Protein 6STW (pdb70)

Structure (mmCIF, N/CA/C/O backbone):
data_6STW
#
_entry.id   6STW
#
_cell.length_a   59.580
_cell.length_b   89.180
_cell.length_c   106.200
_cell.angle_alpha   90.000
_cell.angle_beta   90.000
_cell.angle_gamma   90.000
#
_symmetry.space_group_name_H-M   'P 21 21 21'
#
loop_
_entity.id
_entity.type
_entity.pdbx_description
1 polymer 'Fiber protein'
2 water water
#
loop_
_atom_site.group_PDB
_atom_site.id
_atom_site.type_symbol
_atom_site.label_atom_id
_atom_site.label_alt_id
_atom_site.label_comp_id
_atom_site.label_asym_id
_atom_site.label_entity_id
_atom_site.label_seq_id
_atom_site.pdbx_PDB_ins_code
_atom_site.Cartn_x
_atom_site.Cartn_y
_atom_site.Cartn_z
_atom_site.occupancy
_atom_site.B_iso_or_equiv
_atom_site.auth_seq_id
_atom_site.auth_comp_id
_atom_site.auth_asym_id
_atom_site.auth_atom_id
_atom_site.pdbx_PDB_model_num
ATOM 1 N N . ASP A 1 1 ? 28.377 11.870 -25.190 1.00 66.25 178 ASP A N 1
ATOM 2 C CA . ASP A 1 1 ? 27.349 11.221 -26.064 1.00 61.82 178 ASP A CA 1
ATOM 3 C C . ASP A 1 1 ? 26.205 10.690 -25.189 1.00 57.99 178 ASP A C 1
ATOM 4 O O . ASP A 1 1 ? 25.074 11.219 -25.336 1.00 59.26 178 ASP A O 1
ATOM 9 N N . LYS A 1 2 ? 26.462 9.672 -24.343 1.00 50.89 179 LYS A N 1
ATOM 10 C CA . LYS A 1 2 ? 25.569 9.286 -23.214 1.00 45.88 179 LYS A CA 1
ATOM 11 C C . LYS A 1 2 ? 24.316 8.618 -23.786 1.00 40.76 179 LYS A C 1
ATOM 12 O O . LYS A 1 2 ? 23.218 8.876 -23.271 1.00 40.83 179 LYS A O 1
ATOM 18 N N . LEU A 1 3 ? 24.467 7.824 -24.844 1.00 37.51 180 LEU A N 1
ATOM 19 C CA . LEU A 1 3 ? 23.313 7.113 -25.454 1.00 34.33 180 LEU A CA 1
ATOM 20 C C . LEU A 1 3 ? 23.311 5.665 -24.999 1.00 30.11 180 LEU A C 1
ATOM 21 O O . LEU A 1 3 ? 22.303 5.021 -25.262 1.00 28.62 180 LEU A O 1
ATOM 26 N N . THR A 1 4 ? 24.340 5.159 -24.335 1.00 28.14 181 THR A N 1
ATOM 27 C CA . THR A 1 4 ? 24.393 3.773 -23.834 1.00 27.09 181 THR A CA 1
ATOM 28 C C . THR A 1 4 ? 24.756 3.758 -22.353 1.00 25.52 181 THR A C 1
ATOM 29 O O . THR A 1 4 ? 25.820 4.288 -22.007 1.00 26.30 181 THR A O 1
ATOM 33 N N . LEU A 1 5 ? 23.921 3.135 -21.530 1.00 23.31 182 LEU A N 1
ATOM 34 C CA . LEU A 1 5 ? 24.179 2.911 -20.092 1.00 22.66 182 LEU A CA 1
ATOM 35 C C . LEU A 1 5 ? 24.233 1.409 -19.926 1.00 21.47 182 LEU A C 1
ATOM 36 O O . LEU A 1 5 ? 23.256 0.732 -20.321 1.00 21.20 182 LEU A O 1
ATOM 41 N N . TRP A 1 6 ? 25.302 0.865 -19.380 1.00 21.72 183 TRP A N 1
ATOM 42 C CA . TRP A 1 6 ? 25.509 -0.601 -19.492 1.00 21.36 183 TRP A CA 1
ATOM 43 C C . TRP A 1 6 ? 26.472 -1.132 -18.443 1.00 21.62 183 TRP A C 1
ATOM 44 O O . TRP A 1 6 ? 27.186 -0.385 -17.754 1.00 22.60 183 TRP A O 1
ATOM 55 N N . THR A 1 7 ? 26.527 -2.443 -18.423 1.00 21.18 184 THR A N 1
ATOM 56 C CA . THR A 1 7 ? 27.466 -3.264 -17.644 1.00 21.77 184 THR A CA 1
ATOM 57 C C . THR A 1 7 ? 28.749 -3.532 -18.426 1.00 22.33 184 THR A C 1
ATOM 58 O O . THR A 1 7 ? 29.575 -4.288 -17.902 1.00 23.18 184 THR A O 1
ATOM 62 N N . THR A 1 8 ? 28.896 -2.983 -19.620 1.00 23.57 185 THR A N 1
ATOM 63 C CA . THR A 1 8 ? 29.794 -3.480 -20.705 1.00 24.24 185 THR A CA 1
ATOM 64 C C . THR A 1 8 ? 29.263 -4.837 -21.169 1.00 23.88 185 THR A C 1
ATOM 65 O O . THR A 1 8 ? 28.416 -5.422 -20.514 1.00 22.51 185 THR A O 1
ATOM 69 N N . PRO A 1 9 ? 29.778 -5.381 -22.298 1.00 25.78 186 PRO A N 1
ATOM 70 C CA . PRO A 1 9 ? 29.261 -6.671 -22.783 1.00 24.20 186 PRO A CA 1
ATOM 71 C C . PRO A 1 9 ? 29.662 -7.910 -21.973 1.00 23.93 186 PRO A C 1
ATOM 72 O O . PRO A 1 9 ? 28.991 -8.937 -22.061 1.00 25.30 186 PRO A O 1
ATOM 76 N N . ASP A 1 10 ? 30.719 -7.789 -21.157 1.00 24.94 187 ASP A N 1
ATOM 77 C CA . ASP A 1 10 ? 31.317 -8.979 -20.492 1.00 25.52 187 ASP A CA 1
ATOM 78 C C . ASP A 1 10 ? 31.782 -8.595 -19.104 1.00 25.73 187 ASP A C 1
ATOM 79 O O . ASP A 1 10 ? 32.953 -8.727 -18.777 1.00 26.97 187 ASP A O 1
ATOM 84 N N . PRO A 1 11 ? 30.847 -8.171 -18.227 1.00 24.90 188 PRO A N 1
ATOM 85 C CA . PRO A 1 11 ? 31.256 -7.812 -16.871 1.00 25.62 188 PRO A CA 1
ATOM 86 C C . PRO A 1 11 ? 31.815 -9.029 -16.137 1.00 26.19 188 PRO A C 1
ATOM 87 O O . PRO A 1 11 ? 31.407 -10.174 -16.394 1.00 25.70 188 PRO A O 1
ATOM 91 N N A SER A 1 12 ? 32.700 -8.769 -15.181 0.50 27.64 189 SER A N 1
ATOM 92 N N B SER A 1 12 ? 32.695 -8.786 -15.179 0.50 27.16 189 SER A N 1
ATOM 93 C CA A SER A 1 12 ? 33.083 -9.750 -14.143 0.50 28.96 189 SER A CA 1
ATOM 94 C CA B SER A 1 12 ? 33.061 -9.826 -14.199 0.50 28.09 189 SER A CA 1
ATOM 95 C C A SER A 1 12 ? 31.877 -9.914 -13.230 0.50 26.73 189 SER A C 1
ATOM 96 C C B SER A 1 12 ? 31.894 -9.911 -13.224 0.50 26.33 189 SER A C 1
ATOM 97 O O A SER A 1 12 ? 30.926 -9.126 -13.305 0.50 26.25 189 SER A O 1
ATOM 98 O O B SER A 1 12 ? 30.962 -9.099 -13.288 0.50 25.97 189 SER A O 1
ATOM 103 N N . PRO A 1 13 ? 31.847 -10.922 -12.332 1.00 27.23 190 PRO A N 1
ATOM 104 C CA . PRO A 1 13 ? 30.680 -11.091 -11.466 1.00 26.33 190 PRO A CA 1
ATOM 105 C C . PRO A 1 13 ? 30.359 -9.776 -10.740 1.00 25.38 190 PRO A C 1
ATOM 106 O O . PRO A 1 13 ? 31.227 -9.144 -10.164 1.00 27.67 190 PRO A O 1
ATOM 110 N N . ASN A 1 14 ? 29.091 -9.390 -10.840 1.00 23.81 191 ASN A N 1
ATOM 111 C CA . ASN A 1 14 ? 28.622 -8.037 -10.465 1.00 23.14 191 ASN A CA 1
ATOM 112 C C . ASN A 1 14 ? 27.251 -8.073 -9.800 1.00 23.08 191 ASN A C 1
ATOM 113 O O . ASN A 1 14 ? 26.627 -7.010 -9.701 1.00 22.79 191 ASN A O 1
ATOM 118 N N A CYS A 1 15 ? 26.797 -9.239 -9.348 0.64 23.01 192 CYS A N 1
ATOM 119 N N B CYS A 1 15 ? 26.804 -9.242 -9.349 0.33 23.70 192 CYS A N 1
ATOM 120 C CA A CYS A 1 15 ? 25.406 -9.443 -8.896 0.64 23.38 192 CYS A CA 1
ATOM 121 C CA B CYS A 1 15 ? 25.425 -9.442 -8.863 0.33 24.19 192 CYS A CA 1
ATOM 122 C C A CYS A 1 15 ? 25.392 -10.429 -7.724 0.64 24.83 192 CYS A C 1
ATOM 123 C C B CYS A 1 15 ? 25.413 -10.424 -7.701 0.33 25.35 192 CYS A C 1
ATOM 124 O O A CYS A 1 15 ? 26.220 -11.354 -7.715 0.64 27.18 192 CYS A O 1
ATOM 125 O O B CYS A 1 15 ? 26.237 -11.349 -7.697 0.33 26.89 192 CYS A O 1
ATOM 130 N N . LYS A 1 16 ? 24.515 -10.196 -6.751 1.00 26.08 193 LYS A N 1
ATOM 131 C CA . LYS A 1 16 ? 24.368 -11.013 -5.533 1.00 27.27 193 LYS A CA 1
ATOM 132 C C . LYS A 1 16 ? 22.987 -11.647 -5.567 1.00 26.43 193 LYS A C 1
ATOM 133 O O . LYS A 1 16 ? 22.006 -10.956 -5.245 1.00 28.60 193 LYS A O 1
ATOM 139 N N . ILE A 1 17 ? 22.867 -12.898 -5.999 1.00 25.83 194 ILE A N 1
ATOM 140 C CA . ILE A 1 17 ? 21.583 -13.629 -5.839 1.00 26.82 194 ILE A CA 1
ATOM 141 C C . ILE A 1 17 ? 21.505 -14.094 -4.385 1.00 28.03 194 ILE A C 1
ATOM 142 O O . ILE A 1 17 ? 20.578 -13.674 -3.654 1.00 29.96 194 ILE A O 1
ATOM 147 N N . ILE A 1 18 ? 22.508 -14.851 -3.948 1.00 29.42 195 ILE A N 1
ATOM 148 C CA . ILE A 1 18 ? 22.605 -15.365 -2.556 1.00 31.32 195 ILE A CA 1
ATOM 149 C C . ILE A 1 18 ? 23.835 -14.735 -1.888 1.00 32.07 195 ILE A C 1
ATOM 150 O O . ILE A 1 18 ? 23.730 -14.277 -0.744 1.00 34.42 195 ILE A O 1
ATOM 155 N N . GLU A 1 19 ? 24.974 -14.767 -2.560 1.00 31.09 196 GLU A N 1
ATOM 156 C CA . GLU A 1 19 ? 26.255 -14.261 -2.016 1.00 32.75 196 GLU A CA 1
ATOM 157 C C . GLU A 1 19 ? 26.840 -13.235 -2.980 1.00 31.04 196 GLU A C 1
ATOM 158 O O . GLU A 1 19 ? 26.539 -13.261 -4.174 1.00 27.89 196 GLU A O 1
ATOM 164 N N . ASP A 1 20 ? 27.676 -12.352 -2.446 1.00 33.26 197 ASP A N 1
ATOM 165 C CA . ASP A 1 20 ? 28.306 -11.273 -3.237 1.00 33.59 197 ASP A CA 1
ATOM 166 C C . ASP A 1 20 ? 28.968 -11.878 -4.484 1.00 30.89 197 ASP A C 1
ATOM 167 O O . ASP A 1 20 ? 29.699 -12.868 -4.365 1.00 31.68 197 ASP A O 1
ATOM 172 N N . LYS A 1 21 ? 28.740 -11.254 -5.641 1.00 29.36 198 LYS A N 1
ATOM 173 C CA . LYS A 1 21 ? 29.416 -11.591 -6.918 1.00 28.98 198 LYS A CA 1
ATOM 174 C C . LYS A 1 21 ? 29.261 -13.089 -7.215 1.00 27.46 198 LYS A C 1
ATOM 175 O O . LYS A 1 21 ? 30.173 -13.708 -7.752 1.00 29.11 198 LYS A O 1
ATOM 181 N N . ASP A 1 22 ? 28.093 -13.646 -6.944 1.00 25.73 199 ASP A N 1
ATOM 182 C CA . ASP A 1 22 ? 27.799 -15.037 -7.342 1.00 25.67 199 ASP A CA 1
ATOM 183 C C . ASP A 1 22 ? 27.267 -15.114 -8.764 1.00 24.59 199 ASP A C 1
ATOM 184 O O . ASP A 1 22 ? 26.990 -16.213 -9.223 1.00 24.30 199 ASP A O 1
ATOM 189 N N . SER A 1 23 ? 27.062 -14.001 -9.446 1.00 23.50 200 SER A N 1
ATOM 190 C CA . SER A 1 23 ? 26.404 -13.997 -10.766 1.00 23.02 200 SER A CA 1
ATOM 191 C C . SER A 1 23 ? 26.894 -12.803 -11.586 1.00 22.56 200 SER A C 1
ATOM 192 O O . SER A 1 23 ? 27.465 -11.862 -11.025 1.00 22.59 200 SER A O 1
ATOM 195 N N . LYS A 1 24 ? 26.715 -12.919 -12.900 1.00 23.30 201 LYS A N 1
ATOM 196 C CA . LYS A 1 24 ? 27.080 -11.902 -13.898 1.00 23.21 201 LYS A CA 1
ATOM 197 C C . LYS A 1 24 ? 25.785 -11.449 -14.570 1.00 21.21 201 LYS A C 1
ATOM 198 O O . LYS A 1 24 ? 25.144 -12.266 -15.240 1.00 20.50 201 LYS A O 1
ATOM 204 N N . LEU A 1 25 ? 25.382 -10.203 -14.357 1.00 20.65 202 LEU A N 1
ATOM 205 C CA . LEU A 1 25 ? 24.255 -9.609 -15.079 1.00 20.17 202 LEU A CA 1
ATOM 206 C C . LEU A 1 25 ? 24.813 -8.770 -16.220 1.00 19.46 202 LEU A C 1
ATOM 207 O O . LEU A 1 25 ? 25.568 -7.794 -15.937 1.00 20.38 202 LEU A O 1
ATOM 212 N N . THR A 1 26 ? 24.485 -9.113 -17.442 1.00 19.01 203 THR A N 1
ATOM 213 C CA . THR A 1 26 ? 24.821 -8.316 -18.618 1.00 19.70 203 THR A CA 1
ATOM 214 C C . THR A 1 26 ? 23.577 -7.506 -18.966 1.00 18.95 203 THR A C 1
ATOM 215 O O . THR A 1 26 ? 22.541 -8.100 -19.285 1.00 18.95 203 THR A O 1
ATOM 219 N N . LEU A 1 27 ? 23.658 -6.183 -18.913 1.00 18.28 204 LEU A N 1
ATOM 220 C CA . LEU A 1 27 ? 22.508 -5.315 -19.181 1.00 18.79 204 LEU A CA 1
ATOM 221 C C . LEU A 1 27 ? 22.951 -4.124 -20.000 1.00 19.21 204 LEU A C 1
ATOM 222 O O . LEU A 1 27 ? 23.894 -3.417 -19.571 1.00 19.74 204 LEU A O 1
ATOM 227 N N . ILE A 1 28 ? 22.349 -3.945 -21.162 1.00 19.49 205 ILE A N 1
ATOM 228 C CA . ILE A 1 28 ? 22.640 -2.797 -22.049 1.00 21.29 205 ILE A CA 1
ATOM 229 C C . ILE A 1 28 ? 21.353 -2.008 -22.202 1.00 20.51 205 ILE A C 1
ATOM 230 O O . ILE A 1 28 ? 20.341 -2.595 -22.574 1.00 19.43 205 ILE A O 1
ATOM 235 N N . LEU A 1 29 ? 21.402 -0.723 -21.950 1.00 20.64 206 LEU A N 1
ATOM 236 C CA . LEU A 1 29 ? 20.285 0.212 -22.191 1.00 21.06 206 LEU A CA 1
ATOM 237 C C . LEU A 1 29 ? 20.750 1.228 -23.216 1.00 21.97 206 LEU A C 1
ATOM 238 O O . LEU A 1 29 ? 21.770 1.931 -22.975 1.00 22.54 206 LEU A O 1
ATOM 243 N N . THR A 1 30 ? 20.038 1.338 -24.320 1.00 22.48 207 THR A N 1
ATOM 244 C CA . THR A 1 30 ? 20.348 2.329 -25.364 1.00 24.08 207 THR A CA 1
ATOM 245 C C . THR A 1 30 ? 19.197 3.313 -25.490 1.00 23.96 207 THR A C 1
ATOM 246 O O . THR A 1 30 ? 18.019 2.873 -25.607 1.00 22.80 207 THR A O 1
ATOM 250 N N . LYS A 1 31 ? 19.486 4.598 -25.494 1.00 24.59 208 LYS A N 1
ATOM 251 C CA . LYS A 1 31 ? 18.421 5.613 -25.585 1.00 24.67 208 LYS A CA 1
ATOM 252 C C . LYS A 1 31 ? 18.185 5.878 -27.061 1.00 26.84 208 LYS A C 1
ATOM 253 O O . LYS A 1 31 ? 19.101 6.340 -27.740 1.00 28.72 208 LYS A O 1
ATOM 259 N N . CYS A 1 32 ? 16.955 5.672 -27.532 1.00 27.50 209 CYS A N 1
ATOM 260 C CA . CYS A 1 32 ? 16.482 6.020 -28.881 1.00 29.13 209 CYS A CA 1
ATOM 261 C C . CYS A 1 32 ? 15.305 6.979 -28.677 1.00 29.68 209 CYS A C 1
ATOM 262 O O . CYS A 1 32 ? 14.147 6.529 -28.649 1.00 29.21 209 CYS A O 1
ATOM 265 N N . GLY A 1 33 ? 15.676 8.216 -28.349 1.00 31.90 210 GLY A N 1
ATOM 266 C CA . GLY A 1 33 ? 14.779 9.311 -27.972 1.00 30.75 210 GLY A CA 1
ATOM 267 C C . GLY A 1 33 ? 13.868 8.921 -26.848 1.00 28.75 210 GLY A C 1
ATOM 268 O O . GLY A 1 33 ? 14.386 8.537 -25.762 1.00 29.54 210 GLY A O 1
ATOM 269 N N . SER A 1 34 ? 12.579 8.755 -27.143 1.00 27.83 211 SER A N 1
ATOM 270 C CA . SER A 1 34 ? 11.523 8.531 -26.130 1.00 26.28 211 SER A CA 1
ATOM 271 C C . SER A 1 34 ? 11.487 7.084 -25.644 1.00 24.09 211 SER A C 1
ATOM 272 O O . SER A 1 34 ? 10.784 6.861 -24.651 1.00 23.75 211 SER A O 1
ATOM 275 N N . GLN A 1 35 ? 12.223 6.158 -26.259 1.00 22.70 212 GLN A N 1
ATOM 276 C CA . GLN A 1 35 ? 12.242 4.750 -25.804 1.00 22.62 212 GLN A CA 1
ATOM 277 C C . GLN A 1 35 ? 13.661 4.346 -25.431 1.00 21.51 212 GLN A C 1
ATOM 278 O O . GLN A 1 35 ? 14.645 4.818 -26.041 1.00 23.32 212 GLN A O 1
ATOM 284 N N . ILE A 1 36 ? 13.755 3.514 -24.421 1.00 19.94 213 ILE A N 1
ATOM 285 C CA . ILE A 1 36 ? 15.010 2.810 -24.085 1.00 19.64 213 ILE A CA 1
ATOM 286 C C . ILE A 1 36 ? 14.925 1.407 -24.645 1.00 19.51 213 ILE A C 1
ATOM 287 O O . ILE A 1 36 ? 13.927 0.718 -24.404 1.00 19.54 213 ILE A O 1
ATOM 292 N N . LEU A 1 37 ? 15.946 0.991 -25.346 1.00 19.84 214 LEU A N 1
ATOM 293 C CA . LEU A 1 37 ? 16.068 -0.366 -25.907 1.00 20.23 214 LEU A CA 1
ATOM 294 C C . LEU A 1 37 ? 16.994 -1.139 -25.003 1.00 19.61 214 LEU A C 1
ATOM 295 O O . LEU A 1 37 ? 18.152 -0.715 -24.821 1.00 21.18 214 LEU A O 1
ATOM 300 N N . GLY A 1 38 ? 16.552 -2.255 -24.472 1.00 19.70 215 GLY A N 1
ATOM 301 C CA . GLY A 1 38 ? 17.351 -3.004 -23.501 1.00 19.05 215 GLY A CA 1
ATOM 302 C C . GLY A 1 38 ? 17.628 -4.400 -23.964 1.00 18.73 215 GLY A C 1
ATOM 303 O O . GLY A 1 38 ? 16.896 -4.979 -24.757 1.00 18.43 215 GLY A O 1
ATOM 304 N N A SER A 1 39 ? 18.712 -4.966 -23.470 0.50 18.42 216 SER A N 1
ATOM 305 N N B SER A 1 39 ? 18.697 -4.950 -23.429 0.50 17.56 216 SER A N 1
ATOM 306 C CA A SER A 1 39 ? 18.941 -6.432 -23.585 0.50 19.44 216 SER A CA 1
ATOM 307 C CA B SER A 1 39 ? 18.995 -6.392 -23.580 0.50 18.00 216 SER A CA 1
ATOM 308 C C A SER A 1 39 ? 19.577 -6.919 -22.298 0.50 19.26 216 SER A C 1
ATOM 309 C C B SER A 1 39 ? 19.550 -6.893 -22.256 0.50 17.12 216 SER A C 1
ATOM 310 O O A SER A 1 39 ? 20.543 -6.256 -21.853 0.50 19.61 216 SER A O 1
ATOM 311 O O B SER A 1 39 ? 20.295 -6.157 -21.564 0.50 17.35 216 SER A O 1
ATOM 316 N N A VAL A 1 40 ? 19.079 -8.020 -21.748 0.50 19.23 217 VAL A N 1
ATOM 317 N N B VAL A 1 40 ? 19.186 -8.086 -21.867 0.50 16.16 217 VAL A N 1
ATOM 318 C CA A VAL A 1 40 ? 19.513 -8.579 -20.434 0.50 19.84 217 VAL A CA 1
ATOM 319 C CA B VAL A 1 40 ? 19.535 -8.582 -20.509 0.50 16.05 217 VAL A CA 1
ATOM 320 C C A VAL A 1 40 ? 19.800 -10.073 -20.580 0.50 19.15 217 VAL A C 1
ATOM 321 C C B VAL A 1 40 ? 19.792 -10.085 -20.577 0.50 16.97 217 VAL A C 1
ATOM 322 O O A VAL A 1 40 ? 19.082 -10.802 -21.299 0.50 18.82 217 VAL A O 1
ATOM 323 O O B VAL A 1 40 ? 19.061 -10.832 -21.266 0.50 17.05 217 VAL A O 1
ATOM 330 N N . SER A 1 41 ? 20.831 -10.511 -19.863 1.00 17.83 218 SER A N 1
ATOM 331 C CA . SER A 1 41 ? 21.105 -11.936 -19.668 1.00 18.28 218 SER A CA 1
ATOM 332 C C . SER A 1 41 ? 21.757 -12.101 -18.310 1.00 18.07 218 SER A C 1
ATOM 333 O O . SER A 1 41 ? 22.429 -11.157 -17.833 1.00 18.62 218 SER A O 1
ATOM 336 N N . LEU A 1 42 ? 21.573 -13.244 -17.678 1.00 18.57 219 LEU A N 1
ATOM 337 C CA . LEU A 1 42 ? 22.050 -13.513 -16.319 1.00 18.84 219 LEU A CA 1
ATOM 338 C C . LEU A 1 42 ? 22.689 -14.896 -16.288 1.00 18.09 219 LEU A C 1
ATOM 339 O O . LEU A 1 42 ? 22.036 -15.889 -16.643 1.00 19.34 219 LEU A O 1
ATOM 344 N N . LEU A 1 43 ? 23.898 -14.944 -15.786 1.00 18.69 220 LEU A N 1
ATOM 345 C CA . LEU A 1 43 ? 24.671 -16.190 -15.590 1.00 19.00 220 LEU A CA 1
ATOM 346 C C . LEU A 1 43 ? 24.976 -16.292 -14.108 1.00 20.11 220 LEU A C 1
ATOM 347 O O . LEU A 1 43 ? 25.609 -15.372 -13.573 1.00 21.05 220 LEU A O 1
ATOM 352 N N . VAL A 1 44 ? 24.604 -17.375 -13.446 1.00 19.93 221 VAL A N 1
ATOM 353 C CA . VAL A 1 44 ? 24.956 -17.620 -12.037 1.00 21.09 221 VAL A CA 1
ATOM 354 C C . VAL A 1 44 ? 26.183 -18.502 -12.005 1.00 22.59 221 VAL A C 1
ATOM 355 O O . VAL A 1 44 ? 26.135 -19.631 -12.542 1.00 22.66 221 VAL A O 1
ATOM 359 N N . VAL A 1 45 ? 27.259 -17.990 -11.420 1.00 23.42 222 VAL A N 1
ATOM 360 C CA . VAL A 1 45 ? 28.585 -18.669 -11.497 1.00 25.26 222 VAL A CA 1
ATOM 361 C C . VAL A 1 45 ? 28.912 -19.426 -10.213 1.00 26.67 222 VAL A C 1
ATOM 362 O O . VAL A 1 45 ? 29.766 -20.311 -10.281 1.00 27.98 222 VAL A O 1
ATOM 366 N N . LYS A 1 46 ? 28.287 -19.096 -9.085 1.00 27.97 223 LYS A N 1
ATOM 367 C CA . LYS A 1 46 ? 28.504 -19.765 -7.780 1.00 30.55 223 LYS A CA 1
ATOM 368 C C . LYS A 1 46 ? 27.178 -20.021 -7.081 1.00 29.30 223 LYS A C 1
ATOM 369 O O . LYS A 1 46 ? 26.237 -19.285 -7.349 1.00 27.43 223 LYS A O 1
ATOM 375 N N . GLY A 1 47 ? 27.135 -21.012 -6.184 1.00 30.47 224 GLY A N 1
ATOM 376 C CA . GLY A 1 47 ? 25.945 -21.211 -5.340 1.00 30.97 224 GLY A CA 1
ATOM 377 C C . GLY A 1 47 ? 24.962 -22.179 -5.973 1.00 29.76 224 GLY A C 1
ATOM 378 O O . GLY A 1 47 ? 25.210 -22.686 -7.091 1.00 29.22 224 GLY A O 1
ATOM 379 N N . LYS A 1 48 ? 23.854 -22.426 -5.280 1.00 32.01 225 LYS A N 1
ATOM 380 C CA . LYS A 1 48 ? 22.837 -23.415 -5.713 1.00 33.14 225 LYS A CA 1
ATOM 381 C C . LYS A 1 48 ? 22.419 -23.108 -7.156 1.00 29.34 225 LYS A C 1
ATOM 382 O O . LYS A 1 48 ? 22.229 -24.054 -7.933 1.00 29.56 225 LYS A O 1
ATOM 388 N N . PHE A 1 49 ? 22.244 -21.828 -7.529 1.00 26.83 226 PHE A N 1
ATOM 389 C CA . PHE A 1 49 ? 21.655 -21.526 -8.850 1.00 25.41 226 PHE A CA 1
ATOM 390 C C . PHE A 1 49 ? 22.696 -21.699 -9.964 1.00 23.31 226 PHE A C 1
ATOM 391 O O . PHE A 1 49 ? 22.323 -21.651 -11.143 1.00 22.69 226 PHE A O 1
ATOM 399 N N . SER A 1 50 ? 23.981 -21.915 -9.624 1.00 23.40 227 SER A N 1
ATOM 400 C CA . SER A 1 50 ? 25.003 -22.185 -10.661 1.00 24.43 227 SER A CA 1
ATOM 401 C C . SER A 1 50 ? 24.893 -23.643 -11.113 1.00 25.36 227 SER A C 1
ATOM 402 O O . SER A 1 50 ? 25.537 -24.002 -12.091 1.00 26.15 227 SER A O 1
ATOM 405 N N . ASN A 1 51 ? 24.113 -24.464 -10.398 1.00 26.50 228 ASN A N 1
ATOM 406 C CA . ASN A 1 51 ? 23.860 -25.873 -10.792 1.00 27.54 228 ASN A CA 1
ATOM 407 C C . ASN A 1 51 ? 22.504 -26.275 -10.218 1.00 27.26 228 ASN A C 1
ATOM 408 O O . ASN A 1 51 ? 22.442 -27.006 -9.224 1.00 29.36 228 ASN A O 1
ATOM 413 N N . ILE A 1 52 ? 21.452 -25.751 -10.819 1.00 25.97 229 ILE A N 1
ATOM 414 C CA . ILE A 1 52 ? 20.066 -25.929 -10.314 1.00 25.97 229 ILE A CA 1
ATOM 415 C C . ILE A 1 52 ? 19.807 -27.431 -10.244 1.00 26.48 229 ILE A C 1
ATOM 416 O O . ILE A 1 52 ? 19.998 -28.129 -11.249 1.00 28.12 229 ILE A O 1
ATOM 421 N N . ASN A 1 53 ? 19.331 -27.889 -9.105 1.00 26.98 230 ASN A N 1
ATOM 422 C CA . ASN A 1 53 ? 18.831 -29.270 -8.993 1.00 28.43 230 ASN A CA 1
ATOM 423 C C . ASN A 1 53 ? 17.580 -29.238 -8.137 1.00 28.57 230 ASN A C 1
ATOM 424 O O . ASN A 1 53 ? 17.682 -29.129 -6.907 1.00 28.46 230 ASN A O 1
ATOM 429 N N . ASN A 1 54 ? 16.419 -29.256 -8.788 1.00 28.26 231 ASN A N 1
ATOM 430 C CA . ASN A 1 54 ? 15.113 -29.117 -8.102 1.00 29.39 231 ASN A CA 1
ATOM 431 C C . ASN A 1 54 ? 14.595 -30.450 -7.589 1.00 31.57 231 ASN A C 1
ATOM 432 O O . ASN A 1 54 ? 13.510 -30.472 -7.026 1.00 32.44 231 ASN A O 1
ATOM 437 N N A THR A 1 55 ? 15.346 -31.527 -7.770 0.50 32.57 232 THR A N 1
ATOM 438 N N B THR A 1 55 ? 15.347 -31.526 -7.764 0.50 33.42 232 THR A N 1
ATOM 439 C CA A THR A 1 55 ? 15.113 -32.777 -7.008 0.50 34.76 232 THR A CA 1
ATOM 440 C CA B THR A 1 55 ? 15.107 -32.775 -7.001 0.50 36.23 232 THR A CA 1
ATOM 441 C C A THR A 1 55 ? 15.731 -32.565 -5.617 0.50 36.34 232 THR A C 1
ATOM 442 C C B THR A 1 55 ? 15.734 -32.569 -5.615 0.50 37.21 232 THR A C 1
ATOM 443 O O A THR A 1 55 ? 15.031 -32.798 -4.612 0.50 38.16 232 THR A O 1
ATOM 444 O O B THR A 1 55 ? 15.034 -32.802 -4.609 0.50 39.01 232 THR A O 1
ATOM 451 N N . THR A 1 56 ? 16.977 -32.099 -5.558 1.00 36.47 233 THR A N 1
ATOM 452 C CA . THR A 1 56 ? 17.672 -31.781 -4.285 1.00 38.01 233 THR A CA 1
ATOM 453 C C . THR A 1 56 ? 17.000 -30.597 -3.568 1.00 37.89 233 THR A C 1
ATOM 454 O O . THR A 1 56 ? 16.776 -30.684 -2.353 1.00 39.95 233 THR A O 1
ATOM 458 N N . ASN A 1 57 ? 16.654 -29.559 -4.320 1.00 35.65 234 ASN A N 1
ATOM 459 C CA . ASN A 1 57 ? 16.119 -28.274 -3.807 1.00 35.70 234 ASN A CA 1
ATOM 460 C C . ASN A 1 57 ? 14.765 -28.031 -4.462 1.00 34.82 234 ASN A C 1
ATOM 461 O O . ASN A 1 57 ? 14.663 -27.363 -5.480 1.00 32.94 234 ASN A O 1
ATOM 466 N N . PRO A 1 58 ? 13.691 -28.656 -3.935 1.00 36.76 235 PRO A N 1
ATOM 467 C CA . PRO A 1 58 ? 12.394 -28.653 -4.609 1.00 36.96 235 PRO A CA 1
ATOM 468 C C . PRO A 1 58 ? 11.422 -27.523 -4.241 1.00 38.86 235 PRO A C 1
ATOM 469 O O . PRO A 1 58 ? 10.351 -27.494 -4.799 1.00 40.09 235 PRO A O 1
ATOM 473 N N . ASN A 1 59 ? 11.832 -26.582 -3.396 1.00 39.19 236 ASN A N 1
ATOM 474 C CA . ASN A 1 59 ? 10.905 -25.541 -2.879 1.00 40.24 236 ASN A CA 1
ATOM 475 C C . ASN A 1 59 ? 10.749 -24.406 -3.896 1.00 37.57 236 ASN A C 1
ATOM 476 O O . ASN A 1 59 ? 11.624 -24.215 -4.763 1.00 35.45 236 ASN A O 1
ATOM 481 N N . GLU A 1 60 ? 9.648 -23.664 -3.798 1.00 37.86 237 GLU A N 1
ATOM 482 C CA . GLU A 1 60 ? 9.386 -22.495 -4.669 1.00 37.33 237 GLU A CA 1
ATOM 483 C C . GLU A 1 60 ? 10.583 -21.536 -4.649 1.00 34.31 237 GLU A C 1
ATOM 484 O O . GLU A 1 60 ? 10.915 -21.002 -5.721 1.0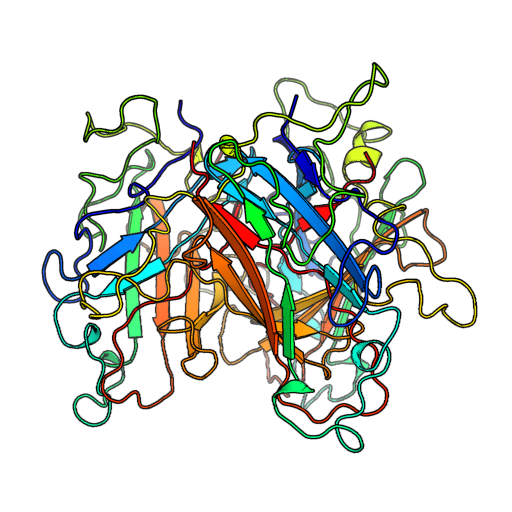0 31.89 237 GLU A O 1
ATOM 490 N N . ALA A 1 61 ? 11.228 -21.329 -3.494 1.00 34.31 238 ALA A N 1
ATOM 491 C CA . ALA A 1 61 ? 12.377 -20.399 -3.367 1.00 32.65 238 ALA A CA 1
ATOM 492 C C . ALA A 1 61 ? 13.560 -20.856 -4.231 1.00 31.18 238 ALA A C 1
ATOM 493 O O . ALA A 1 61 ? 14.449 -20.025 -4.582 1.00 32.23 238 ALA A O 1
ATOM 495 N N . ASP A 1 62 ? 13.584 -22.136 -4.584 1.00 29.91 239 ASP A N 1
ATOM 496 C CA . ASP A 1 62 ? 14.672 -22.771 -5.354 1.00 30.06 239 ASP A CA 1
ATOM 497 C C . ASP A 1 62 ? 14.359 -22.720 -6.853 1.00 26.70 239 ASP A C 1
ATOM 498 O O . ASP A 1 62 ? 15.125 -23.297 -7.618 1.00 26.00 239 ASP A O 1
ATOM 503 N N . LYS A 1 63 ? 13.252 -22.085 -7.251 1.00 25.80 240 LYS A N 1
ATOM 504 C CA . LYS A 1 63 ? 12.813 -22.096 -8.666 1.00 24.53 240 LYS A CA 1
ATOM 505 C C . LYS A 1 63 ? 12.582 -20.676 -9.154 1.00 23.06 240 LYS A C 1
ATOM 506 O O . LYS A 1 63 ? 11.929 -20.505 -10.182 1.00 21.88 240 LYS A O 1
ATOM 512 N N . GLN A 1 64 ? 13.237 -19.689 -8.542 1.00 22.46 241 GLN A N 1
ATOM 513 C CA . GLN A 1 64 ? 13.118 -18.302 -9.016 1.00 21.97 241 GLN A CA 1
ATOM 514 C C . GLN A 1 64 ? 14.326 -17.494 -8.581 1.00 21.02 241 GLN A C 1
ATOM 515 O O . GLN A 1 64 ? 14.949 -17.834 -7.562 1.00 22.08 241 GLN A O 1
ATOM 521 N N . ILE A 1 65 ? 14.564 -16.445 -9.343 1.00 19.90 242 ILE A N 1
ATOM 522 C CA . ILE A 1 65 ? 15.644 -15.466 -9.105 1.00 19.69 242 ILE A CA 1
ATOM 523 C C . ILE A 1 65 ? 15.054 -14.095 -9.384 1.00 19.36 242 ILE A C 1
ATOM 524 O O . ILE A 1 65 ? 14.473 -13.878 -10.444 1.00 19.58 242 ILE A O 1
ATOM 529 N N . THR A 1 66 ? 15.284 -13.153 -8.487 1.00 19.91 243 THR A N 1
ATOM 530 C CA . THR A 1 66 ? 14.865 -11.746 -8.653 1.00 19.92 243 THR A CA 1
ATOM 531 C C . THR A 1 66 ? 16.096 -10.846 -8.655 1.00 19.85 243 THR A C 1
ATOM 532 O O . THR A 1 66 ? 16.824 -10.854 -7.655 1.00 23.08 243 THR A O 1
ATOM 536 N N . VAL A 1 67 ? 16.266 -10.074 -9.703 1.00 18.67 244 VAL A N 1
ATOM 537 C CA . VAL A 1 67 ? 17.339 -9.069 -9.802 1.00 18.60 244 VAL A CA 1
ATOM 538 C C . VAL A 1 67 ? 16.675 -7.692 -9.795 1.00 18.85 244 VAL A C 1
ATOM 539 O O . VAL A 1 67 ? 15.945 -7.351 -10.746 1.00 19.08 244 VAL A O 1
ATOM 543 N N A LYS A 1 68 ? 16.940 -6.914 -8.759 0.50 19.59 245 LYS A N 1
ATOM 544 N N B LYS A 1 68 ? 16.948 -6.914 -8.764 0.50 19.06 245 LYS A N 1
ATOM 545 C CA A LYS A 1 68 ? 16.336 -5.570 -8.599 0.50 20.35 245 LYS A CA 1
ATOM 546 C CA B LYS A 1 68 ? 16.350 -5.568 -8.616 0.50 19.46 245 LYS A CA 1
ATOM 547 C C A LYS A 1 68 ? 17.375 -4.476 -8.855 0.50 20.12 245 LYS A C 1
ATOM 548 C C B LYS A 1 68 ? 17.385 -4.476 -8.862 0.50 19.63 245 LYS A C 1
ATOM 549 O O A LYS A 1 68 ? 18.429 -4.448 -8.178 0.50 20.79 245 LYS A O 1
ATOM 550 O O B LYS A 1 68 ? 18.435 -4.448 -8.182 0.50 20.36 245 LYS A O 1
ATOM 561 N N . LEU A 1 69 ? 17.067 -3.591 -9.790 1.00 19.19 246 LEU A N 1
ATOM 562 C CA . LEU A 1 69 ? 17.843 -2.335 -9.980 1.00 20.07 246 LEU A CA 1
ATOM 563 C C . LEU A 1 69 ? 16.997 -1.178 -9.461 1.00 19.76 246 LEU A C 1
ATOM 564 O O . LEU A 1 69 ? 15.884 -0.952 -9.962 1.00 19.56 246 LEU A O 1
ATOM 569 N N . LEU A 1 70 ? 17.511 -0.527 -8.440 1.00 20.47 247 LEU A N 1
ATOM 570 C CA . LEU A 1 70 ? 16.822 0.585 -7.743 1.00 20.73 247 LEU A CA 1
ATOM 571 C C . LEU A 1 70 ? 17.576 1.866 -8.079 1.00 21.23 247 LEU A C 1
ATOM 572 O O . LEU A 1 70 ? 18.801 1.849 -7.974 1.00 21.91 247 LEU A O 1
ATOM 577 N N . PHE A 1 71 ? 16.866 2.924 -8.456 1.00 20.78 248 PHE A N 1
ATOM 578 C CA . PHE A 1 71 ? 17.511 4.197 -8.830 1.00 21.71 248 PHE A CA 1
ATOM 579 C C . PHE A 1 71 ? 16.950 5.341 -8.024 1.00 22.65 248 PHE A C 1
ATOM 580 O O . PHE A 1 71 ? 15.764 5.334 -7.672 1.00 22.80 248 PHE A O 1
ATOM 588 N N . ASP A 1 72 ? 17.789 6.337 -7.783 1.00 23.31 249 ASP A N 1
ATOM 589 C CA . ASP A 1 72 ? 17.398 7.562 -7.054 1.00 25.29 249 ASP A CA 1
ATOM 590 C C . ASP A 1 72 ? 16.841 8.582 -8.049 1.00 25.29 249 ASP A C 1
ATOM 591 O O . ASP A 1 72 ? 16.662 8.273 -9.231 1.00 24.26 249 ASP A O 1
ATOM 596 N N . ALA A 1 73 ? 16.574 9.789 -7.565 1.00 27.69 250 ALA A N 1
ATOM 597 C CA . ALA A 1 73 ? 15.916 10.830 -8.364 1.00 28.72 250 ALA A CA 1
ATOM 598 C C . ALA A 1 73 ? 16.812 11.255 -9.538 1.00 28.73 250 ALA A C 1
ATOM 599 O O . ALA A 1 73 ? 16.279 11.837 -10.489 1.00 29.65 250 ALA A O 1
ATOM 601 N N . ASN A 1 74 ? 18.123 11.019 -9.459 1.00 28.39 251 ASN A N 1
ATOM 602 C CA . ASN A 1 74 ? 19.063 11.360 -10.552 1.00 28.91 251 ASN A CA 1
ATOM 603 C C . ASN A 1 74 ? 19.295 10.175 -11.481 1.00 26.71 251 ASN A C 1
ATOM 604 O O . ASN A 1 74 ? 20.078 10.304 -12.414 1.00 26.82 251 ASN A O 1
ATOM 609 N N . GLY A 1 75 ? 18.605 9.054 -11.281 1.00 25.60 252 GLY A N 1
ATOM 610 C CA . GLY A 1 75 ? 18.824 7.861 -12.096 1.00 23.82 252 GLY A CA 1
ATOM 611 C C . GLY A 1 75 ? 20.097 7.108 -11.749 1.00 23.57 252 GLY A C 1
ATOM 612 O O . GLY A 1 75 ? 20.508 6.292 -12.562 1.00 23.36 252 GLY A O 1
ATOM 613 N N . VAL A 1 76 ? 20.657 7.354 -10.573 1.00 24.00 253 VAL A N 1
ATOM 614 C CA . VAL A 1 76 ? 21.894 6.686 -10.097 1.00 24.31 253 VAL A CA 1
ATOM 615 C C . VAL A 1 76 ? 21.466 5.380 -9.420 1.00 23.66 253 VAL A C 1
ATOM 616 O O . VAL A 1 76 ? 20.495 5.407 -8.647 1.00 23.81 253 VAL A O 1
ATOM 620 N N . LEU A 1 77 ? 22.220 4.304 -9.633 1.00 23.90 254 LEU A N 1
ATOM 621 C CA . LEU A 1 77 ? 21.930 2.994 -9.026 1.00 23.29 254 LEU A CA 1
ATOM 622 C C . LEU A 1 77 ? 22.155 3.089 -7.521 1.00 23.69 254 LEU A C 1
ATOM 623 O O . LEU A 1 77 ? 23.236 3.565 -7.088 1.00 25.30 254 LEU A O 1
ATOM 628 N N . LYS A 1 78 ? 21.153 2.667 -6.751 1.00 24.04 255 LYS A N 1
ATOM 629 C CA . LYS A 1 78 ? 21.178 2.701 -5.278 1.00 25.74 255 LYS A CA 1
ATOM 630 C C . LYS A 1 78 ? 21.836 1.444 -4.738 1.00 25.97 255 LYS A C 1
ATOM 631 O O . LYS A 1 78 ? 21.594 0.340 -5.236 1.00 24.48 255 LYS A O 1
ATOM 637 N N . GLN A 1 79 ? 22.621 1.648 -3.693 1.00 28.63 256 GLN A N 1
ATOM 638 C CA . GLN A 1 79 ? 23.105 0.556 -2.833 1.00 31.61 256 GLN A CA 1
ATOM 639 C C . GLN A 1 79 ? 21.875 -0.242 -2.406 1.00 31.39 256 GLN A C 1
ATOM 640 O O . GLN A 1 79 ? 20.869 0.388 -2.026 1.00 35.26 256 GLN A O 1
ATOM 646 N N . GLY A 1 80 ? 21.979 -1.538 -2.348 1.00 30.93 257 GLY A N 1
ATOM 647 C CA . GLY A 1 80 ? 20.796 -2.366 -2.030 1.00 29.99 257 GLY A CA 1
ATOM 648 C C . GLY A 1 80 ? 20.198 -2.948 -3.279 1.00 26.96 257 GLY A C 1
ATOM 649 O O . GLY A 1 80 ? 19.486 -3.971 -3.170 1.00 27.72 257 GLY A O 1
ATOM 650 N N . SER A 1 81 ? 20.492 -2.405 -4.460 1.00 24.60 258 SER A N 1
ATOM 651 C CA . SER A 1 81 ? 20.255 -3.119 -5.738 1.00 22.52 258 SER A CA 1
ATOM 652 C C . SER A 1 81 ? 20.959 -4.484 -5.740 1.00 22.20 258 SER A C 1
ATOM 653 O O . SER A 1 81 ? 21.990 -4.651 -5.075 1.00 24.16 258 SER A O 1
ATOM 656 N N . THR A 1 82 ? 20.403 -5.440 -6.470 1.00 21.11 259 THR A N 1
ATOM 657 C CA . THR A 1 82 ? 20.962 -6.805 -6.597 1.00 22.49 259 THR A CA 1
ATOM 658 C C . THR A 1 82 ? 22.294 -6.712 -7.323 1.00 22.55 259 THR A C 1
ATOM 659 O O . THR A 1 82 ? 23.231 -7.453 -6.978 1.00 23.75 259 THR A O 1
ATOM 663 N N . MET A 1 83 ? 22.348 -5.855 -8.334 1.00 22.44 260 MET A N 1
ATOM 664 C CA . MET A 1 83 ? 23.575 -5.616 -9.109 1.00 23.55 260 MET A CA 1
ATOM 665 C C . MET A 1 83 ? 24.382 -4.555 -8.375 1.00 24.18 260 MET A C 1
ATOM 666 O O . MET A 1 83 ? 23.814 -3.526 -7.875 1.00 24.50 260 MET A O 1
ATOM 671 N N . ASP A 1 84 ? 25.680 -4.813 -8.241 1.00 24.59 261 ASP A N 1
ATOM 672 C CA . ASP A 1 84 ? 26.610 -3.910 -7.573 1.00 26.87 261 ASP A CA 1
ATOM 673 C C . ASP A 1 84 ? 27.067 -2.855 -8.584 1.00 26.38 261 ASP A C 1
ATOM 674 O O . ASP A 1 84 ? 26.729 -2.882 -9.762 1.00 25.61 261 ASP A O 1
ATOM 679 N N . SER A 1 85 ? 27.845 -1.906 -8.089 1.00 29.12 262 SER A N 1
ATOM 680 C CA . SER A 1 85 ? 28.277 -0.726 -8.871 1.00 29.95 262 SER A CA 1
ATOM 681 C C . SER A 1 85 ? 29.545 -1.003 -9.688 1.00 30.15 262 SER A C 1
ATOM 682 O O . SER A 1 85 ? 30.023 -0.077 -10.339 1.00 32.09 262 SER A O 1
ATOM 685 N N . SER A 1 86 ? 30.072 -2.227 -9.701 1.00 30.17 263 SER A N 1
ATOM 686 C CA . SER A 1 86 ? 31.387 -2.490 -10.343 1.00 30.53 263 SER A CA 1
ATOM 687 C C . SER A 1 86 ? 31.322 -2.195 -11.850 1.00 30.27 263 SER A C 1
ATOM 688 O O . SER A 1 86 ? 32.315 -1.646 -12.379 1.00 32.41 263 SER A O 1
ATOM 691 N N . TYR A 1 87 ? 30.222 -2.546 -12.512 1.00 28.57 264 TYR A N 1
ATOM 692 C CA . TYR A 1 87 ? 30.045 -2.373 -13.972 1.00 28.44 264 TYR A CA 1
ATOM 693 C C . TYR A 1 87 ? 28.713 -1.686 -14.227 1.00 26.29 264 TYR A C 1
ATOM 694 O O . TYR A 1 87 ? 27.746 -2.353 -14.624 1.00 26.85 264 TYR A O 1
ATOM 703 N N . TRP A 1 88 ? 28.646 -0.366 -14.029 1.00 26.31 265 TRP A N 1
ATOM 704 C CA . TRP A 1 88 ? 27.403 0.352 -14.377 1.00 24.42 265 TRP A CA 1
ATOM 705 C C . TRP A 1 88 ? 27.664 1.809 -14.680 1.00 25.15 265 TRP A C 1
ATOM 706 O O . TRP A 1 88 ? 27.830 2.629 -13.754 1.00 26.29 265 TRP A O 1
ATOM 717 N N . ASN A 1 89 ? 27.733 2.128 -15.954 1.00 24.59 266 ASN A N 1
ATOM 718 C CA . ASN A 1 89 ? 28.136 3.482 -16.359 1.00 26.03 266 ASN A CA 1
ATOM 719 C C . ASN A 1 89 ? 27.810 3.680 -17.833 1.00 26.53 266 ASN A C 1
ATOM 720 O O . ASN A 1 89 ? 27.522 2.695 -18.569 1.00 25.41 266 ASN A O 1
ATOM 725 N N . TYR A 1 90 ? 27.914 4.915 -18.285 1.00 28.66 267 TYR A N 1
ATOM 726 C CA . TYR A 1 90 ? 27.830 5.242 -19.721 1.00 29.68 267 TYR A CA 1
ATOM 727 C C . TYR A 1 90 ? 28.987 4.570 -20.450 1.00 31.55 267 TYR A C 1
ATOM 728 O O . TYR A 1 90 ? 30.122 4.507 -19.876 1.00 33.31 267 TYR A O 1
ATOM 737 N N . ARG A 1 91 ? 28.746 4.148 -21.686 1.00 33.75 268 ARG A N 1
ATOM 738 C CA . ARG A 1 91 ? 29.806 3.739 -22.635 1.00 38.71 268 ARG A CA 1
ATOM 739 C C . ARG A 1 91 ? 30.647 4.985 -22.915 1.00 43.61 268 ARG A C 1
ATOM 740 O O . ARG A 1 91 ? 30.070 6.043 -23.163 1.00 42.54 268 ARG A O 1
ATOM 748 N N . SER A 1 92 ? 31.970 4.854 -22.838 1.00 52.39 269 SER A N 1
ATOM 749 C CA . SER A 1 92 ? 32.927 5.955 -23.133 1.00 62.15 269 SER A CA 1
ATOM 750 C C . SER A 1 92 ? 33.349 5.860 -24.602 1.00 70.08 269 SER A C 1
ATOM 751 O O . SER A 1 92 ? 33.623 4.731 -25.064 1.00 73.30 269 SER A O 1
ATOM 754 N N . ASP A 1 93 ? 33.351 6.998 -25.308 1.00 79.40 270 ASP A N 1
ATOM 755 C CA . ASP A 1 93 ? 33.759 7.112 -26.735 1.00 85.00 270 ASP A CA 1
ATOM 756 C C . ASP A 1 93 ? 35.199 7.639 -26.815 1.00 91.39 270 ASP A C 1
ATOM 757 O O . ASP A 1 93 ? 35.855 7.382 -27.842 1.00 93.99 270 ASP A O 1
ATOM 762 N N . ASN A 1 94 ? 35.661 8.356 -25.780 1.00 96.38 271 ASN A N 1
ATOM 763 C CA . ASN A 1 94 ? 37.093 8.738 -25.607 1.00 101.33 271 ASN A CA 1
ATOM 764 C C . ASN A 1 94 ? 37.583 8.323 -24.205 1.00 102.40 271 ASN A C 1
ATOM 765 O O . ASN A 1 94 ? 36.749 8.057 -23.312 1.00 100.18 271 ASN A O 1
ATOM 770 N N . SER A 1 95 ? 38.906 8.231 -24.045 1.00 106.40 272 SER A N 1
ATOM 771 C CA . SER A 1 95 ? 39.603 7.714 -22.835 1.00 107.15 272 SER A CA 1
ATOM 772 C C . SER A 1 95 ? 40.141 8.879 -21.987 1.00 109.17 272 SER A C 1
ATOM 773 O O . SER A 1 95 ? 41.339 8.849 -21.595 1.00 109.70 272 SER A O 1
ATOM 776 N N . ASN A 1 96 ? 39.274 9.844 -21.652 1.00 108.24 273 ASN A N 1
ATOM 777 C CA . ASN A 1 96 ? 39.569 10.916 -20.656 1.00 107.54 273 ASN A CA 1
ATOM 778 C C . ASN A 1 96 ? 38.912 10.556 -19.311 1.00 103.10 273 ASN A C 1
ATOM 779 O O . ASN A 1 96 ? 37.996 9.721 -19.312 1.00 102.83 273 ASN A O 1
ATOM 784 N N . LEU A 1 97 ? 39.360 11.189 -18.222 1.00 99.40 274 LEU A N 1
ATOM 785 C CA . LEU A 1 97 ? 39.218 10.684 -16.826 1.00 93.03 274 LEU A CA 1
ATOM 786 C C . LEU A 1 97 ? 37.865 9.983 -16.644 1.00 85.03 274 LEU A C 1
ATOM 787 O O . LEU A 1 97 ? 36.830 10.569 -17.001 1.00 83.58 274 LEU A O 1
ATOM 792 N N . SER A 1 98 ? 37.892 8.763 -16.099 1.00 77.09 275 SER A N 1
ATOM 793 C CA . SER A 1 98 ? 36.719 7.877 -15.869 1.00 70.51 275 SER A CA 1
ATOM 794 C C . SER A 1 98 ? 36.088 8.180 -14.499 1.00 64.97 275 SER A C 1
ATOM 795 O O . SER A 1 98 ? 36.831 8.114 -13.492 1.00 65.65 275 SER A O 1
ATOM 798 N N . GLN A 1 99 ? 34.789 8.532 -14.465 1.00 54.86 276 GLN A N 1
ATOM 799 C CA . GLN A 1 99 ? 34.058 8.923 -13.221 1.00 50.69 276 GLN A CA 1
ATOM 800 C C . GLN A 1 99 ? 32.679 8.264 -13.238 1.00 44.85 276 GLN A C 1
ATOM 801 O O . GLN A 1 99 ? 32.079 8.150 -14.299 1.00 40.99 276 GLN A O 1
ATOM 807 N N . PRO A 1 100 ? 32.121 7.834 -12.085 1.00 40.22 277 PRO A N 1
ATOM 808 C CA . PRO A 1 100 ? 30.729 7.393 -12.030 1.00 37.01 277 PRO A CA 1
ATOM 809 C C . PRO A 1 100 ? 29.795 8.492 -12.542 1.00 35.94 277 PRO A C 1
ATOM 810 O O . PRO A 1 100 ? 30.037 9.653 -12.345 1.00 38.17 277 PRO A O 1
ATOM 814 N N . TYR A 1 101 ? 28.727 8.088 -13.236 1.00 33.11 278 TYR A N 1
ATOM 815 C CA . TYR A 1 101 ? 27.781 9.097 -13.783 1.00 32.47 278 TYR A CA 1
ATOM 816 C C . TYR A 1 101 ? 26.985 9.711 -12.625 1.00 32.82 278 TYR A C 1
ATOM 817 O O . TYR A 1 101 ? 26.761 9.051 -11.584 1.00 32.40 278 TYR A O 1
ATOM 826 N N . LYS A 1 102 ? 26.549 10.945 -12.826 1.00 33.69 279 LYS A N 1
ATOM 827 C CA . LYS A 1 102 ? 25.776 11.715 -11.829 1.00 36.08 279 LYS A CA 1
ATOM 828 C C . LYS A 1 102 ? 24.310 11.791 -12.233 1.00 34.57 279 LYS A C 1
ATOM 829 O O . LYS A 1 102 ? 23.478 11.937 -11.326 1.00 34.35 279 LYS A O 1
ATOM 835 N N . LYS A 1 103 ? 24.011 11.727 -13.530 1.00 33.88 280 LYS A N 1
ATOM 836 C CA . LYS A 1 103 ? 22.635 11.930 -14.040 1.00 33.56 280 LYS A CA 1
ATOM 837 C C . LYS A 1 103 ? 22.331 10.938 -15.159 1.00 31.31 280 LYS A C 1
ATOM 838 O O . LYS A 1 103 ? 23.088 10.857 -16.107 1.00 32.50 280 LYS A O 1
ATOM 844 N N . ALA A 1 104 ? 21.214 10.243 -15.055 1.00 28.64 281 ALA A N 1
ATOM 845 C CA . ALA A 1 104 ? 20.701 9.350 -16.115 1.00 26.22 281 ALA A CA 1
ATOM 846 C C . ALA A 1 104 ? 19.178 9.303 -16.033 1.00 25.57 281 ALA A C 1
ATOM 847 O O . ALA A 1 104 ? 18.601 8.253 -16.258 1.00 23.17 281 ALA A O 1
ATOM 849 N N . VAL A 1 105 ? 18.518 10.408 -15.749 1.00 25.62 282 VAL A N 1
ATOM 850 C CA . VAL A 1 105 ? 17.031 10.420 -15.684 1.00 25.30 282 VAL A CA 1
ATOM 851 C C . VAL A 1 105 ? 16.448 10.038 -17.054 1.00 24.63 282 VAL A C 1
ATOM 852 O O . VAL A 1 105 ? 15.396 9.381 -17.070 1.00 23.73 282 VAL A O 1
ATOM 856 N N . GLY A 1 106 ? 17.136 10.331 -18.150 1.00 25.17 283 GLY A N 1
ATOM 857 C CA . GLY A 1 106 ? 16.690 9.982 -19.509 1.00 24.96 283 GLY A CA 1
ATOM 858 C C . GLY A 1 106 ? 16.684 8.494 -19.769 1.00 24.41 283 GLY A C 1
ATOM 859 O O . GLY A 1 106 ? 16.104 8.095 -20.785 1.00 23.87 283 GLY A O 1
ATOM 860 N N . PHE A 1 107 ? 17.309 7.706 -18.898 1.00 22.68 284 PHE A N 1
ATOM 861 C CA . PHE A 1 107 ? 17.325 6.234 -19.024 1.00 21.45 284 PHE A CA 1
ATOM 862 C C . PHE A 1 107 ? 16.285 5.613 -18.104 1.00 20.59 284 PHE A C 1
ATOM 863 O O . PHE A 1 107 ? 16.150 4.401 -18.141 1.00 21.38 284 PHE A O 1
ATOM 871 N N . MET A 1 108 ? 15.618 6.392 -17.261 1.00 21.11 285 MET A N 1
ATOM 872 C CA . MET A 1 108 ? 14.726 5.832 -16.244 1.00 20.49 285 MET A CA 1
ATOM 873 C C . MET A 1 108 ? 13.380 5.488 -16.877 1.00 20.87 285 MET A C 1
ATOM 874 O O . MET A 1 108 ? 12.926 6.156 -17.802 1.00 20.91 285 MET A O 1
ATOM 879 N N . PRO A 1 109 ? 12.682 4.458 -16.371 1.00 19.62 286 PRO A N 1
ATOM 880 C CA . PRO A 1 109 ? 11.338 4.180 -16.872 1.00 19.21 286 PRO A CA 1
ATOM 881 C C . PRO A 1 109 ? 10.405 5.320 -16.460 1.00 19.98 286 PRO A C 1
ATOM 882 O O . PRO A 1 109 ? 10.432 5.782 -15.314 1.00 20.90 286 PRO A O 1
ATOM 886 N N . SER A 1 110 ? 9.581 5.762 -17.411 1.00 20.44 287 SER A N 1
ATOM 887 C CA . SER A 1 110 ? 8.642 6.880 -17.196 1.00 21.58 287 SER A CA 1
ATOM 888 C C . SER A 1 110 ? 7.787 6.676 -15.941 1.00 22.53 287 SER A C 1
ATOM 889 O O . SER A 1 110 ? 7.112 5.657 -15.856 1.00 20.42 287 SER A O 1
ATOM 892 N N . LYS A 1 111 ? 7.698 7.686 -15.089 1.00 23.28 288 LYS A N 1
ATOM 893 C CA . LYS A 1 111 ? 6.807 7.624 -13.911 1.00 25.13 288 LYS A CA 1
ATOM 894 C C . LYS A 1 111 ? 5.349 7.766 -14.338 1.00 24.62 288 LYS A C 1
ATOM 895 O O . LYS A 1 111 ? 4.458 7.436 -13.509 1.00 27.03 288 LYS A O 1
ATOM 901 N N . THR A 1 112 ? 5.077 8.346 -15.508 1.00 24.40 289 THR A N 1
ATOM 902 C CA . THR A 1 112 ? 3.666 8.524 -15.923 1.00 24.99 289 THR A CA 1
ATOM 903 C C . THR A 1 112 ? 3.238 7.279 -16.703 1.00 23.35 289 THR A C 1
ATOM 904 O O . THR A 1 112 ? 2.053 6.897 -16.582 1.00 24.17 289 THR A O 1
ATOM 908 N N . ALA A 1 113 ? 4.099 6.663 -17.499 1.00 21.87 290 ALA A N 1
ATOM 909 C CA . ALA A 1 113 ? 3.750 5.385 -18.140 1.00 22.12 290 ALA A CA 1
ATOM 910 C C . ALA A 1 113 ? 3.612 4.311 -17.062 1.00 21.92 290 ALA A C 1
ATOM 911 O O . ALA A 1 113 ? 2.760 3.423 -17.184 1.00 22.58 290 ALA A O 1
ATOM 913 N N . TYR A 1 114 ? 4.493 4.352 -16.067 1.00 21.63 291 TYR A N 1
ATOM 914 C CA . TYR A 1 114 ? 4.661 3.242 -15.092 1.00 21.47 291 TYR A CA 1
ATOM 915 C C . TYR A 1 114 ? 4.601 3.857 -13.708 1.00 23.07 291 TYR A C 1
ATOM 916 O O . TYR A 1 114 ? 5.619 3.972 -13.033 1.00 24.30 291 TYR A O 1
ATOM 925 N N . PRO A 1 115 ? 3.432 4.339 -13.258 1.00 24.48 292 PRO A N 1
ATOM 926 C CA . PRO A 1 115 ? 3.307 4.928 -11.940 1.00 27.24 292 PRO A CA 1
ATOM 927 C C . PRO A 1 115 ? 3.451 3.846 -10.868 1.00 30.79 292 PRO A C 1
ATOM 928 O O . PRO A 1 115 ? 3.213 2.705 -11.135 1.00 32.04 292 PRO A O 1
ATOM 932 N N . LYS A 1 116 ? 3.816 4.267 -9.671 1.00 37.87 293 LYS A N 1
ATOM 933 C CA . LYS A 1 116 ? 3.707 3.418 -8.460 1.00 43.18 293 LYS A CA 1
ATOM 934 C C . LYS A 1 116 ? 2.236 3.051 -8.238 1.00 47.94 293 LYS A C 1
ATOM 935 O O . LYS A 1 116 ? 1.370 3.903 -8.505 1.00 51.59 293 LYS A O 1
ATOM 941 N N . GLN A 1 117 ? 1.977 1.816 -7.807 1.00 54.40 294 GLN A N 1
ATOM 942 C CA . GLN A 1 117 ? 0.606 1.315 -7.549 1.00 60.84 294 GLN A CA 1
ATOM 943 C C . GLN A 1 117 ? 0.259 1.510 -6.075 1.00 63.16 294 GLN A C 1
ATOM 944 O O . GLN A 1 117 ? 1.144 1.319 -5.250 1.00 61.48 294 GLN A O 1
ATOM 950 N N . THR A 1 118 ? -0.993 1.877 -5.804 1.00 68.37 295 THR A N 1
ATOM 951 C CA . THR A 1 118 ? -1.671 1.715 -4.488 1.00 72.52 295 THR A CA 1
ATOM 952 C C . THR A 1 118 ? -2.522 0.441 -4.565 1.00 73.69 295 THR A C 1
ATOM 953 O O . THR A 1 118 ? -2.915 0.056 -5.702 1.00 70.40 295 THR A O 1
ATOM 957 N N . LYS A 1 119 ? -2.762 -0.200 -3.417 1.00 77.22 296 LYS A N 1
ATOM 958 C CA . LYS A 1 119 ? -3.205 -1.622 -3.348 1.00 79.23 296 LYS A CA 1
ATOM 959 C C . LYS A 1 119 ? -4.726 -1.755 -3.420 1.00 80.00 296 LYS A C 1
ATOM 960 O O . LYS A 1 119 ? -5.207 -2.841 -3.751 1.00 83.62 296 LYS A O 1
ATOM 966 N N . PRO A 1 120 ? -5.557 -0.708 -3.173 1.00 76.58 297 PRO A N 1
ATOM 967 C CA . PRO A 1 120 ? -6.925 -0.714 -3.695 1.00 73.56 297 PRO A CA 1
ATOM 968 C C . PRO A 1 120 ? -6.840 -0.680 -5.232 1.00 67.64 297 PRO A C 1
ATOM 969 O O . PRO A 1 120 ? -6.477 0.342 -5.782 1.00 68.77 297 PRO A O 1
ATOM 973 N N . THR A 1 121 ? -7.069 -1.828 -5.876 1.00 60.20 298 THR A N 1
ATOM 974 C CA . THR A 1 121 ? -7.078 -1.965 -7.355 1.00 53.57 298 THR A CA 1
ATOM 975 C C . THR A 1 121 ? -8.266 -1.134 -7.866 1.00 49.04 298 THR A C 1
ATOM 976 O O . THR A 1 121 ? -9.293 -1.117 -7.176 1.00 50.15 298 THR A O 1
ATOM 980 N N . ASN A 1 122 ? -8.108 -0.467 -9.012 1.00 42.87 299 ASN A N 1
ATOM 981 C CA . ASN A 1 122 ? -9.165 0.307 -9.714 1.00 42.25 299 ASN A CA 1
ATOM 982 C C . ASN A 1 122 ? -9.076 -0.082 -11.189 1.00 38.46 299 ASN A C 1
ATOM 983 O O . ASN A 1 122 ? -7.945 -0.071 -11.723 1.00 35.06 299 ASN A O 1
ATOM 988 N N . LYS A 1 123 ? -10.213 -0.437 -11.805 1.00 38.91 300 LYS A N 1
ATOM 989 C CA . LYS A 1 123 ? -10.281 -0.884 -13.224 1.00 38.20 300 LYS A CA 1
ATOM 990 C C . LYS A 1 123 ? -9.752 0.217 -14.163 1.00 35.59 300 LYS A C 1
ATOM 991 O O . LYS A 1 123 ? -9.349 -0.111 -15.273 1.00 33.58 300 LYS A O 1
ATOM 997 N N . GLU A 1 124 ? -9.673 1.480 -13.705 1.00 34.18 301 GLU A N 1
ATOM 998 C CA . GLU A 1 124 ? -9.161 2.580 -14.546 1.00 33.41 301 GLU A CA 1
ATOM 999 C C . GLU A 1 124 ? -7.644 2.566 -14.634 1.00 30.70 301 GLU A C 1
ATOM 1000 O O . GLU A 1 124 ? -7.132 3.261 -15.518 1.00 30.63 301 GLU A O 1
ATOM 1006 N N . ILE A 1 125 ? -6.942 1.801 -13.785 1.00 28.51 302 ILE A N 1
ATOM 1007 C CA . ILE A 1 125 ? -5.462 1.858 -13.692 1.00 27.35 302 ILE A CA 1
ATOM 1008 C C . ILE A 1 125 ? -4.903 0.489 -14.045 1.00 25.79 302 ILE A C 1
ATOM 1009 O O . ILE A 1 125 ? -5.177 -0.494 -13.340 1.00 27.04 302 ILE A O 1
ATOM 1014 N N . SER A 1 126 ? -4.055 0.431 -15.053 1.00 22.76 303 SER A N 1
ATOM 1015 C CA . SER A 1 126 ? -3.469 -0.839 -15.491 1.00 22.20 303 SER A CA 1
ATOM 1016 C C . SER A 1 126 ? -2.599 -1.443 -14.395 1.00 22.61 303 SER A C 1
ATOM 1017 O O . SER A 1 126 ? -1.789 -0.741 -13.764 1.00 24.21 303 SER A O 1
ATOM 1020 N N A GLN A 1 127 ? -2.664 -2.764 -14.258 0.50 22.94 304 GLN A N 1
ATOM 1021 N N B GLN A 1 127 ? -2.659 -2.764 -14.255 0.50 22.23 304 GLN A N 1
ATOM 1022 C CA A GLN A 1 127 ? -1.751 -3.579 -13.430 0.50 23.75 304 GLN A CA 1
ATOM 1023 C CA B GLN A 1 127 ? -1.729 -3.565 -13.432 0.50 22.47 304 GLN A CA 1
ATOM 1024 C C A GLN A 1 127 ? -0.757 -4.348 -14.300 0.50 22.18 304 GLN A C 1
ATOM 1025 C C B GLN A 1 127 ? -0.618 -4.145 -14.319 0.50 21.38 304 GLN A C 1
ATOM 1026 O O A GLN A 1 127 ? 0.003 -5.196 -13.745 0.50 22.92 304 GLN A O 1
ATOM 1027 O O B GLN A 1 127 ? 0.502 -4.327 -13.838 0.50 21.57 30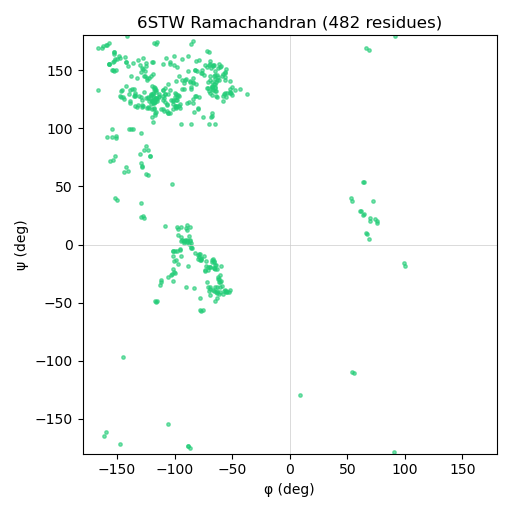4 GLN A O 1
ATOM 1038 N N . ALA A 1 128 ? -0.831 -4.239 -15.627 1.00 21.28 305 ALA A N 1
ATOM 1039 C CA . ALA A 1 128 ? -0.002 -5.007 -16.554 1.00 19.79 305 ALA A CA 1
ATOM 1040 C C . ALA A 1 128 ? 0.949 -4.184 -17.380 1.00 18.10 305 ALA A C 1
ATOM 1041 O O . ALA A 1 128 ? 1.940 -4.717 -17.843 1.00 17.65 305 ALA A O 1
ATOM 1043 N N A LYS A 1 129 ? 0.644 -2.900 -17.571 0.50 19.15 306 LYS A N 1
ATOM 1044 N N B LYS A 1 129 ? 0.652 -2.903 -17.570 0.50 18.04 306 LYS A N 1
ATOM 1045 C CA A LYS A 1 129 ? 1.389 -2.066 -18.557 0.50 19.87 306 LYS A CA 1
ATOM 1046 C CA B LYS A 1 129 ? 1.415 -2.151 -18.602 0.50 17.93 306 LYS A CA 1
ATOM 1047 C C A LYS A 1 129 ? 2.858 -1.928 -18.158 0.50 19.03 306 LYS A C 1
ATOM 1048 C C B LYS A 1 129 ? 2.863 -1.930 -18.162 0.50 17.88 306 LYS A C 1
ATOM 1049 O O A LYS A 1 129 ? 3.706 -1.758 -19.049 0.50 19.45 306 LYS A O 1
ATOM 1050 O O B LYS A 1 129 ? 3.714 -1.753 -19.043 0.50 18.36 306 LYS A O 1
ATOM 1061 N N . ASN A 1 130 ? 3.161 -2.016 -16.866 1.00 18.32 307 ASN A N 1
ATOM 1062 C CA . ASN A 1 130 ? 4.546 -1.867 -16.394 1.00 18.16 307 ASN A CA 1
ATOM 1063 C C . ASN A 1 130 ? 5.279 -3.193 -16.388 1.00 17.40 307 ASN A C 1
ATOM 1064 O O . ASN A 1 130 ? 6.363 -3.234 -15.821 1.00 17.93 307 ASN A O 1
ATOM 1069 N N . LYS A 1 131 ? 4.746 -4.214 -17.045 1.00 17.64 308 LYS A N 1
ATOM 1070 C CA . LYS A 1 131 ? 5.343 -5.555 -17.089 1.00 17.73 308 LYS A CA 1
ATOM 1071 C C . LYS A 1 131 ? 5.555 -5.978 -18.528 1.00 16.40 308 LYS A C 1
ATOM 1072 O O . LYS A 1 131 ? 4.680 -5.752 -19.362 1.00 17.75 308 LYS A O 1
ATOM 1078 N N . ILE A 1 132 ? 6.667 -6.637 -18.742 1.00 15.88 309 ILE A N 1
ATOM 1079 C CA . ILE A 1 132 ? 6.950 -7.400 -19.981 1.00 16.42 309 ILE A CA 1
ATOM 1080 C C . ILE A 1 132 ? 7.077 -8.852 -19.537 1.00 16.14 309 ILE A C 1
ATOM 1081 O O . ILE A 1 132 ? 7.897 -9.120 -18.654 1.00 17.38 309 ILE A O 1
ATOM 1086 N N . VAL A 1 133 ? 6.320 -9.748 -20.142 1.00 16.33 310 VAL A N 1
ATOM 1087 C CA . VAL A 1 133 ? 6.264 -11.168 -19.715 1.00 16.87 310 VAL A CA 1
ATOM 1088 C C . VAL A 1 133 ? 6.600 -12.018 -20.922 1.00 17.55 310 VAL A C 1
ATOM 1089 O O . VAL A 1 133 ? 5.938 -11.898 -21.951 1.00 18.11 310 VAL A O 1
ATOM 1093 N N A SER A 1 134 ? 7.535 -12.949 -20.764 0.50 18.30 311 SER A N 1
ATOM 1094 N N B SER A 1 134 ? 7.549 -12.937 -20.770 0.50 16.52 311 SER A N 1
ATOM 1095 C CA A SER A 1 134 ? 7.924 -13.837 -21.877 0.50 19.80 311 SER A CA 1
ATOM 1096 C CA B SER A 1 134 ? 7.938 -13.830 -21.880 0.50 16.78 311 SER A CA 1
ATOM 1097 C C A SER A 1 134 ? 8.682 -15.023 -21.307 0.50 19.26 311 SER A C 1
ATOM 1098 C C B SER A 1 134 ? 8.687 -15.019 -21.306 0.50 17.56 311 SER A C 1
ATOM 1099 O O A SER A 1 134 ? 8.621 -15.257 -20.108 0.50 18.51 311 SER A O 1
ATOM 1100 O O B SER A 1 134 ? 8.624 -15.254 -20.109 0.50 17.11 311 SER A O 1
ATOM 1105 N N . ASN A 1 135 ? 9.345 -15.769 -22.181 1.00 18.74 312 ASN A N 1
ATOM 1106 C CA . ASN A 1 135 ? 10.223 -16.855 -21.747 1.00 18.43 312 ASN A CA 1
ATOM 1107 C C . ASN A 1 135 ? 11.632 -16.575 -22.267 1.00 17.90 312 ASN A C 1
ATOM 1108 O O . ASN A 1 135 ? 11.782 -16.122 -23.405 1.00 19.80 312 ASN A O 1
ATOM 1113 N N . VAL A 1 136 ? 12.593 -16.958 -21.458 1.00 17.52 313 VAL A N 1
ATOM 1114 C CA . VAL A 1 136 ? 13.993 -17.136 -21.883 1.00 17.28 313 VAL A CA 1
ATOM 1115 C C . VAL A 1 136 ? 14.325 -18.613 -21.724 1.00 17.58 313 VAL A C 1
ATOM 1116 O O . VAL A 1 136 ? 13.499 -19.389 -21.199 1.00 18.64 313 VAL A O 1
ATOM 1120 N N . TYR A 1 137 ? 15.501 -19.022 -22.156 1.00 16.90 314 TYR A N 1
ATOM 1121 C CA . TYR A 1 137 ? 15.818 -20.462 -22.275 1.00 17.73 314 TYR A CA 1
ATOM 1122 C C . TYR A 1 137 ? 17.175 -20.695 -21.646 1.00 19.04 314 TYR A C 1
ATOM 1123 O O . TYR A 1 137 ? 18.202 -20.083 -22.051 1.00 19.64 314 TYR A O 1
ATOM 1132 N N . LEU A 1 138 ? 17.214 -21.506 -20.603 1.00 18.99 315 LEU A N 1
ATOM 1133 C CA . LEU A 1 138 ? 18.459 -21.716 -19.855 1.00 19.49 315 LEU A CA 1
ATOM 1134 C C . LEU A 1 138 ? 19.427 -22.506 -20.737 1.00 20.04 315 LEU A C 1
ATOM 1135 O O . LEU A 1 138 ? 19.031 -23.490 -21.397 1.00 21.03 315 LEU A O 1
ATOM 1140 N N . GLY A 1 139 ? 20.657 -22.026 -20.842 1.00 19.96 316 GLY A N 1
ATOM 1141 C CA . GLY A 1 139 ? 21.652 -22.609 -21.749 1.00 20.80 316 GLY A CA 1
ATOM 1142 C C . GLY A 1 139 ? 21.301 -22.433 -23.205 1.00 22.11 316 GLY A C 1
ATOM 1143 O O . GLY A 1 139 ? 21.988 -22.986 -24.060 1.00 25.12 316 GLY A O 1
ATOM 1144 N N . GLY A 1 140 ? 20.283 -21.645 -23.499 1.00 20.41 317 GLY A N 1
ATOM 1145 C CA . GLY A 1 140 ? 19.802 -21.483 -24.876 1.00 21.13 317 GLY A CA 1
ATOM 1146 C C . GLY A 1 140 ? 19.121 -22.717 -25.407 1.00 22.41 317 GLY A C 1
ATOM 1147 O O . GLY A 1 140 ? 18.944 -22.832 -26.621 1.00 24.04 317 GLY A O 1
ATOM 1148 N N . LYS A 1 141 ? 18.675 -23.594 -24.507 1.00 22.99 318 LYS A N 1
ATOM 1149 C CA . LYS A 1 141 ? 18.050 -24.881 -24.891 1.00 23.69 318 LYS A CA 1
ATOM 1150 C C . LYS A 1 141 ? 16.538 -24.742 -24.884 1.00 23.31 318 LYS A C 1
ATOM 1151 O O . LYS A 1 141 ? 15.942 -24.316 -23.905 1.00 21.06 318 LYS A O 1
ATOM 1157 N N . ILE A 1 142 ? 15.928 -25.146 -25.984 1.00 24.10 319 ILE A N 1
ATOM 1158 C CA . ILE A 1 142 ? 14.484 -24.950 -26.163 1.00 23.72 319 ILE A CA 1
ATOM 1159 C C . ILE A 1 142 ? 13.696 -25.696 -25.072 1.00 23.46 319 ILE A C 1
ATOM 1160 O O . ILE A 1 142 ? 12.608 -25.236 -24.701 1.00 22.62 319 ILE A O 1
ATOM 1165 N N . ASP A 1 143 ? 14.205 -26.824 -24.605 1.00 23.90 320 ASP A N 1
ATOM 1166 C CA . ASP A 1 143 ? 13.460 -27.568 -23.568 1.00 24.67 320 ASP A CA 1
ATOM 1167 C C . ASP A 1 143 ? 13.825 -27.123 -22.164 1.00 22.83 320 ASP A C 1
ATOM 1168 O O . ASP A 1 143 ? 13.389 -27.752 -21.211 1.00 23.12 320 ASP A O 1
ATOM 1173 N N . GLN A 1 144 ? 14.452 -25.949 -22.006 1.00 20.73 321 GLN A N 1
ATOM 1174 C CA . GLN A 1 144 ? 14.705 -25.388 -20.653 1.00 19.86 321 GLN A CA 1
ATOM 1175 C C . GLN A 1 144 ? 14.125 -23.986 -20.550 1.00 19.34 321 GLN A C 1
ATOM 1176 O O . GLN A 1 144 ? 14.831 -23.030 -20.216 1.00 19.34 321 GLN A O 1
ATOM 1182 N N . PRO A 1 145 ? 12.821 -23.810 -20.725 1.00 18.82 322 PRO A N 1
ATOM 1183 C CA . PRO A 1 145 ? 12.220 -22.495 -20.576 1.00 18.45 322 PRO A CA 1
ATOM 1184 C C . PRO A 1 145 ? 12.247 -21.995 -19.132 1.00 18.01 322 PRO A C 1
ATOM 1185 O O . PRO A 1 145 ? 12.228 -22.747 -18.147 1.00 19.07 322 PRO A O 1
ATOM 1189 N N . CYS A 1 146 ? 12.274 -20.686 -19.038 1.00 18.27 323 CYS A N 1
ATOM 1190 C CA . CYS A 1 146 ? 12.196 -19.927 -17.782 1.00 18.32 323 CYS A CA 1
ATOM 1191 C C . CYS A 1 146 ? 11.401 -18.672 -18.052 1.00 18.37 323 CYS A C 1
ATOM 1192 O O . CYS A 1 146 ? 11.723 -17.968 -19.012 1.00 18.11 323 CYS A O 1
ATOM 1195 N N . VAL A 1 147 ? 10.350 -18.431 -17.293 1.00 16.76 324 VAL A N 1
ATOM 1196 C CA . VAL A 1 147 ? 9.597 -17.179 -17.476 1.00 17.27 324 VAL A CA 1
ATOM 1197 C C . VAL A 1 147 ? 10.463 -16.017 -17.055 1.00 17.41 324 VAL A C 1
ATOM 1198 O O . VAL A 1 147 ? 11.199 -16.119 -16.041 1.00 17.72 324 VAL A O 1
ATOM 1202 N N . ILE A 1 148 ? 10.382 -14.932 -17.825 1.00 16.49 325 ILE A N 1
ATOM 1203 C CA . ILE A 1 148 ? 10.938 -13.633 -17.406 1.00 16.30 325 ILE A CA 1
ATOM 1204 C C . ILE A 1 148 ? 9.784 -12.650 -17.281 1.00 16.43 325 ILE A C 1
ATOM 1205 O O . ILE A 1 148 ? 8.925 -12.590 -18.173 1.00 16.92 325 ILE A O 1
ATOM 1210 N N . ILE A 1 149 ? 9.757 -11.919 -16.185 1.00 16.89 326 ILE A N 1
ATOM 1211 C CA . ILE A 1 149 ? 8.877 -10.755 -16.011 1.00 17.10 326 ILE A CA 1
ATOM 1212 C C . ILE A 1 149 ? 9.774 -9.571 -15.714 1.00 17.31 326 ILE A C 1
ATOM 1213 O O . ILE A 1 149 ? 10.490 -9.599 -14.701 1.00 17.26 326 ILE A O 1
ATOM 1218 N N . ILE A 1 150 ? 9.762 -8.578 -16.584 1.00 16.76 327 ILE A N 1
ATOM 1219 C CA . ILE A 1 150 ? 10.459 -7.293 -16.306 1.00 16.63 327 ILE A CA 1
ATOM 1220 C C . ILE A 1 150 ? 9.407 -6.323 -15.803 1.00 17.04 327 ILE A C 1
ATOM 1221 O O . ILE A 1 150 ? 8.361 -6.164 -16.463 1.00 17.94 327 ILE A O 1
ATOM 1226 N N . SER A 1 151 ? 9.617 -5.760 -14.629 1.00 17.25 328 SER A N 1
ATOM 1227 C CA . SER A 1 151 ? 8.661 -4.805 -14.010 1.00 18.00 328 SER A CA 1
ATOM 1228 C C . SER A 1 151 ? 9.325 -3.455 -13.860 1.00 18.15 328 SER A C 1
ATOM 1229 O O . SER A 1 151 ? 10.452 -3.373 -13.354 1.00 18.45 328 SER A O 1
ATOM 1232 N N . PHE A 1 152 ? 8.630 -2.397 -14.222 1.00 17.62 329 PHE A N 1
ATOM 1233 C CA . PHE A 1 152 ? 9.119 -1.000 -14.118 1.00 17.72 329 PHE A CA 1
ATOM 1234 C C . PHE A 1 152 ? 8.446 -0.282 -12.961 1.00 18.79 329 PHE A C 1
ATOM 1235 O O . PHE A 1 152 ? 7.221 -0.284 -12.842 1.00 19.98 329 PHE A O 1
ATOM 1243 N N . ASN A 1 153 ? 9.259 0.343 -12.126 1.00 19.08 330 ASN A N 1
ATOM 1244 C CA . ASN A 1 153 ? 8.845 1.330 -11.109 1.00 20.49 330 ASN A CA 1
ATOM 1245 C C . ASN A 1 153 ? 7.882 0.724 -10.091 1.00 22.54 330 ASN A C 1
ATOM 1246 O O . ASN A 1 153 ? 7.105 1.464 -9.463 1.00 26.13 330 ASN A O 1
ATOM 1251 N N . GLU A 1 154 ? 7.964 -0.587 -9.833 1.00 23.67 331 GLU A N 1
ATOM 1252 C CA . GLU A 1 154 ? 7.060 -1.210 -8.844 1.00 26.47 331 GLU A CA 1
ATOM 1253 C C . GLU A 1 154 ? 7.706 -1.303 -7.462 1.00 27.31 331 GLU A C 1
ATOM 1254 O O . GLU A 1 154 ? 6.988 -1.652 -6.512 1.00 32.09 331 GLU A O 1
ATOM 1260 N N . GLU A 1 155 ? 8.977 -0.906 -7.306 1.00 25.20 332 GLU A N 1
ATOM 1261 C CA . GLU A 1 155 ? 9.638 -0.898 -5.982 1.00 26.40 332 GLU A CA 1
ATOM 1262 C C . GLU A 1 155 ? 9.264 0.385 -5.249 1.00 28.42 332 GLU A C 1
ATOM 1263 O O . GLU A 1 155 ? 9.686 1.488 -5.671 1.00 29.33 332 GLU A O 1
ATOM 1269 N N . ALA A 1 156 ? 8.530 0.239 -4.155 1.00 31.50 333 ALA A N 1
ATOM 1270 C CA . ALA A 1 156 ? 8.051 1.376 -3.341 1.00 34.72 333 ALA A CA 1
ATOM 1271 C C . ALA A 1 156 ? 9.238 2.197 -2.820 1.00 35.67 333 ALA A C 1
ATOM 1272 O O . ALA A 1 156 ? 9.069 3.408 -2.627 1.00 39.09 333 ALA A O 1
ATOM 1274 N N . ASP A 1 157 ? 10.387 1.591 -2.565 1.00 34.99 334 ASP A N 1
ATOM 1275 C CA . ASP A 1 157 ? 11.469 2.232 -1.784 1.00 36.86 334 ASP A CA 1
ATOM 1276 C C . ASP A 1 157 ? 12.498 2.933 -2.690 1.00 33.41 334 ASP A C 1
ATOM 1277 O O . ASP A 1 157 ? 13.578 3.235 -2.216 1.00 34.67 334 ASP A O 1
ATOM 1282 N N . SER A 1 158 ? 12.208 3.181 -3.965 1.00 29.49 335 SER A N 1
ATOM 1283 C CA . SER A 1 158 ? 13.139 3.906 -4.854 1.00 28.62 335 SER A CA 1
ATOM 1284 C C . SER A 1 158 ? 12.354 4.808 -5.795 1.00 27.19 335 SER A C 1
ATOM 1285 O O . SER A 1 158 ? 11.183 4.600 -5.978 1.00 28.06 335 SER A O 1
ATOM 1288 N N . ASP A 1 159 ? 13.015 5.797 -6.382 1.00 25.77 336 ASP A N 1
ATOM 1289 C CA . ASP A 1 159 ? 12.349 6.744 -7.306 1.00 25.56 336 ASP A CA 1
ATOM 1290 C C . ASP A 1 159 ? 12.000 6.021 -8.605 1.00 23.37 336 ASP A C 1
ATOM 1291 O O . ASP A 1 159 ? 10.940 6.302 -9.215 1.00 23.64 336 ASP A O 1
ATOM 1296 N N . TYR A 1 160 ? 12.855 5.113 -9.046 1.00 21.45 337 TYR A N 1
ATOM 1297 C CA . TYR A 1 160 ? 12.640 4.317 -10.259 1.00 20.82 337 TYR A CA 1
ATOM 1298 C C . TYR A 1 160 ? 13.154 2.916 -9.975 1.00 20.18 337 TYR A C 1
ATOM 1299 O O . TYR A 1 160 ? 14.035 2.721 -9.113 1.00 20.31 337 TYR A O 1
ATOM 1308 N N . SER A 1 161 ? 12.660 1.943 -10.719 1.00 18.77 338 SER A N 1
ATOM 1309 C CA . SER A 1 161 ? 13.187 0.569 -10.593 1.00 18.82 338 SER A CA 1
ATOM 1310 C C . SER A 1 161 ? 13.022 -0.191 -11.889 1.00 18.44 338 SER A C 1
ATOM 1311 O O . SER A 1 161 ? 12.042 0.043 -12.640 1.00 18.73 338 SER A O 1
ATOM 1314 N N . ILE A 1 162 ? 13.948 -1.101 -12.117 1.00 17.99 339 ILE A N 1
ATOM 1315 C CA . ILE A 1 162 ? 13.810 -2.134 -13.173 1.00 17.60 339 ILE A CA 1
ATOM 1316 C C . ILE A 1 162 ? 14.070 -3.442 -12.469 1.00 17.43 339 ILE A C 1
ATOM 1317 O O . ILE A 1 162 ? 15.171 -3.585 -11.901 1.00 18.68 339 ILE A O 1
ATOM 1322 N N . VAL A 1 163 ? 13.092 -4.338 -12.485 1.00 17.59 340 VAL A N 1
ATOM 1323 C CA . VAL A 1 163 ? 13.221 -5.627 -11.782 1.00 17.45 340 VAL A CA 1
ATOM 1324 C C . VAL A 1 163 ? 13.074 -6.716 -12.827 1.00 17.67 340 VAL A C 1
ATOM 1325 O O . VAL A 1 163 ? 12.122 -6.709 -13.602 1.00 17.92 340 VAL A O 1
ATOM 1329 N N . PHE A 1 164 ? 14.025 -7.647 -12.825 1.00 17.69 341 PHE A N 1
ATOM 1330 C CA . PHE A 1 164 ? 14.010 -8.866 -13.672 1.00 17.57 341 PHE A CA 1
ATOM 1331 C C . PHE A 1 164 ? 13.684 -10.040 -12.783 1.00 18.52 341 PHE A C 1
ATOM 1332 O O . PHE A 1 164 ? 14.464 -10.399 -11.873 1.00 18.69 341 PHE A O 1
ATOM 1340 N N . TYR A 1 165 ? 12.522 -10.617 -13.007 1.00 18.05 342 TYR A N 1
ATOM 1341 C CA . TYR A 1 165 ? 12.054 -11.791 -12.261 1.00 18.81 342 TYR A CA 1
ATOM 1342 C C . TYR A 1 165 ? 12.134 -13.010 -13.163 1.00 18.49 342 TYR A C 1
ATOM 1343 O O . TYR A 1 165 ? 11.538 -13.003 -14.257 1.00 19.87 342 TYR A O 1
ATOM 1352 N N . PHE A 1 166 ? 12.886 -14.008 -12.762 1.00 17.74 343 PHE A N 1
ATOM 1353 C CA . PHE A 1 166 ? 13.034 -15.267 -13.509 1.00 17.74 343 PHE A CA 1
ATOM 1354 C C . PHE A 1 166 ? 12.415 -16.368 -12.670 1.00 18.95 343 PHE A C 1
ATOM 1355 O O . PHE A 1 166 ? 12.723 -16.497 -11.480 1.00 19.75 343 PHE A O 1
ATOM 1363 N N . LYS A 1 167 ? 11.514 -17.133 -13.264 1.00 18.55 344 LYS A N 1
ATOM 1364 C CA . LYS A 1 167 ? 10.867 -18.232 -12.528 1.00 19.87 344 LYS A CA 1
ATOM 1365 C C . LYS A 1 167 ? 10.634 -19.378 -13.503 1.00 19.43 344 LYS A C 1
ATOM 1366 O O . LYS A 1 167 ? 10.104 -19.151 -14.591 1.00 19.23 344 LYS A O 1
ATOM 1372 N N . TRP A 1 168 ? 11.110 -20.535 -13.127 1.00 19.84 345 TRP A N 1
ATOM 1373 C CA . TRP A 1 168 ? 10.903 -21.746 -13.930 1.00 20.24 345 TRP A CA 1
ATOM 1374 C C . TRP A 1 168 ? 9.945 -22.697 -13.239 1.00 21.85 345 TRP A C 1
ATOM 1375 O O . TRP A 1 168 ? 9.739 -22.663 -12.024 1.00 22.48 345 TRP A O 1
ATOM 1386 N N . TYR A 1 169 ? 9.322 -23.523 -14.070 1.00 23.19 346 TYR A N 1
ATOM 1387 C CA . TYR A 1 169 ? 8.163 -24.367 -13.682 1.00 26.07 346 TYR A CA 1
ATOM 1388 C C . TYR A 1 169 ? 8.620 -25.827 -13.740 1.00 27.95 346 TYR A C 1
ATOM 1389 O O . TYR A 1 169 ? 8.251 -26.688 -12.898 1.00 34.64 346 TYR A O 1
ATOM 1398 N N . LYS A 1 170 ? 9.486 -26.145 -14.672 1.00 26.20 347 LYS A N 1
ATOM 1399 C CA . LYS A 1 170 ? 10.049 -27.497 -14.803 1.00 27.03 347 LYS A CA 1
ATOM 1400 C C . LYS A 1 170 ? 10.993 -27.820 -13.634 1.00 27.11 347 LYS A C 1
ATOM 1401 O O . LYS A 1 170 ? 11.571 -26.914 -13.049 1.00 26.39 347 LYS A O 1
ATOM 1407 N N . THR A 1 171 ? 11.178 -29.088 -13.330 1.00 28.15 348 THR A N 1
ATOM 1408 C CA . THR A 1 171 ? 12.190 -29.593 -12.373 1.00 28.84 348 THR A CA 1
ATOM 1409 C C . THR A 1 171 ? 13.497 -29.762 -13.147 1.00 28.89 348 THR A C 1
ATOM 1410 O O . THR A 1 171 ? 13.632 -30.706 -13.923 1.00 33.17 348 THR A O 1
ATOM 1414 N N . TYR A 1 172 ? 14.448 -28.848 -12.975 1.00 26.03 349 TYR A N 1
ATOM 1415 C CA . TYR A 1 172 ? 15.749 -28.998 -13.664 1.00 25.96 349 TYR A CA 1
ATOM 1416 C C . TYR A 1 172 ? 16.731 -29.760 -12.783 1.00 27.79 349 TYR A C 1
ATOM 1417 O O . TYR A 1 172 ? 16.716 -29.602 -11.565 1.00 27.86 349 TYR A O 1
ATOM 1426 N N . GLU A 1 173 ? 17.522 -30.617 -13.423 1.00 28.49 350 GLU A N 1
ATOM 1427 C CA . GLU A 1 173 ? 18.563 -31.405 -12.728 1.00 30.65 350 GLU A CA 1
ATOM 1428 C C . GLU A 1 173 ? 19.930 -31.068 -13.308 1.00 30.94 350 GLU A C 1
ATOM 1429 O O . GLU A 1 173 ? 20.236 -31.490 -14.448 1.00 32.23 350 GLU A O 1
ATOM 1435 N N . ASN A 1 174 ? 20.729 -30.371 -12.505 1.00 30.19 351 ASN A N 1
ATOM 1436 C CA . ASN A 1 174 ? 22.141 -30.016 -12.815 1.00 30.67 351 ASN A CA 1
ATOM 1437 C C . ASN A 1 174 ? 22.168 -29.092 -14.031 1.00 30.04 351 ASN A C 1
ATOM 1438 O O . ASN A 1 174 ? 22.866 -29.377 -14.998 1.00 31.24 351 ASN A O 1
ATOM 1443 N N . VAL A 1 175 ? 21.415 -28.005 -13.952 1.00 26.98 352 VAL A N 1
ATOM 1444 C CA . VAL A 1 175 ? 21.304 -26.983 -15.025 1.00 25.94 352 VAL A CA 1
ATOM 1445 C C . VAL A 1 175 ? 21.780 -25.659 -14.441 1.00 24.68 352 VAL A C 1
ATOM 1446 O O . VAL A 1 175 ? 21.154 -25.124 -13.531 1.00 24.26 352 VAL A O 1
ATOM 1450 N N . GLN A 1 176 ? 22.860 -25.126 -14.988 1.00 23.55 353 GLN A N 1
ATOM 1451 C CA . GLN A 1 176 ? 23.318 -23.783 -14.573 1.00 22.56 353 GLN A CA 1
ATOM 1452 C C . GLN A 1 176 ? 22.284 -22.750 -14.974 1.00 21.42 353 GLN A C 1
ATOM 1453 O O . GLN A 1 176 ? 21.828 -22.750 -16.103 1.00 21.61 353 GLN A O 1
ATOM 1459 N N . PHE A 1 177 ? 21.962 -21.832 -14.071 1.00 21.25 354 PHE A N 1
ATOM 1460 C CA . PHE A 1 177 ? 21.139 -20.700 -14.476 1.00 20.38 354 PHE A CA 1
ATOM 1461 C C . PHE A 1 177 ? 21.965 -19.832 -15.432 1.00 19.23 354 PHE A C 1
ATOM 1462 O O . PHE A 1 177 ? 22.967 -19.199 -15.006 1.00 19.53 354 PHE A O 1
ATOM 1470 N N . ASP A 1 178 ? 21.551 -19.783 -16.680 1.00 20.01 355 ASP A N 1
ATOM 1471 C CA . ASP A 1 178 ? 22.292 -19.101 -17.767 1.00 19.22 355 ASP A CA 1
ATOM 1472 C C . ASP A 1 178 ? 21.266 -18.704 -18.811 1.00 18.81 355 ASP A C 1
ATOM 1473 O O . ASP A 1 178 ? 20.897 -19.539 -19.631 1.00 18.68 355 ASP A O 1
ATOM 1478 N N . SER A 1 179 ? 20.740 -17.497 -18.723 1.00 17.57 356 SER A N 1
ATOM 1479 C CA . SER A 1 179 ? 19.569 -17.152 -19.553 1.00 17.82 356 SER A CA 1
ATOM 1480 C C . SER A 1 179 ? 19.984 -16.713 -20.953 1.00 18.30 356 SER A C 1
ATOM 1481 O O . SER A 1 179 ? 20.950 -15.962 -21.130 1.00 19.19 356 SER A O 1
ATOM 1484 N N . SER A 1 180 ? 19.259 -17.140 -21.963 1.00 18.40 357 SER A N 1
ATOM 1485 C CA . SER A 1 180 ? 19.406 -16.634 -23.334 1.00 18.15 357 SER A CA 1
ATOM 1486 C C . SER A 1 180 ? 19.093 -15.135 -23.325 1.00 18.27 357 SER A C 1
ATOM 1487 O O . SER A 1 180 ? 18.351 -14.648 -22.476 1.00 18.81 357 SER A O 1
ATOM 1490 N N . SER A 1 181 ? 19.628 -14.432 -24.292 1.00 17.91 358 SER A N 1
ATOM 1491 C CA . SER A 1 181 ? 19.484 -12.956 -24.307 1.00 17.89 358 SER A CA 1
ATOM 1492 C C . SER A 1 181 ? 18.025 -12.573 -24.511 1.00 17.71 358 SER A C 1
ATOM 1493 O O . SER A 1 181 ? 17.357 -13.125 -25.400 1.00 18.30 358 SER A O 1
ATOM 1496 N N . PHE A 1 182 ? 17.599 -11.572 -23.764 1.00 17.45 359 PHE A N 1
ATOM 1497 C CA . PHE A 1 182 ? 16.212 -11.084 -23.865 1.00 17.93 359 PHE A CA 1
ATOM 1498 C C . PHE A 1 182 ? 16.226 -9.597 -24.226 1.00 18.32 359 PHE A C 1
ATOM 1499 O O . PHE A 1 182 ? 16.801 -8.812 -23.469 1.00 19.05 359 PHE A O 1
ATOM 1507 N N . ASN A 1 183 ? 15.576 -9.267 -25.309 1.00 17.69 360 ASN A N 1
ATOM 1508 C CA . ASN A 1 183 ? 15.477 -7.883 -25.834 1.00 19.40 360 ASN A CA 1
ATOM 1509 C C . ASN A 1 183 ? 14.148 -7.274 -25.407 1.00 18.34 360 ASN A C 1
ATOM 1510 O O . ASN A 1 183 ? 13.116 -7.958 -25.483 1.00 19.41 360 ASN A O 1
ATOM 1515 N N . PHE A 1 184 ? 14.136 -6.009 -25.047 1.00 17.58 361 PHE A N 1
ATOM 1516 C CA . PHE A 1 184 ? 12.928 -5.345 -24.566 1.00 17.55 361 PHE A CA 1
ATOM 1517 C C . PHE A 1 184 ? 13.067 -3.848 -24.781 1.00 17.99 361 PHE A C 1
ATOM 1518 O O . PHE A 1 184 ? 14.117 -3.350 -25.205 1.00 18.78 361 PHE A O 1
ATOM 1526 N N . SER A 1 185 ? 12.015 -3.116 -24.517 1.00 17.92 362 SER A N 1
ATOM 1527 C CA . SER A 1 185 ? 12.046 -1.646 -24.544 1.00 18.42 362 SER A CA 1
ATOM 1528 C C . SER A 1 185 ? 11.062 -1.101 -23.528 1.00 18.23 362 SER A C 1
ATOM 1529 O O . SER A 1 185 ? 10.162 -1.806 -23.059 1.00 19.38 362 SER A O 1
ATOM 1532 N N . TYR A 1 186 ? 11.236 0.157 -23.187 1.00 18.19 363 TYR A N 1
ATOM 1533 C CA . TYR A 1 186 ? 10.282 0.885 -22.318 1.00 17.61 363 TYR A CA 1
ATOM 1534 C C . TYR A 1 186 ? 10.324 2.368 -22.623 1.00 18.18 363 TYR A C 1
ATOM 1535 O O . TYR A 1 186 ? 11.209 2.882 -23.309 1.00 18.09 363 TYR A O 1
ATOM 1544 N N . ILE A 1 187 ? 9.291 3.055 -22.145 1.00 18.27 364 ILE A N 1
ATOM 1545 C CA . ILE A 1 187 ? 9.116 4.504 -22.333 1.00 19.58 364 ILE A CA 1
ATOM 1546 C C . ILE A 1 187 ? 10.018 5.218 -21.330 1.00 19.31 364 ILE A C 1
ATOM 1547 O O . ILE A 1 187 ? 9.957 4.931 -20.121 1.00 19.50 364 ILE A O 1
ATOM 1552 N N . ALA A 1 188 ? 10.848 6.129 -21.835 1.00 19.80 365 ALA A N 1
ATOM 1553 C CA . ALA A 1 188 ? 11.798 6.888 -21.004 1.00 20.82 365 ALA A CA 1
ATOM 1554 C C . ALA A 1 188 ? 11.077 7.989 -20.218 1.00 20.97 365 ALA A C 1
ATOM 1555 O O . ALA A 1 188 ? 10.116 8.588 -20.707 1.00 21.90 365 ALA A O 1
ATOM 1557 N N . GLN A 1 189 ? 11.617 8.317 -19.057 1.00 22.07 366 GLN A N 1
ATOM 1558 C CA . GLN A 1 189 ? 11.095 9.403 -18.201 1.00 23.76 366 GLN A CA 1
ATOM 1559 C C . GLN A 1 189 ? 11.231 10.749 -18.918 1.00 25.97 366 GLN A C 1
ATOM 1560 O O . GLN A 1 189 ? 10.299 11.569 -18.805 1.00 27.81 366 GLN A O 1
ATOM 1566 N N . GLU A 1 190 ? 12.342 10.998 -19.613 1.00 27.30 367 GLU A N 1
ATOM 1567 C CA . GLU A 1 190 ? 12.497 12.270 -20.387 1.00 31.13 367 GLU A CA 1
ATOM 1568 C C . GLU A 1 190 ? 13.449 12.001 -21.563 1.00 32.63 367 GLU A C 1
ATOM 1569 O O . GLU A 1 190 ? 13.637 12.884 -22.388 1.00 35.86 367 GLU A O 1
ATOM 1576 N N . ASP B 1 1 ? 10.057 18.248 -32.212 1.00 55.27 178 ASP B N 1
ATOM 1577 C CA . ASP B 1 1 ? 10.803 17.093 -32.804 1.00 53.56 178 ASP B CA 1
ATOM 1578 C C . ASP B 1 1 ? 9.782 16.017 -33.207 1.00 47.26 178 ASP B C 1
ATOM 1579 O O . ASP B 1 1 ? 8.652 16.003 -32.637 1.00 48.19 178 ASP B O 1
ATOM 1584 N N . LYS B 1 2 ? 10.144 15.211 -34.210 1.00 39.80 179 LYS B N 1
ATOM 1585 C CA . LYS B 1 2 ? 9.251 14.339 -35.006 1.00 37.19 179 LYS B CA 1
ATOM 1586 C C . LYS B 1 2 ? 9.843 12.934 -35.018 1.00 32.96 179 LYS B C 1
ATOM 1587 O O . LYS B 1 2 ? 9.708 12.258 -36.056 1.00 32.28 179 LYS B O 1
ATOM 1593 N N . LEU B 1 3 ? 10.466 12.498 -33.921 1.00 28.65 180 LEU B N 1
ATOM 1594 C CA . LEU B 1 3 ? 11.029 11.128 -33.876 1.00 27.43 180 LEU B CA 1
ATOM 1595 C C . LEU B 1 3 ? 10.103 10.205 -33.125 1.00 24.54 180 LEU B C 1
ATOM 1596 O O . LEU B 1 3 ? 10.304 9.005 -33.235 1.00 23.18 180 LEU B O 1
ATOM 1601 N N . THR B 1 4 ? 9.128 10.692 -32.379 1.00 22.72 181 THR B N 1
ATOM 1602 C CA . THR B 1 4 ? 8.163 9.853 -31.642 1.00 22.38 181 THR B CA 1
ATOM 1603 C C . THR B 1 4 ? 6.740 10.288 -31.930 1.00 21.12 181 THR B C 1
ATOM 1604 O O . THR B 1 4 ? 6.427 11.468 -31.798 1.00 21.12 181 THR B O 1
ATOM 1608 N N . LEU B 1 5 ? 5.909 9.357 -32.346 1.00 19.71 182 LEU B N 1
ATOM 1609 C CA . LEU B 1 5 ? 4.448 9.493 -32.486 1.00 21.04 182 LEU B CA 1
ATOM 1610 C C . LEU B 1 5 ? 3.814 8.640 -31.420 1.00 20.38 182 LEU B C 1
ATOM 1611 O O . LEU B 1 5 ? 4.159 7.430 -31.347 1.00 19.88 182 LEU B O 1
ATOM 1616 N N . TRP B 1 6 ? 2.914 9.166 -30.618 1.00 19.42 183 TRP B N 1
ATOM 1617 C CA . TRP B 1 6 ? 2.377 8.402 -29.490 1.00 18.45 183 TRP B CA 1
ATOM 1618 C C . TRP B 1 6 ? 0.980 8.844 -29.062 1.00 18.46 183 TRP B C 1
ATOM 1619 O O . TRP B 1 6 ? 0.503 9.891 -29.458 1.00 18.24 183 TRP B O 1
ATOM 1630 N N A THR B 1 7 ? 0.443 8.070 -28.156 0.50 18.78 184 THR B N 1
ATOM 1631 N N B THR B 1 7 ? 0.410 8.058 -28.167 0.50 16.10 184 THR B N 1
ATOM 1632 C CA A THR B 1 7 ? -0.861 8.208 -27.493 0.50 19.71 184 THR B CA 1
ATOM 1633 C CA B THR B 1 7 ? -0.887 8.323 -27.504 0.50 15.45 184 THR B CA 1
ATOM 1634 C C A THR B 1 7 ? -0.710 9.150 -26.263 0.50 19.41 184 THR B C 1
ATOM 1635 C C B THR B 1 7 ? -0.723 9.229 -26.277 0.50 16.84 184 THR B C 1
ATOM 1636 O O A THR B 1 7 ? -1.716 9.399 -25.582 0.50 20.39 184 THR B O 1
ATOM 1637 O O B THR B 1 7 ? -1.741 9.539 -25.638 0.50 17.90 184 THR B O 1
ATOM 1644 N N . THR B 1 8 ? 0.506 9.645 -26.011 1.00 19.07 185 THR B N 1
ATOM 1645 C CA . THR B 1 8 ? 1.019 10.058 -24.690 1.00 20.97 185 THR B CA 1
ATOM 1646 C C . THR B 1 8 ? 1.257 8.794 -23.890 1.00 20.86 185 THR B C 1
ATOM 1647 O O . THR B 1 8 ? 0.631 7.766 -24.139 1.00 20.32 185 THR B O 1
ATOM 1651 N N . PRO B 1 9 ? 2.146 8.844 -22.885 1.00 22.48 186 PRO B N 1
ATOM 1652 C CA . PRO B 1 9 ? 2.404 7.653 -22.079 1.00 22.37 186 PRO B CA 1
ATOM 1653 C C . PRO B 1 9 ? 1.302 7.237 -21.101 1.00 22.61 186 PRO B C 1
ATOM 1654 O O . PRO B 1 9 ? 1.273 6.098 -20.659 1.00 22.56 186 PRO B O 1
ATOM 1658 N N . ASP B 1 10 ? 0.332 8.110 -20.838 1.00 23.21 187 ASP B N 1
ATOM 1659 C CA . ASP B 1 10 ? -0.734 7.922 -19.843 1.00 23.16 187 ASP B CA 1
ATOM 1660 C C . ASP B 1 10 ? -2.046 8.450 -20.401 1.00 22.71 187 ASP B C 1
ATOM 1661 O O . ASP B 1 10 ? -2.585 9.440 -19.906 1.00 23.94 187 ASP B O 1
ATOM 1666 N N . PRO B 1 11 ? -2.552 7.860 -21.481 1.00 21.14 188 PRO B N 1
ATOM 1667 C CA . PRO B 1 11 ? -3.707 8.420 -22.180 1.00 21.14 188 PRO B CA 1
ATOM 1668 C C . PRO B 1 11 ? -4.978 8.308 -21.346 1.00 20.68 188 PRO B C 1
ATOM 1669 O O . PRO B 1 11 ? -5.199 7.336 -20.653 1.00 21.92 188 PRO B O 1
ATOM 1673 N N . SER B 1 12 ? -5.846 9.302 -21.463 1.00 21.42 189 SER B N 1
ATOM 1674 C CA . SER B 1 12 ? -7.256 9.134 -21.043 1.00 21.67 189 SER B CA 1
ATOM 1675 C C . SER B 1 12 ? -7.916 8.213 -22.078 1.00 20.90 189 SER B C 1
ATOM 1676 O O . SER B 1 12 ? -7.368 7.918 -23.141 1.00 20.60 189 SER B O 1
ATOM 1679 N N . PRO B 1 13 ? -9.116 7.676 -21.781 1.00 20.69 190 PRO B N 1
ATOM 1680 C CA . PRO B 1 13 ? -9.717 6.712 -22.687 1.00 20.09 190 PRO B CA 1
ATOM 1681 C C . PRO B 1 13 ? -9.770 7.241 -24.120 1.00 19.62 190 PRO B C 1
ATOM 1682 O O . PRO B 1 13 ? -10.223 8.353 -24.352 1.00 21.33 190 PRO B O 1
ATOM 1686 N N . ASN B 1 14 ? -9.301 6.407 -25.042 1.00 19.16 191 ASN B N 1
ATOM 1687 C CA . ASN B 1 14 ? -9.027 6.839 -26.422 1.00 18.98 191 ASN B CA 1
ATOM 1688 C C . ASN B 1 14 ? -9.484 5.807 -27.451 1.00 19.30 191 ASN B C 1
ATOM 1689 O O . ASN B 1 14 ? -9.135 5.978 -28.620 1.00 20.75 191 ASN B O 1
ATOM 1694 N N A CYS B 1 15 ? -10.254 4.800 -27.053 0.50 20.56 192 CYS B N 1
ATOM 1695 N N B CYS B 1 15 ? -10.148 4.720 -27.044 0.50 18.21 192 CYS B N 1
ATOM 1696 C CA A CYS B 1 15 ? -10.529 3.628 -27.899 0.50 21.55 192 CYS B CA 1
ATOM 1697 C CA B CYS B 1 15 ? -10.626 3.713 -27.999 0.50 17.98 192 CYS B CA 1
ATOM 1698 C C A CYS B 1 15 ? -11.973 3.170 -27.697 0.50 22.00 192 CYS B C 1
ATOM 1699 C C B CYS B 1 15 ? -12.040 3.260 -27.719 0.50 19.89 192 CYS B C 1
ATOM 1700 O O A CYS B 1 15 ? -12.431 3.218 -26.540 0.50 23.31 192 CYS B O 1
ATOM 1701 O O B CYS B 1 15 ? -12.494 3.299 -26.568 0.50 20.96 192 CYS B O 1
ATOM 1706 N N . LYS B 1 16 ? -12.676 2.843 -28.800 1.00 21.76 193 LYS B N 1
ATOM 1707 C CA . LYS B 1 16 ? -14.019 2.242 -28.798 1.00 22.84 193 LYS B CA 1
ATOM 1708 C C . LYS B 1 16 ? -13.894 0.778 -29.234 1.00 22.70 193 LYS B C 1
ATOM 1709 O O . LYS B 1 16 ? -13.845 0.553 -30.448 1.00 25.69 193 LYS B O 1
ATOM 1715 N N . ILE B 1 17 ? -13.840 -0.166 -28.313 1.00 22.00 194 ILE B N 1
ATOM 1716 C CA . ILE B 1 17 ? -13.988 -1.602 -28.683 1.00 22.88 194 ILE B CA 1
ATOM 1717 C C . ILE B 1 17 ? -15.470 -1.877 -28.932 1.00 23.40 194 ILE B C 1
ATOM 1718 O O . ILE B 1 17 ? -15.837 -2.258 -30.069 1.00 23.99 194 ILE B O 1
ATOM 1723 N N . ILE B 1 18 ? -16.290 -1.602 -27.930 1.00 23.28 195 ILE B N 1
ATOM 1724 C CA . ILE B 1 18 ? -17.757 -1.797 -28.007 1.00 24.90 195 ILE B CA 1
ATOM 1725 C C . ILE B 1 18 ? -18.463 -0.449 -27.884 1.00 26.21 195 ILE B C 1
ATOM 1726 O O . ILE B 1 18 ? -19.382 -0.185 -28.666 1.00 27.19 195 ILE B O 1
ATOM 1731 N N . GLU B 1 19 ? -18.088 0.339 -26.877 1.00 26.15 196 GLU B N 1
ATOM 1732 C CA . GLU B 1 19 ? -18.669 1.678 -26.665 1.00 27.57 196 GLU B CA 1
ATOM 1733 C C . GLU B 1 19 ? -17.567 2.717 -26.669 1.00 25.88 196 GLU B C 1
ATOM 1734 O O . GLU B 1 19 ? -16.418 2.400 -26.386 1.00 22.94 196 GLU B O 1
ATOM 1740 N N A ASP B 1 20 ? -17.937 3.958 -26.966 0.50 26.63 197 ASP B N 1
ATOM 1741 N N B ASP B 1 20 ? -17.938 3.952 -26.974 0.50 26.33 197 ASP B N 1
ATOM 1742 C CA A ASP B 1 20 ? -16.990 5.097 -27.005 0.50 26.62 197 ASP B CA 1
ATOM 1743 C CA B ASP B 1 20 ? -17.025 5.116 -26.969 0.50 26.18 197 ASP B CA 1
ATOM 1744 C C A ASP B 1 20 ? -16.190 5.116 -25.702 0.50 24.87 197 ASP B C 1
ATOM 1745 C C B ASP B 1 20 ? -16.190 5.103 -25.690 0.50 24.59 197 ASP B C 1
ATOM 1746 O O A ASP B 1 20 ? -16.777 4.990 -24.616 0.50 24.46 197 ASP B O 1
ATOM 1747 O O B ASP B 1 20 ? -16.765 4.957 -24.599 0.50 24.25 197 ASP B O 1
ATOM 1756 N N . LYS B 1 21 ? -14.880 5.290 -25.831 1.00 23.80 198 LYS B N 1
ATOM 1757 C CA . LYS B 1 21 ? -13.977 5.529 -24.685 1.00 24.18 198 LYS B CA 1
ATOM 1758 C C . LYS B 1 21 ? -14.093 4.411 -23.661 1.00 22.41 198 LYS B C 1
ATOM 1759 O O . LYS B 1 21 ? -13.993 4.657 -22.467 1.00 22.31 198 LYS B O 1
ATOM 1765 N N . ASP B 1 22 ? -14.274 3.173 -24.124 1.00 20.50 199 ASP B N 1
ATOM 1766 C CA . ASP B 1 22 ? -14.288 2.034 -23.188 1.00 20.51 199 ASP B CA 1
ATOM 1767 C C . ASP B 1 22 ? -12.903 1.520 -22.892 1.00 19.66 199 ASP B C 1
ATOM 1768 O O . ASP B 1 22 ? -12.802 0.574 -22.094 1.00 19.52 199 ASP B O 1
ATOM 1773 N N . SER B 1 23 ? -11.851 2.062 -23.503 1.00 18.47 200 SER B N 1
ATOM 1774 C CA . SER B 1 23 ? -10.514 1.453 -23.369 1.00 18.43 200 SER B CA 1
ATOM 1775 C C . SER B 1 23 ? -9.439 2.514 -23.550 1.00 18.24 200 SER B C 1
ATOM 1776 O O . SER B 1 23 ? -9.720 3.604 -24.124 1.00 18.27 200 SER B O 1
ATOM 1779 N N . LYS B 1 24 ? -8.282 2.205 -23.004 1.00 17.91 201 LYS B N 1
ATOM 1780 C CA . LYS B 1 24 ? -7.066 3.044 -23.085 1.00 17.64 201 LYS B CA 1
ATOM 1781 C C . LYS B 1 24 ? -6.016 2.253 -23.844 1.00 18.28 201 LYS B C 1
ATOM 1782 O O . LYS B 1 24 ? -5.504 1.237 -23.296 1.00 17.47 201 LYS B O 1
ATOM 1788 N N . LEU B 1 25 ? -5.660 2.668 -25.041 1.00 17.30 202 LEU B N 1
ATOM 1789 C CA . LEU B 1 25 ? -4.518 2.100 -25.776 1.00 17.23 202 LEU B CA 1
ATOM 1790 C C . LEU B 1 25 ? -3.313 2.961 -25.527 1.00 16.93 202 LEU B C 1
ATOM 1791 O O . LEU B 1 25 ? -3.383 4.170 -25.819 1.00 17.76 202 LEU B O 1
ATOM 1796 N N . THR B 1 26 ? -2.252 2.396 -24.973 1.00 16.59 203 THR B N 1
ATOM 1797 C CA . THR B 1 26 ? -0.941 3.071 -24.897 1.00 16.68 203 THR B CA 1
ATOM 1798 C C . THR B 1 26 ? -0.125 2.601 -26.077 1.00 17.00 203 THR B C 1
ATOM 1799 O O . THR B 1 26 ? 0.179 1.393 -26.131 1.00 17.14 203 THR B O 1
ATOM 1803 N N . LEU B 1 27 ? 0.263 3.470 -26.985 1.00 17.02 204 LEU B N 1
ATOM 1804 C CA . LEU B 1 27 ? 1.028 3.090 -28.181 1.00 16.81 204 LEU B CA 1
ATOM 1805 C C . LEU B 1 27 ? 2.090 4.132 -28.396 1.00 17.24 204 LEU B C 1
ATOM 1806 O O . LEU B 1 27 ? 1.771 5.350 -28.501 1.00 17.57 204 LEU B O 1
ATOM 1811 N N A ILE B 1 28 ? 3.354 3.725 -28.467 0.50 16.52 205 ILE B N 1
ATOM 1812 N N B ILE B 1 28 ? 3.338 3.704 -28.497 0.50 17.89 205 ILE B N 1
ATOM 1813 C CA A ILE B 1 28 ? 4.491 4.624 -28.759 0.50 16.65 205 ILE B CA 1
ATOM 1814 C CA B ILE B 1 28 ? 4.497 4.571 -28.769 0.50 18.82 205 ILE B CA 1
ATOM 1815 C C A ILE B 1 28 ? 5.180 4.072 -30.008 0.50 17.18 205 ILE B C 1
ATOM 1816 C C B ILE B 1 28 ? 5.143 4.048 -30.043 0.50 18.43 205 ILE B C 1
ATOM 1817 O O A ILE B 1 28 ? 5.480 2.865 -30.052 0.50 16.71 205 ILE B O 1
ATOM 1818 O O B ILE B 1 28 ? 5.396 2.827 -30.117 0.50 17.66 205 ILE B O 1
ATOM 1827 N N . LEU B 1 29 ? 5.445 4.940 -30.969 1.00 17.90 206 LEU B N 1
ATOM 1828 C CA . LEU B 1 29 ? 6.182 4.613 -32.203 1.00 17.79 206 LEU B CA 1
ATOM 1829 C C . LEU B 1 29 ? 7.365 5.547 -32.276 1.00 18.82 206 LEU B C 1
ATOM 1830 O O . LEU B 1 29 ? 7.199 6.760 -32.290 1.00 19.41 206 LEU B O 1
ATOM 1835 N N . THR B 1 30 ? 8.578 5.006 -32.306 1.00 19.58 207 THR B N 1
ATOM 1836 C CA . THR B 1 30 ? 9.797 5.811 -32.358 1.00 21.29 207 THR B CA 1
ATOM 1837 C C . THR B 1 30 ? 10.555 5.473 -33.642 1.00 21.56 207 THR B C 1
ATOM 1838 O O . THR B 1 30 ? 10.783 4.287 -33.921 1.00 20.72 207 THR B O 1
ATOM 1842 N N . LYS B 1 31 ? 10.947 6.465 -34.379 1.00 22.26 208 LYS B N 1
ATOM 1843 C CA . LYS B 1 31 ? 11.678 6.270 -35.642 1.00 23.44 208 LYS B CA 1
ATOM 1844 C C . LYS B 1 31 ? 13.156 6.099 -35.331 1.00 24.18 208 LYS B C 1
ATOM 1845 O O . LYS B 1 31 ? 13.745 6.990 -34.742 1.00 24.91 208 LYS B O 1
ATOM 1851 N N . CYS B 1 32 ? 13.735 4.965 -35.742 1.00 24.39 209 CYS B N 1
ATOM 1852 C CA . CYS B 1 32 ? 15.185 4.704 -35.736 1.00 26.42 209 CYS B CA 1
ATOM 1853 C C . CYS B 1 32 ? 15.572 4.399 -37.185 1.00 28.30 209 CYS B C 1
ATOM 1854 O O . CYS B 1 32 ? 15.598 3.224 -37.585 1.00 26.33 209 CYS B O 1
ATOM 1857 N N . GLY B 1 33 ? 15.641 5.478 -37.961 1.00 31.95 210 GLY B N 1
ATOM 1858 C CA . GLY B 1 33 ? 15.906 5.487 -39.410 1.00 31.58 210 GLY B CA 1
ATOM 1859 C C . GLY B 1 33 ? 14.913 4.635 -40.143 1.00 30.70 210 GLY B C 1
ATOM 1860 O O . GLY B 1 33 ? 13.690 4.932 -40.046 1.00 34.21 210 GLY B O 1
ATOM 1861 N N . SER B 1 34 ? 15.373 3.489 -40.681 1.00 30.21 211 SER B N 1
ATOM 1862 C CA . SER B 1 34 ? 14.543 2.654 -41.576 1.00 29.53 211 SER B CA 1
ATOM 1863 C C . SER B 1 34 ? 13.523 1.841 -40.776 1.00 26.49 211 SER B C 1
ATOM 1864 O O . SER B 1 34 ? 12.677 1.237 -41.431 1.00 27.07 211 SER B O 1
ATOM 1867 N N . GLN B 1 35 ? 13.629 1.758 -39.443 1.00 24.09 212 GLN B N 1
ATOM 1868 C CA . GLN B 1 35 ? 12.693 0.944 -38.642 1.00 23.36 212 GLN B CA 1
ATOM 1869 C C . GLN B 1 35 ? 11.946 1.832 -37.658 1.00 22.63 212 GLN B C 1
ATOM 1870 O O . GLN B 1 35 ? 12.482 2.826 -37.172 1.00 24.14 212 GLN B O 1
ATOM 1876 N N . ILE B 1 36 ? 10.721 1.460 -37.408 1.00 21.14 213 ILE B N 1
ATOM 1877 C CA . ILE B 1 36 ? 9.884 2.007 -36.311 1.00 20.49 213 ILE B CA 1
ATOM 1878 C C . ILE B 1 36 ? 9.930 1.036 -35.159 1.00 19.69 213 ILE B C 1
ATOM 1879 O O . ILE B 1 36 ? 9.662 -0.165 -35.355 1.00 20.79 213 ILE B O 1
ATOM 1884 N N . LEU B 1 37 ? 10.219 1.527 -33.966 1.00 19.39 214 LEU B N 1
ATOM 1885 C CA . LEU B 1 37 ? 10.235 0.740 -32.726 1.00 19.25 214 LEU B CA 1
ATOM 1886 C C . LEU B 1 37 ? 8.950 1.035 -31.983 1.00 18.28 214 LEU B C 1
ATOM 1887 O O . LEU B 1 37 ? 8.673 2.208 -31.723 1.00 19.07 214 LEU B O 1
ATOM 1892 N N . GLY B 1 38 ? 8.161 0.023 -31.727 1.00 17.58 215 GLY B N 1
ATOM 1893 C CA . GLY B 1 38 ? 6.841 0.248 -31.132 1.00 17.92 215 GLY B CA 1
ATOM 1894 C C . GLY B 1 38 ? 6.694 -0.438 -29.809 1.00 18.18 215 GLY B C 1
ATOM 1895 O O . GLY B 1 38 ? 7.353 -1.439 -29.540 1.00 17.76 215 GLY B O 1
ATOM 1896 N N A SER B 1 39 ? 5.824 0.081 -28.956 0.50 18.33 216 SER B N 1
ATOM 1897 N N B SER B 1 39 ? 5.790 0.071 -28.987 0.50 18.36 216 SER B N 1
ATOM 1898 C CA A SER B 1 39 ? 5.367 -0.659 -27.758 0.50 17.92 216 SER B CA 1
ATOM 1899 C CA B SER B 1 39 ? 5.338 -0.627 -27.767 0.50 17.97 216 SER B CA 1
ATOM 1900 C C A SER B 1 39 ? 3.901 -0.388 -27.544 0.50 17.38 216 SER B C 1
ATOM 1901 C C B SER B 1 39 ? 3.848 -0.406 -27.640 0.50 17.40 216 SER B C 1
ATOM 1902 O O A SER B 1 39 ? 3.520 0.802 -27.628 0.50 16.78 216 SER B O 1
ATOM 1903 O O B SER B 1 39 ? 3.346 0.698 -27.991 0.50 16.49 216 SER B O 1
ATOM 1908 N N . VAL B 1 40 ? 3.136 -1.422 -27.213 1.00 16.43 217 VAL B N 1
ATOM 1909 C CA . VAL B 1 40 ? 1.664 -1.333 -27.153 1.00 16.13 217 VAL B CA 1
ATOM 1910 C C . VAL B 1 40 ? 1.184 -2.038 -25.907 1.00 16.09 217 VAL B C 1
ATOM 1911 O O . VAL B 1 40 ? 1.647 -3.139 -25.586 1.00 16.23 217 VAL B O 1
ATOM 1915 N N . SER B 1 41 ? 0.158 -1.495 -25.290 1.00 16.45 218 SER B N 1
ATOM 1916 C CA . SER B 1 41 ? -0.584 -2.149 -24.207 1.00 15.84 218 SER B CA 1
ATOM 1917 C C . SER B 1 41 ? -2.002 -1.641 -24.233 1.00 15.77 218 SER B C 1
ATOM 1918 O O . SER B 1 41 ? -2.250 -0.481 -24.736 1.00 16.91 218 SER B O 1
ATOM 1921 N N . LEU B 1 42 ? -2.945 -2.460 -23.818 1.00 15.53 219 LEU B N 1
ATOM 1922 C CA . LEU B 1 42 ? -4.378 -2.109 -23.927 1.00 16.02 219 LEU B CA 1
ATOM 1923 C C . LEU B 1 42 ? -5.059 -2.450 -22.618 1.00 17.32 219 LEU B C 1
ATOM 1924 O O . LEU B 1 42 ? -4.999 -3.615 -22.195 1.00 17.14 219 LEU B O 1
ATOM 1929 N N . LEU B 1 43 ? -5.769 -1.497 -22.060 1.00 17.04 220 LEU B N 1
ATOM 1930 C CA . LEU B 1 43 ? -6.573 -1.663 -20.833 1.00 16.80 220 LEU B CA 1
ATOM 1931 C C . LEU B 1 43 ? -8.008 -1.363 -21.184 1.00 17.46 220 LEU B C 1
ATOM 1932 O O . LEU B 1 43 ? -8.300 -0.252 -21.674 1.00 17.80 220 LEU B O 1
ATOM 1937 N N . VAL B 1 44 ? -8.924 -2.287 -20.938 1.00 16.93 221 VAL B N 1
ATOM 1938 C CA . VAL B 1 44 ? -10.364 -2.055 -21.167 1.00 17.65 221 VAL B CA 1
ATOM 1939 C C . VAL B 1 44 ? -10.981 -1.696 -19.831 1.00 18.51 221 VAL B C 1
ATOM 1940 O O . VAL B 1 44 ? -10.907 -2.469 -18.882 1.00 18.64 221 VAL B O 1
ATOM 1944 N N . VAL B 1 45 ? -11.551 -0.491 -19.770 1.00 18.49 222 VAL B N 1
ATOM 1945 C CA . VAL B 1 45 ? -12.027 0.100 -18.489 1.00 19.61 222 VAL B CA 1
ATOM 1946 C C . VAL B 1 45 ? -13.539 -0.012 -18.318 1.00 21.21 222 VAL B C 1
ATOM 1947 O O . VAL B 1 45 ? -13.996 0.136 -17.186 1.00 23.31 222 VAL B O 1
ATOM 1951 N N A LYS B 1 46 ? -14.287 -0.232 -19.406 0.50 21.32 223 LYS B N 1
ATOM 1952 N N B LYS B 1 46 ? -14.292 -0.223 -19.406 0.50 21.24 223 LYS B N 1
ATOM 1953 C CA A LYS B 1 46 ? -15.759 -0.405 -19.358 0.50 22.52 223 LYS B CA 1
ATOM 1954 C CA B LYS B 1 46 ? -15.767 -0.385 -19.358 0.50 22.38 223 LYS B CA 1
ATOM 1955 C C A LYS B 1 46 ? -16.181 -1.574 -20.224 0.50 21.45 223 LYS B C 1
ATOM 1956 C C B LYS B 1 46 ? -16.183 -1.564 -20.222 0.50 21.37 223 LYS B C 1
ATOM 1957 O O A LYS B 1 46 ? -15.492 -1.864 -21.176 0.50 20.52 223 LYS B O 1
ATOM 1958 O O B LYS B 1 46 ? -15.493 -1.853 -21.185 0.50 20.41 223 LYS B O 1
ATOM 1969 N N . GLY B 1 47 ? -17.325 -2.143 -19.880 1.00 22.19 224 GLY B N 1
ATOM 1970 C CA . GLY B 1 47 ? -17.963 -3.192 -20.692 1.00 21.83 224 GLY B CA 1
ATOM 1971 C C . GLY B 1 47 ? -17.491 -4.583 -20.355 1.00 21.35 224 GLY B C 1
ATOM 1972 O O . GLY B 1 47 ? -16.690 -4.768 -19.425 1.00 21.41 224 GLY B O 1
ATOM 1973 N N . LYS B 1 48 ? -17.958 -5.554 -21.108 1.00 21.42 225 LYS B N 1
ATOM 1974 C CA . LYS B 1 48 ? -17.661 -6.980 -20.829 1.00 21.17 225 LYS B CA 1
ATOM 1975 C C . LYS B 1 48 ? -16.164 -7.208 -20.749 1.00 20.78 225 LYS B C 1
ATOM 1976 O O . LYS B 1 48 ? -15.736 -7.948 -19.857 1.00 21.25 225 LYS B O 1
ATOM 1982 N N . PHE B 1 49 ? -15.364 -6.595 -21.610 1.00 19.30 226 PHE B N 1
ATOM 1983 C CA . PHE B 1 49 ? -13.917 -6.897 -21.632 1.00 18.33 226 PHE B CA 1
ATOM 1984 C C . PHE B 1 49 ? -13.199 -6.256 -20.448 1.00 17.86 226 PHE B C 1
ATOM 1985 O O . PHE B 1 49 ? -12.060 -6.612 -20.221 1.00 17.69 226 PHE B O 1
ATOM 1993 N N . SER B 1 50 ? -13.849 -5.371 -19.686 1.00 18.64 227 SER B N 1
ATOM 1994 C CA . SER B 1 50 ? -13.240 -4.825 -18.456 1.00 18.53 227 SER B CA 1
ATOM 1995 C C . SER B 1 50 ? -13.318 -5.843 -17.321 1.00 19.88 227 SER B C 1
ATOM 1996 O O . SER B 1 50 ? -12.722 -5.616 -16.285 1.00 19.87 227 SER B O 1
ATOM 1999 N N . ASN B 1 51 ? -14.077 -6.913 -17.493 1.00 19.51 228 ASN B N 1
ATOM 2000 C CA . ASN B 1 51 ? -14.175 -8.009 -16.483 1.00 20.92 228 ASN B CA 1
ATOM 2001 C C . ASN B 1 51 ? -14.607 -9.270 -17.221 1.00 20.87 228 ASN B C 1
ATOM 2002 O O . ASN B 1 51 ? -15.772 -9.667 -17.148 1.00 22.39 228 ASN B O 1
ATOM 2007 N N . ILE B 1 52 ? -13.683 -9.812 -17.996 1.00 19.45 229 ILE B N 1
ATOM 2008 C CA . ILE B 1 52 ? -13.984 -10.967 -18.887 1.00 19.52 229 ILE B CA 1
ATOM 2009 C C . ILE B 1 52 ? -14.574 -12.100 -18.053 1.00 20.27 229 ILE B C 1
ATOM 2010 O O . ILE B 1 52 ? -13.944 -12.506 -17.067 1.00 21.21 229 ILE B O 1
ATOM 2015 N N . ASN B 1 53 ? -15.723 -12.624 -18.439 1.00 20.62 230 ASN B N 1
ATOM 2016 C CA . ASN B 1 53 ? -16.232 -13.877 -17.864 1.00 22.09 230 ASN B CA 1
ATOM 2017 C C . ASN B 1 53 ? -16.760 -14.735 -19.004 1.00 21.42 230 ASN B C 1
ATOM 2018 O O . ASN B 1 53 ? -17.852 -14.477 -19.514 1.00 21.59 230 ASN B O 1
ATOM 2023 N N . ASN B 1 54 ? -15.953 -15.698 -19.435 1.00 20.85 231 ASN B N 1
ATOM 2024 C CA . ASN B 1 54 ? -16.275 -16.544 -20.610 1.00 20.83 231 ASN B CA 1
ATOM 2025 C C . ASN B 1 54 ? -17.141 -17.748 -20.221 1.00 21.66 231 ASN B C 1
ATOM 2026 O O . ASN B 1 54 ? -17.512 -18.536 -21.109 1.00 23.50 231 ASN B O 1
ATOM 2031 N N . THR B 1 55 ? -17.501 -17.870 -18.952 1.00 22.89 232 THR B N 1
ATOM 2032 C CA . THR B 1 55 ? -18.607 -18.770 -18.550 1.00 24.53 232 THR B CA 1
ATOM 2033 C C . THR B 1 55 ? -19.926 -18.045 -18.874 1.00 24.36 232 THR B C 1
ATOM 2034 O O . THR B 1 55 ? -20.823 -18.653 -19.509 1.00 26.49 232 THR B O 1
ATOM 2038 N N . THR B 1 56 ? -20.031 -16.772 -18.508 1.00 23.38 233 THR B N 1
ATOM 2039 C CA . THR B 1 56 ? -21.216 -15.938 -18.811 1.00 24.38 233 THR B CA 1
ATOM 2040 C C . THR B 1 56 ? -21.307 -15.653 -20.315 1.00 23.65 233 THR B C 1
ATOM 2041 O O . THR B 1 56 ? -22.409 -15.785 -20.892 1.00 24.78 233 THR B O 1
ATOM 2045 N N . ASN B 1 57 ? -20.173 -15.331 -20.924 1.00 22.74 234 ASN B N 1
ATOM 2046 C CA . ASN B 1 57 ? -20.081 -14.826 -22.322 1.00 22.88 234 ASN B CA 1
ATOM 2047 C C . ASN B 1 57 ? -19.121 -15.760 -23.054 1.00 22.33 234 ASN B C 1
ATOM 2048 O O . ASN B 1 57 ? -17.921 -15.502 -23.127 1.00 20.86 234 ASN B O 1
ATOM 2053 N N . PRO B 1 58 ? -19.651 -16.899 -23.561 1.00 23.98 235 PRO B N 1
ATOM 2054 C CA . PRO B 1 58 ? -18.780 -17.977 -24.038 1.00 24.83 235 PRO B CA 1
ATOM 2055 C C . PRO B 1 58 ? -18.445 -17.985 -25.537 1.00 26.48 235 PRO B C 1
ATOM 2056 O O . PRO B 1 58 ? -17.787 -18.908 -26.001 1.00 28.66 235 PRO B O 1
ATOM 2060 N N . ASN B 1 59 ? -18.904 -17.002 -26.290 1.00 26.26 236 ASN B N 1
ATOM 2061 C CA . ASN B 1 59 ? -18.879 -17.048 -27.769 1.00 27.06 236 ASN B CA 1
ATOM 2062 C C . ASN B 1 59 ? -17.549 -16.488 -28.282 1.00 27.14 236 ASN B C 1
ATOM 2063 O O . ASN B 1 59 ? -16.810 -15.823 -27.534 1.00 25.27 236 ASN B O 1
ATOM 2068 N N . GLU B 1 60 ? -17.241 -16.794 -29.536 1.00 31.07 237 GLU B N 1
ATOM 2069 C CA . GLU B 1 60 ? -15.943 -16.385 -30.139 1.00 32.24 237 GLU B CA 1
ATOM 2070 C C . GLU B 1 60 ? -15.771 -14.868 -30.016 1.00 31.27 237 GLU B C 1
ATOM 2071 O O . GLU B 1 60 ? -14.656 -14.431 -29.729 1.00 26.64 237 GLU B O 1
ATOM 2077 N N . ALA B 1 61 ? -16.789 -14.052 -30.223 1.00 28.69 238 ALA B N 1
ATOM 2078 C CA . ALA B 1 61 ? -16.677 -12.578 -30.156 1.00 27.98 238 ALA B CA 1
ATOM 2079 C C . ALA B 1 61 ? -16.388 -12.099 -28.734 1.00 24.66 238 ALA B C 1
ATOM 2080 O O . ALA B 1 61 ? -15.936 -10.976 -28.537 1.00 25.75 238 ALA B O 1
ATOM 2082 N N . ASP B 1 62 ? -16.585 -12.956 -27.744 1.00 22.89 239 ASP B N 1
ATOM 2083 C CA . ASP B 1 62 ? -16.302 -12.676 -26.320 1.00 20.80 239 ASP B CA 1
ATOM 2084 C C . ASP B 1 62 ? -14.863 -13.045 -25.957 1.00 20.49 239 ASP B C 1
ATOM 2085 O O . ASP B 1 62 ? -14.510 -12.878 -24.798 1.00 19.58 239 ASP B O 1
ATOM 2090 N N . LYS B 1 63 ? -14.058 -13.511 -26.918 1.00 20.38 240 LYS B N 1
ATOM 2091 C CA . LYS B 1 63 ? -12.702 -14.019 -26.650 1.00 19.56 240 LYS B CA 1
ATOM 2092 C C . LYS B 1 63 ? -11.702 -13.372 -27.581 1.00 19.12 240 LYS B C 1
ATOM 2093 O O . LYS B 1 63 ? -10.581 -13.881 -27.686 1.00 18.69 240 LYS B O 1
ATOM 2099 N N . GLN B 1 64 ? -11.988 -12.195 -28.129 1.00 18.16 241 GLN B N 1
ATOM 2100 C CA . GLN B 1 64 ? -11.021 -11.494 -28.987 1.00 18.95 241 GLN B CA 1
ATOM 2101 C C . GLN B 1 64 ? -11.359 -10.012 -28.997 1.00 18.00 241 GLN B C 1
ATOM 2102 O O . GLN B 1 64 ? -12.517 -9.645 -28.802 1.00 19.55 241 GLN B O 1
ATOM 2108 N N . ILE B 1 65 ? -10.340 -9.234 -29.282 1.00 17.71 242 ILE B N 1
ATOM 2109 C CA . ILE B 1 65 ? -10.404 -7.762 -29.426 1.00 17.55 242 ILE B CA 1
ATOM 2110 C C . ILE B 1 65 ? -9.609 -7.394 -30.653 1.00 17.50 242 ILE B C 1
ATOM 2111 O O . ILE B 1 65 ? -8.468 -7.815 -30.739 1.00 17.83 242 ILE B O 1
ATOM 2116 N N . THR B 1 66 ? -10.131 -6.537 -31.510 1.00 18.57 243 THR B N 1
ATOM 2117 C CA . THR B 1 66 ? -9.397 -5.953 -32.653 1.00 18.64 243 THR B CA 1
ATOM 2118 C C . THR B 1 66 ? -9.331 -4.441 -32.490 1.00 19.61 243 THR B C 1
ATOM 2119 O O . THR B 1 66 ? -10.381 -3.804 -32.425 1.00 21.06 243 THR B O 1
ATOM 2123 N N . VAL B 1 67 ? -8.141 -3.903 -32.512 1.00 19.11 244 VAL B N 1
ATOM 2124 C CA . VAL B 1 67 ? -7.888 -2.441 -32.525 1.00 19.00 244 VAL B CA 1
ATOM 2125 C C . VAL B 1 67 ? -7.295 -2.115 -33.885 1.00 19.91 244 VAL B C 1
ATOM 2126 O O . VAL B 1 67 ? -6.200 -2.571 -34.196 1.00 19.59 244 VAL B O 1
ATOM 2130 N N . LYS B 1 68 ? -7.976 -1.314 -34.670 1.00 20.37 245 LYS B N 1
ATOM 2131 C CA . LYS B 1 68 ? -7.565 -0.965 -36.047 1.00 21.53 245 LYS B CA 1
ATOM 2132 C C . LYS B 1 68 ? -7.134 0.490 -36.069 1.00 20.77 245 LYS B C 1
ATOM 2133 O O . LYS B 1 68 ? -7.953 1.404 -35.717 1.00 20.90 245 LYS B O 1
ATOM 2139 N N . LEU B 1 69 ? -5.927 0.732 -36.530 1.00 19.92 246 LEU B N 1
ATOM 2140 C CA . LEU B 1 69 ? -5.455 2.089 -36.861 1.00 19.90 246 LEU B CA 1
ATOM 2141 C C . LEU B 1 69 ? -5.346 2.159 -38.374 1.00 20.34 246 LEU B C 1
ATOM 2142 O O . LEU B 1 69 ? -4.558 1.401 -38.988 1.00 20.62 246 LEU B O 1
ATOM 2147 N N . LEU B 1 70 ? -6.170 3.003 -38.986 1.00 20.60 247 LEU B N 1
ATOM 2148 C CA . LEU B 1 70 ? -6.238 3.172 -40.444 1.00 22.04 247 LEU B CA 1
ATOM 2149 C C . LEU B 1 70 ? -5.635 4.529 -40.769 1.00 22.48 247 LEU B C 1
ATOM 2150 O O . LEU B 1 70 ? -6.010 5.492 -40.079 1.00 22.46 247 LEU B O 1
ATOM 2155 N N . PHE B 1 71 ? -4.779 4.622 -41.773 1.00 22.03 248 PHE B N 1
ATOM 2156 C CA . PHE B 1 71 ? -4.111 5.891 -42.109 1.00 22.40 248 PHE B CA 1
ATOM 2157 C C . PHE B 1 71 ? -4.273 6.198 -43.588 1.00 23.65 248 PHE B C 1
ATOM 2158 O O . PHE B 1 71 ? -4.332 5.321 -44.438 1.00 23.63 248 PHE B O 1
ATOM 2166 N N . ASP B 1 72 ? -4.332 7.487 -43.866 1.00 24.07 249 ASP B N 1
ATOM 2167 C CA . ASP B 1 72 ? -4.425 8.042 -45.234 1.00 25.93 249 ASP B CA 1
ATOM 2168 C C . ASP B 1 72 ? -3.016 8.195 -45.811 1.00 25.81 249 ASP B C 1
ATOM 2169 O O . ASP B 1 72 ? -2.031 7.767 -45.186 1.00 24.94 249 ASP B O 1
ATOM 2174 N N . ALA B 1 73 ? -2.921 8.775 -46.996 1.00 27.50 250 ALA B N 1
ATOM 2175 C CA . ALA B 1 73 ? -1.650 8.863 -47.742 1.00 28.31 250 ALA B CA 1
ATOM 2176 C C . ALA B 1 73 ? -0.654 9.749 -46.992 1.00 28.62 250 ALA B C 1
ATOM 2177 O O . ALA B 1 73 ? 0.526 9.651 -47.287 1.00 30.07 250 ALA B O 1
ATOM 2179 N N . ASN B 1 74 ? -1.120 10.609 -46.080 1.00 28.01 251 ASN B N 1
ATOM 2180 C CA . ASN B 1 74 ? -0.232 11.484 -45.277 1.00 27.86 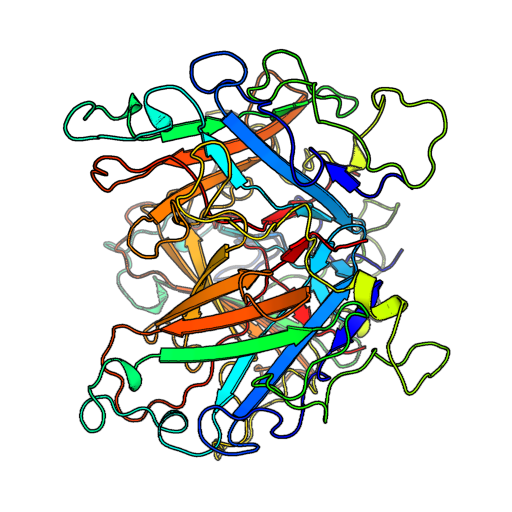251 ASN B CA 1
ATOM 2181 C C . ASN B 1 74 ? 0.153 10.830 -43.956 1.00 26.15 251 ASN B C 1
ATOM 2182 O O . ASN B 1 74 ? 0.859 11.466 -43.197 1.00 26.16 251 ASN B O 1
ATOM 2187 N N . GLY B 1 75 ? -0.296 9.601 -43.685 1.00 25.07 252 GLY B N 1
ATOM 2188 C CA . GLY B 1 75 ? -0.045 8.970 -42.386 1.00 24.23 252 GLY B CA 1
ATOM 2189 C C . GLY B 1 75 ? -0.911 9.518 -41.268 1.00 23.78 252 GLY B C 1
ATOM 2190 O O . GLY B 1 75 ? -0.530 9.316 -40.100 1.00 24.01 252 GLY B O 1
ATOM 2191 N N . VAL B 1 76 ? -2.026 10.153 -41.605 1.00 24.05 253 VAL B N 1
ATOM 2192 C CA . VAL B 1 76 ? -2.984 10.721 -40.608 1.00 23.80 253 VAL B CA 1
ATOM 2193 C C . VAL B 1 76 ? -4.025 9.649 -40.324 1.00 23.73 253 VAL B C 1
ATOM 2194 O O . VAL B 1 76 ? -4.473 8.972 -41.257 1.00 24.18 253 VAL B O 1
ATOM 2198 N N . LEU B 1 77 ? -4.403 9.501 -39.062 1.00 23.75 254 LEU B N 1
ATOM 2199 C CA . LEU B 1 77 ? -5.422 8.514 -38.627 1.00 23.81 254 LEU B CA 1
ATOM 2200 C C . LEU B 1 77 ? -6.780 8.852 -39.240 1.00 25.08 254 LEU B C 1
ATOM 2201 O O . LEU B 1 77 ? -7.233 10.001 -39.175 1.00 26.53 254 LEU B O 1
ATOM 2206 N N . LYS B 1 78 ? -7.399 7.879 -39.878 1.00 25.00 255 LYS B N 1
ATOM 2207 C CA . LYS B 1 78 ? -8.706 7.974 -40.539 1.00 26.65 255 LYS B CA 1
ATOM 2208 C C . LYS B 1 78 ? -9.842 7.667 -39.572 1.00 27.65 255 LYS B C 1
ATOM 2209 O O . LYS B 1 78 ? -9.729 6.840 -38.659 1.00 26.22 255 LYS B O 1
ATOM 2215 N N . GLN B 1 79 ? -10.968 8.319 -39.855 1.00 30.27 256 GLN B N 1
ATOM 2216 C CA . GLN B 1 79 ? -12.250 7.995 -39.218 1.00 33.14 256 GLN B CA 1
ATOM 2217 C C . GLN B 1 79 ? -12.513 6.516 -39.469 1.00 32.93 256 GLN B C 1
ATOM 2218 O O . GLN B 1 79 ? -12.214 5.998 -40.593 1.00 36.70 256 GLN B O 1
ATOM 2224 N N . GLY B 1 80 ? -13.054 5.876 -38.459 1.00 30.87 257 GLY B N 1
ATOM 2225 C CA . GLY B 1 80 ? -13.343 4.440 -38.546 1.00 29.96 257 GLY B CA 1
ATOM 2226 C C . GLY B 1 80 ? -12.245 3.655 -37.868 1.00 27.99 257 GLY B C 1
ATOM 2227 O O . GLY B 1 80 ? -12.469 2.485 -37.560 1.00 29.40 257 GLY B O 1
ATOM 2228 N N . SER B 1 81 ? -11.082 4.264 -37.598 1.00 24.86 258 SER B N 1
ATOM 2229 C CA . SER B 1 81 ? -10.092 3.701 -36.650 1.00 22.35 258 SER B CA 1
ATOM 2230 C C . SER B 1 81 ? -10.736 3.468 -35.281 1.00 21.57 258 SER B C 1
ATOM 2231 O O . SER B 1 81 ? -11.656 4.224 -34.901 1.00 23.94 258 SER B O 1
ATOM 2234 N N . THR B 1 82 ? -10.290 2.461 -34.573 1.00 20.94 259 THR B N 1
ATOM 2235 C CA . THR B 1 82 ? -10.740 2.116 -33.214 1.00 20.78 259 THR B CA 1
ATOM 2236 C C . THR B 1 82 ? -10.348 3.237 -32.264 1.00 21.62 259 THR B C 1
ATOM 2237 O O . THR B 1 82 ? -11.085 3.517 -31.314 1.00 22.93 259 THR B O 1
ATOM 2241 N N . MET B 1 83 ? -9.194 3.832 -32.495 1.00 22.00 260 MET B N 1
ATOM 2242 C CA . MET B 1 83 ? -8.620 4.858 -31.616 1.00 22.27 260 MET B CA 1
ATOM 2243 C C . MET B 1 83 ? -8.976 6.257 -32.094 1.00 23.54 260 MET B C 1
ATOM 2244 O O . MET B 1 83 ? -8.956 6.531 -33.295 1.00 25.86 260 MET B O 1
ATOM 2249 N N A ASP B 1 84 ? -9.270 7.124 -31.136 0.50 23.22 261 ASP B N 1
ATOM 2250 N N B ASP B 1 84 ? -9.254 7.129 -31.139 0.50 23.97 261 ASP B N 1
ATOM 2251 C CA A ASP B 1 84 ? -9.469 8.590 -31.282 0.50 24.19 261 ASP B CA 1
ATOM 2252 C CA B ASP B 1 84 ? -9.497 8.573 -31.367 0.50 25.40 261 ASP B CA 1
ATOM 2253 C C A ASP B 1 84 ? -8.151 9.303 -31.589 0.50 23.38 261 ASP B C 1
ATOM 2254 C C B ASP B 1 84 ? -8.177 9.334 -31.535 0.50 24.03 261 ASP B C 1
ATOM 2255 O O A ASP B 1 84 ? -7.115 8.831 -31.159 0.50 22.72 261 ASP B O 1
ATOM 2256 O O B ASP B 1 84 ? -7.179 8.978 -30.891 0.50 23.19 261 ASP B O 1
ATOM 2265 N N . SER B 1 85 ? -8.202 10.402 -32.329 1.00 24.30 262 SER B N 1
ATOM 2266 C CA . SER B 1 85 ? -6.976 11.123 -32.757 1.00 24.09 262 SER B CA 1
ATOM 2267 C C . SER B 1 85 ? -6.572 12.261 -31.809 1.00 23.51 262 SER B C 1
ATOM 2268 O O . SER B 1 85 ? -5.484 12.790 -32.055 1.00 23.83 262 SER B O 1
ATOM 2271 N N . SER B 1 86 ? -7.359 12.658 -30.827 1.00 23.01 263 SER B N 1
ATOM 2272 C CA . SER B 1 86 ? -7.171 13.930 -30.084 1.00 24.78 263 SER B CA 1
ATOM 2273 C C . SER B 1 86 ? -5.792 14.002 -29.424 1.00 23.48 263 SER B C 1
ATOM 2274 O O . SER B 1 86 ? -5.158 15.053 -29.447 1.00 24.53 263 SER B O 1
ATOM 2277 N N . TYR B 1 87 ? -5.343 12.920 -28.818 1.00 22.40 264 TYR B N 1
ATOM 2278 C CA . TYR B 1 87 ? -4.037 12.829 -28.105 1.00 22.78 264 TYR B CA 1
ATOM 2279 C C . TYR B 1 87 ? -3.045 11.968 -28.875 1.00 23.78 264 TYR B C 1
ATOM 2280 O O . TYR B 1 87 ? -2.104 11.504 -28.221 1.00 28.82 264 TYR B O 1
ATOM 2289 N N . TRP B 1 88 ? -3.280 11.673 -30.163 1.00 21.77 265 TRP B N 1
ATOM 2290 C CA . TRP B 1 88 ? -2.368 10.920 -31.061 1.00 20.40 265 TRP B CA 1
ATOM 2291 C C . TRP B 1 88 ? -1.546 11.945 -31.818 1.00 20.35 265 TRP B C 1
ATOM 2292 O O . TRP B 1 88 ? -2.099 12.641 -32.686 1.00 21.25 265 TRP B O 1
ATOM 2303 N N . ASN B 1 89 ? -0.295 12.118 -31.423 1.00 19.77 266 ASN B N 1
ATOM 2304 C CA . ASN B 1 89 ? 0.484 13.257 -31.934 1.00 20.36 266 ASN B CA 1
ATOM 2305 C C . ASN B 1 89 ? 1.969 13.011 -31.693 1.00 20.68 266 ASN B C 1
ATOM 2306 O O . ASN B 1 89 ? 2.343 12.099 -30.931 1.00 20.14 266 ASN B O 1
ATOM 2311 N N . TYR B 1 90 ? 2.791 13.839 -32.297 1.00 21.81 267 TYR B N 1
ATOM 2312 C CA . TYR B 1 90 ? 4.241 13.821 -32.044 1.00 22.64 267 TYR B CA 1
ATOM 2313 C C . TYR B 1 90 ? 4.520 14.157 -30.580 1.00 23.33 267 TYR B C 1
ATOM 2314 O O . TYR B 1 90 ? 3.873 15.015 -29.984 1.00 24.83 267 TYR B O 1
ATOM 2323 N N . ARG B 1 91 ? 5.537 13.522 -30.006 1.00 23.95 268 ARG B N 1
ATOM 2324 C CA . ARG B 1 91 ? 6.113 13.922 -28.714 1.00 26.90 268 ARG B CA 1
ATOM 2325 C C . ARG B 1 91 ? 6.860 15.222 -29.019 1.00 29.88 268 ARG B C 1
ATOM 2326 O O . ARG B 1 91 ? 7.625 15.316 -30.040 1.00 30.21 268 ARG B O 1
ATOM 2334 N N . SER B 1 92 ? 6.682 16.209 -28.182 1.00 30.74 269 SER B N 1
ATOM 2335 C CA . SER B 1 92 ? 7.553 17.399 -28.271 1.00 31.31 269 SER B CA 1
ATOM 2336 C C . SER B 1 92 ? 7.763 17.997 -26.883 1.00 32.40 269 SER B C 1
ATOM 2337 O O . SER B 1 92 ? 7.345 17.374 -25.885 1.00 31.12 269 SER B O 1
ATOM 2340 N N . ASP B 1 93 ? 8.386 19.173 -26.816 1.00 34.05 270 ASP B N 1
ATOM 2341 C CA . ASP B 1 93 ? 8.556 19.864 -25.510 1.00 37.67 270 ASP B CA 1
ATOM 2342 C C . ASP B 1 93 ? 7.197 20.398 -25.032 1.00 37.00 270 ASP B C 1
ATOM 2343 O O . ASP B 1 93 ? 7.062 20.621 -23.815 1.00 37.83 270 ASP B O 1
ATOM 2348 N N . ASN B 1 94 ? 6.240 20.588 -25.946 1.00 36.03 271 ASN B N 1
ATOM 2349 C CA . ASN B 1 94 ? 4.821 20.881 -25.588 1.00 36.56 271 ASN B CA 1
ATOM 2350 C C . ASN B 1 94 ? 4.177 19.567 -25.104 1.00 34.80 271 ASN B C 1
ATOM 2351 O O . ASN B 1 94 ? 3.847 18.673 -25.964 1.00 31.94 271 ASN B O 1
ATOM 2356 N N . SER B 1 95 ? 3.863 19.439 -23.797 1.00 35.02 272 SER B N 1
ATOM 2357 C CA . SER B 1 95 ? 3.244 18.202 -23.239 1.00 33.87 272 SER B CA 1
ATOM 2358 C C . SER B 1 95 ? 1.706 18.233 -23.293 1.00 33.46 272 SER B C 1
ATOM 2359 O O . SER B 1 95 ? 1.130 17.249 -22.853 1.00 34.42 272 SER B O 1
ATOM 2362 N N . ASN B 1 96 ? 1.093 19.266 -23.872 1.00 31.47 273 ASN B N 1
ATOM 2363 C CA . ASN B 1 96 ? -0.385 19.424 -23.871 1.00 31.45 273 ASN B CA 1
ATOM 2364 C C . ASN B 1 96 ? -0.941 19.057 -25.248 1.00 30.42 273 ASN B C 1
ATOM 2365 O O . ASN B 1 96 ? -0.181 19.195 -2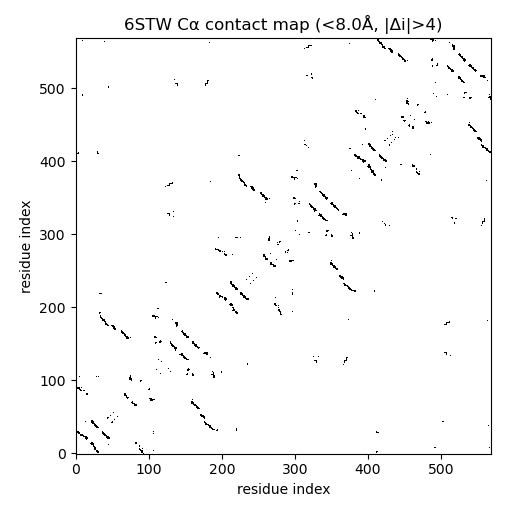6.251 1.00 30.90 273 ASN B O 1
ATOM 2370 N N . LEU B 1 97 ? -2.230 18.684 -25.304 1.00 28.79 274 LEU B N 1
ATOM 2371 C CA . LEU B 1 97 ? -2.982 18.558 -26.584 1.00 28.58 274 LEU B CA 1
ATOM 2372 C C . LEU B 1 97 ? -2.635 19.762 -27.474 1.00 29.31 274 LEU B C 1
ATOM 2373 O O . LEU B 1 97 ? -2.650 20.914 -26.982 1.00 30.35 274 LEU B O 1
ATOM 2378 N N . SER B 1 98 ? -2.340 19.517 -28.751 1.00 29.46 275 SER B N 1
ATOM 2379 C CA . SER B 1 98 ? -1.936 20.567 -29.717 1.00 29.95 275 SER B CA 1
ATOM 2380 C C . SER B 1 98 ? -2.525 20.350 -31.120 1.00 28.43 275 SER B C 1
ATOM 2381 O O . SER B 1 98 ? -3.220 19.373 -31.274 1.00 27.35 275 SER B O 1
ATOM 2384 N N . GLN B 1 99 ? -2.261 21.225 -32.087 1.00 28.50 276 GLN B N 1
ATOM 2385 C CA . GLN B 1 99 ? -2.737 21.147 -33.514 1.00 28.39 276 GLN B CA 1
ATOM 2386 C C . GLN B 1 99 ? -2.413 19.735 -34.021 1.00 25.42 276 GLN B C 1
ATOM 2387 O O . GLN B 1 99 ? -1.316 19.218 -33.775 1.00 24.35 276 GLN B O 1
ATOM 2393 N N . PRO B 1 100 ? -3.343 19.059 -34.732 1.00 23.37 277 PRO B N 1
ATOM 2394 C CA . PRO B 1 100 ? -3.057 17.734 -35.277 1.00 22.23 277 PRO B CA 1
ATOM 2395 C C . PRO B 1 100 ? -1.845 17.775 -36.209 1.00 22.56 277 PRO B C 1
ATOM 2396 O O . PRO B 1 100 ? -1.623 18.790 -36.895 1.00 24.33 277 PRO B O 1
ATOM 2400 N N . TYR B 1 101 ? -1.077 16.684 -36.214 1.00 22.45 278 TYR B N 1
ATOM 2401 C CA . TYR B 1 101 ? 0.016 16.603 -37.200 1.00 23.33 278 TYR B CA 1
ATOM 2402 C C . TYR B 1 101 ? -0.561 16.506 -38.622 1.00 24.55 278 TYR B C 1
ATOM 2403 O O . TYR B 1 101 ? -1.663 15.955 -38.816 1.00 24.71 278 TYR B O 1
ATOM 2412 N N . LYS B 1 102 ? 0.204 16.946 -39.619 1.00 26.92 279 LYS B N 1
ATOM 2413 C CA . LYS B 1 102 ? -0.245 16.935 -41.040 1.00 29.31 279 LYS B CA 1
ATOM 2414 C C . LYS B 1 102 ? 0.368 15.762 -41.798 1.00 29.16 279 LYS B C 1
ATOM 2415 O O . LYS B 1 102 ? -0.285 15.273 -42.725 1.00 29.67 279 LYS B O 1
ATOM 2421 N N . LYS B 1 103 ? 1.582 15.346 -41.427 1.00 28.79 280 LYS B N 1
ATOM 2422 C CA . LYS B 1 103 ? 2.311 14.292 -42.146 1.00 30.27 280 LYS B CA 1
ATOM 2423 C C . LYS B 1 103 ? 3.075 13.415 -41.151 1.00 28.49 280 LYS B C 1
ATOM 2424 O O . LYS B 1 103 ? 3.769 13.932 -40.269 1.00 28.01 280 LYS B O 1
ATOM 2430 N N . ALA B 1 104 ? 3.005 12.114 -41.374 1.00 26.83 281 ALA B N 1
ATOM 2431 C CA . ALA B 1 104 ? 3.780 11.104 -40.631 1.00 25.82 281 ALA B CA 1
ATOM 2432 C C . ALA B 1 104 ? 4.007 9.892 -41.531 1.00 25.07 281 ALA B C 1
ATOM 2433 O O . ALA B 1 104 ? 3.986 8.755 -41.054 1.00 24.17 281 ALA B O 1
ATOM 2435 N N . VAL B 1 105 ? 4.290 10.132 -42.810 1.00 25.34 282 VAL B N 1
ATOM 2436 C CA . VAL B 1 105 ? 4.567 9.012 -43.751 1.00 25.94 282 VAL B CA 1
ATOM 2437 C C . VAL B 1 105 ? 5.795 8.217 -43.268 1.00 24.63 282 VAL B C 1
ATOM 2438 O O . VAL B 1 105 ? 5.811 7.002 -43.447 1.00 24.68 282 VAL B O 1
ATOM 2442 N N . GLY B 1 106 ? 6.775 8.861 -42.621 1.00 24.66 283 GLY B N 1
ATOM 2443 C CA . GLY B 1 106 ? 7.990 8.207 -42.104 1.00 24.35 283 GLY B CA 1
ATOM 2444 C C . GLY B 1 106 ? 7.683 7.235 -40.978 1.00 22.96 283 GLY B C 1
ATOM 2445 O O . GLY B 1 106 ? 8.571 6.479 -40.612 1.00 24.84 283 GLY B O 1
ATOM 2446 N N . PHE B 1 107 ? 6.475 7.260 -40.423 1.00 22.01 284 PHE B N 1
ATOM 2447 C CA . PHE B 1 107 ? 6.044 6.329 -39.349 1.00 20.81 284 PHE B CA 1
ATOM 2448 C C . PHE B 1 107 ? 5.177 5.217 -39.911 1.00 20.78 284 PHE B C 1
ATOM 2449 O O . PHE B 1 107 ? 4.768 4.342 -39.141 1.00 20.34 284 PHE B O 1
ATOM 2457 N N . MET B 1 108 ? 4.835 5.262 -41.192 1.00 20.21 285 MET B N 1
ATOM 2458 C CA . MET B 1 108 ? 3.866 4.302 -41.749 1.00 20.66 285 MET B CA 1
ATOM 2459 C C . MET B 1 108 ? 4.599 3.006 -42.080 1.00 20.95 285 MET B C 1
ATOM 2460 O O . MET B 1 108 ? 5.775 3.015 -42.431 1.00 21.84 285 MET B O 1
ATOM 2465 N N . PRO B 1 109 ? 3.905 1.865 -42.010 1.00 20.48 286 PRO B N 1
ATOM 2466 C CA . PRO B 1 109 ? 4.520 0.616 -42.436 1.00 20.79 286 PRO B CA 1
ATOM 2467 C C . PRO B 1 109 ? 4.762 0.643 -43.951 1.00 21.83 286 PRO B C 1
ATOM 2468 O O . PRO B 1 109 ? 3.924 1.042 -44.717 1.00 22.57 286 PRO B O 1
ATOM 2472 N N . SER B 1 110 ? 5.955 0.247 -44.351 1.00 22.02 287 SER B N 1
ATOM 2473 C CA . SER B 1 110 ? 6.422 0.228 -45.751 1.00 24.19 287 SER B CA 1
ATOM 2474 C C . SER B 1 110 ? 5.421 -0.492 -46.654 1.00 24.39 287 SER B C 1
ATOM 2475 O O . SER B 1 110 ? 5.118 -1.652 -46.412 1.00 23.51 287 SER B O 1
ATOM 2478 N N . LYS B 1 111 ? 5.040 0.111 -47.765 1.00 25.97 288 LYS B N 1
ATOM 2479 C CA . LYS B 1 111 ? 4.207 -0.583 -48.782 1.00 28.03 288 LYS B CA 1
ATOM 2480 C C . LYS B 1 111 ? 5.029 -1.616 -49.562 1.00 29.75 288 LYS B C 1
ATOM 2481 O O . LYS B 1 111 ? 4.400 -2.498 -50.190 1.00 31.44 288 LYS B O 1
ATOM 2487 N N . THR B 1 112 ? 6.358 -1.473 -49.610 1.00 30.09 289 THR B N 1
ATOM 2488 C CA . THR B 1 112 ? 7.215 -2.462 -50.316 1.00 31.01 289 THR B CA 1
ATOM 2489 C C . THR B 1 112 ? 7.493 -3.653 -49.392 1.00 29.04 289 THR B C 1
ATOM 2490 O O . THR B 1 112 ? 7.481 -4.808 -49.888 1.00 29.22 289 THR B O 1
ATOM 2494 N N . ALA B 1 113 ? 7.677 -3.431 -48.095 1.00 26.72 290 ALA B N 1
ATOM 2495 C CA . ALA B 1 113 ? 7.835 -4.552 -47.145 1.00 26.15 290 ALA B CA 1
ATOM 2496 C C . ALA B 1 113 ? 6.493 -5.261 -47.007 1.00 25.41 290 ALA B C 1
ATOM 2497 O O . ALA B 1 113 ? 6.462 -6.493 -46.866 1.00 26.10 290 ALA B O 1
ATOM 2499 N N . TYR B 1 114 ? 5.401 -4.488 -46.961 1.00 24.65 291 TYR B N 1
ATOM 2500 C CA . TYR B 1 114 ? 4.070 -4.992 -46.547 1.00 24.25 291 TYR B CA 1
ATOM 2501 C C . TYR B 1 114 ? 3.044 -4.617 -47.606 1.00 25.18 291 TYR B C 1
ATOM 2502 O O . TYR B 1 114 ? 2.173 -3.790 -47.337 1.00 25.96 291 TYR B O 1
ATOM 2511 N N . PRO B 1 115 ? 3.135 -5.172 -48.820 1.00 26.59 292 PRO B N 1
ATOM 2512 C CA . PRO B 1 115 ? 2.216 -4.822 -49.889 1.00 28.71 292 PRO B CA 1
ATOM 2513 C C . PRO B 1 115 ? 0.826 -5.385 -49.590 1.00 30.49 292 PRO B C 1
ATOM 2514 O O . PRO B 1 115 ? 0.705 -6.368 -48.885 1.00 31.10 292 PRO B O 1
ATOM 2518 N N . LYS B 1 116 ? -0.206 -4.762 -50.141 1.00 33.83 293 LYS B N 1
ATOM 2519 C CA . LYS B 1 116 ? -1.562 -5.365 -50.146 1.00 36.83 293 LYS B CA 1
ATOM 2520 C C . LYS B 1 116 ? -1.503 -6.625 -51.017 1.00 41.57 293 LYS B C 1
ATOM 2521 O O . LYS B 1 116 ? -0.755 -6.605 -52.027 1.00 43.34 293 LYS B O 1
ATOM 2527 N N . GLN B 1 117 ? -2.263 -7.660 -50.649 1.00 46.39 294 GLN B N 1
ATOM 2528 C CA . GLN B 1 117 ? -2.335 -8.938 -51.405 1.00 50.86 294 GLN B CA 1
ATOM 2529 C C . GLN B 1 117 ? -3.456 -8.859 -52.437 1.00 55.91 294 GLN B C 1
ATOM 2530 O O . GLN B 1 117 ? -4.508 -8.269 -52.124 1.00 56.83 294 GLN B O 1
ATOM 2536 N N . THR B 1 118 ? -3.207 -9.457 -53.606 1.00 62.20 295 THR B N 1
ATOM 2537 C CA . THR B 1 118 ? -4.166 -9.649 -54.723 1.00 66.73 295 THR B CA 1
ATOM 2538 C C . THR B 1 118 ? -4.801 -11.041 -54.555 1.00 68.27 295 THR B C 1
ATOM 2539 O O . THR B 1 118 ? -4.210 -11.865 -53.809 1.00 68.25 295 THR B O 1
ATOM 2543 N N . LYS B 1 119 ? -5.967 -11.275 -55.163 1.00 69.93 296 LYS B N 1
ATOM 2544 C CA . LYS B 1 119 ? -6.898 -12.346 -54.719 1.00 69.86 296 LYS B CA 1
ATOM 2545 C C . LYS B 1 119 ? -6.225 -13.703 -54.929 1.00 68.15 296 LYS B C 1
ATOM 2546 O O . LYS B 1 119 ? -6.282 -14.536 -54.026 1.00 70.92 296 LYS B O 1
ATOM 2552 N N . PRO B 1 120 ? -5.627 -14.016 -56.108 1.00 64.05 297 PRO B N 1
ATOM 2553 C CA . PRO B 1 120 ? -4.856 -15.252 -56.229 1.00 61.46 297 PRO B CA 1
ATOM 2554 C C . PRO B 1 120 ? -3.580 -15.085 -55.386 1.00 56.44 297 PRO B C 1
ATOM 2555 O O . PRO B 1 120 ? -2.691 -14.362 -55.809 1.00 56.00 297 PRO B O 1
ATOM 2559 N N . THR B 1 121 ? -3.525 -15.714 -54.205 1.00 50.98 298 THR B N 1
ATOM 2560 C CA . THR B 1 121 ? -2.272 -15.879 -53.426 1.00 48.07 298 THR B CA 1
ATOM 2561 C C . THR B 1 121 ? -1.270 -16.652 -54.298 1.00 48.56 298 THR B C 1
ATOM 2562 O O . THR B 1 121 ? -1.692 -17.533 -55.052 1.00 48.96 298 THR B O 1
ATOM 2566 N N . ASN B 1 122 ? 0.009 -16.308 -54.169 1.00 47.39 299 ASN B N 1
ATOM 2567 C CA . ASN B 1 122 ? 1.134 -16.646 -55.082 1.00 48.22 299 ASN B CA 1
ATOM 2568 C C . ASN B 1 122 ? 2.279 -17.103 -54.175 1.00 45.68 299 ASN B C 1
ATOM 2569 O O . ASN B 1 122 ? 2.582 -16.338 -53.234 1.00 43.32 299 ASN B O 1
ATOM 2574 N N . LYS B 1 123 ? 2.887 -18.266 -54.413 1.00 45.29 300 LYS B N 1
ATOM 2575 C CA . LYS B 1 123 ? 3.950 -18.808 -53.516 1.00 43.85 300 LYS B CA 1
ATOM 2576 C C . LYS B 1 123 ? 5.175 -17.877 -53.527 1.00 41.37 300 LYS B C 1
ATOM 2577 O O . LYS B 1 123 ? 5.967 -17.915 -52.571 1.00 39.60 300 LYS B O 1
ATOM 2583 N N . GLU B 1 124 ? 5.295 -16.989 -54.516 1.00 40.36 301 GLU B N 1
ATOM 2584 C CA . GLU B 1 124 ? 6.434 -16.048 -54.595 1.00 40.05 301 GLU B CA 1
ATOM 2585 C C . GLU B 1 124 ? 6.225 -14.865 -53.648 1.00 36.39 301 GLU B C 1
ATOM 2586 O O . GLU B 1 124 ? 7.182 -14.140 -53.439 1.00 35.84 301 GLU B O 1
ATOM 2592 N N . ILE B 1 125 ? 5.023 -14.667 -53.091 1.00 33.79 302 ILE B N 1
ATOM 2593 C CA . ILE B 1 125 ? 4.674 -13.473 -52.280 1.00 32.45 302 ILE B CA 1
ATOM 2594 C C . ILE B 1 125 ? 4.334 -13.913 -50.857 1.00 29.38 302 ILE B C 1
ATOM 2595 O O . ILE B 1 125 ? 3.393 -14.690 -50.640 1.00 29.63 302 ILE B O 1
ATOM 2600 N N . SER B 1 126 ? 5.024 -13.388 -49.874 1.00 26.71 303 SER B N 1
ATOM 2601 C CA . SER B 1 126 ? 4.811 -13.785 -48.464 1.00 25.26 303 SER B CA 1
ATOM 2602 C C . SER B 1 126 ? 3.408 -13.408 -48.002 1.00 25.39 303 SER B C 1
ATOM 2603 O O . SER B 1 126 ? 2.967 -12.277 -48.261 1.00 25.87 303 SER B O 1
ATOM 2606 N N . GLN B 1 127 ? 2.771 -14.290 -47.236 1.00 25.01 304 GLN B N 1
ATOM 2607 C CA . GLN B 1 127 ? 1.529 -14.006 -46.484 1.00 25.00 304 GLN B CA 1
ATOM 2608 C C . GLN B 1 127 ? 1.831 -13.702 -45.025 1.00 23.82 304 GLN B C 1
ATOM 2609 O O . GLN B 1 127 ? 0.981 -13.157 -44.331 1.00 27.11 304 GLN B O 1
ATOM 2615 N N . ALA B 1 128 ? 3.049 -13.992 -44.553 1.00 22.29 305 ALA B N 1
ATOM 2616 C CA . ALA B 1 128 ? 3.376 -13.907 -43.117 1.00 20.57 305 ALA B CA 1
ATOM 2617 C C . ALA B 1 128 ? 4.161 -12.657 -42.744 1.00 19.37 305 ALA B C 1
ATOM 2618 O O . ALA B 1 128 ? 4.138 -12.278 -41.600 1.00 19.09 305 ALA B O 1
ATOM 2620 N N . LYS B 1 129 ? 4.891 -12.100 -43.692 1.00 20.63 306 LYS B N 1
ATOM 2621 C CA . LYS B 1 129 ? 5.915 -11.077 -43.296 1.00 21.10 306 LYS B CA 1
ATOM 2622 C C . LYS B 1 129 ? 5.264 -9.798 -42.796 1.00 20.66 306 LYS B C 1
ATOM 2623 O O . LYS B 1 129 ? 5.909 -9.094 -42.001 1.00 20.73 306 LYS B O 1
ATOM 2629 N N . ASN B 1 130 ? 4.000 -9.554 -43.114 1.00 20.74 307 ASN B N 1
ATOM 2630 C CA . ASN B 1 130 ? 3.322 -8.358 -42.616 1.00 20.74 307 ASN B CA 1
ATOM 2631 C C . ASN B 1 130 ? 2.660 -8.639 -41.270 1.00 19.35 307 ASN B C 1
ATOM 2632 O O . ASN B 1 130 ? 1.907 -7.821 -40.810 1.00 19.43 307 ASN B O 1
ATOM 2637 N N . LYS B 1 131 ? 2.969 -9.767 -40.619 1.00 18.67 308 LYS B N 1
ATOM 2638 C CA . LYS B 1 131 ? 2.434 -10.079 -39.302 1.00 18.89 308 LYS B CA 1
ATOM 2639 C C . LYS B 1 131 ? 3.536 -10.312 -38.279 1.00 17.57 308 LYS B C 1
ATOM 2640 O O . LYS B 1 131 ? 4.581 -10.905 -38.621 1.00 19.21 308 LYS B O 1
ATOM 2646 N N . ILE B 1 132 ? 3.273 -9.873 -37.072 1.00 16.86 309 ILE B N 1
ATOM 2647 C CA . ILE B 1 132 ? 4.056 -10.225 -35.865 1.00 16.76 309 ILE B CA 1
ATOM 2648 C C . ILE B 1 132 ? 3.113 -11.007 -34.979 1.00 16.75 309 ILE B C 1
ATOM 2649 O O . ILE B 1 132 ? 2.045 -10.489 -34.659 1.00 17.36 309 ILE B O 1
ATOM 2654 N N . VAL B 1 133 ? 3.478 -12.214 -34.597 1.00 16.60 310 VAL B N 1
ATOM 2655 C CA . VAL B 1 133 ? 2.592 -13.109 -33.833 1.00 16.94 310 VAL B CA 1
ATOM 2656 C C . VAL B 1 133 ? 3.311 -13.480 -32.547 1.00 16.53 310 VAL B C 1
ATOM 2657 O O . VAL B 1 133 ? 4.457 -13.979 -32.614 1.00 17.13 310 VAL B O 1
ATOM 2661 N N . SER B 1 134 ? 2.694 -13.291 -31.413 1.00 16.39 311 SER B N 1
ATOM 2662 C CA . SER B 1 134 ? 3.294 -13.637 -30.111 1.00 16.95 311 SER B CA 1
ATOM 2663 C C . SER B 1 134 ? 2.197 -13.770 -29.074 1.00 16.98 311 SER B C 1
ATOM 2664 O O . SER B 1 134 ? 1.023 -13.932 -29.413 1.00 17.02 311 SER B O 1
ATOM 2667 N N . ASN B 1 135 ? 2.577 -13.698 -27.816 1.00 18.09 312 ASN B N 1
ATOM 2668 C CA . ASN B 1 135 ? 1.643 -13.719 -26.698 1.00 18.84 312 ASN B CA 1
ATOM 2669 C C . ASN B 1 135 ? 1.931 -12.508 -25.826 1.00 18.49 312 ASN B C 1
ATOM 2670 O O . ASN B 1 135 ? 3.097 -12.142 -25.631 1.00 19.65 312 ASN B O 1
ATOM 2675 N N . VAL B 1 136 ? 0.869 -11.971 -25.272 1.00 17.24 313 VAL B N 1
ATOM 2676 C CA . VAL B 1 136 ? 0.891 -11.029 -24.133 1.00 16.85 313 VAL B CA 1
ATOM 2677 C C . VAL B 1 136 ? 0.160 -11.678 -22.977 1.00 16.44 313 VAL B C 1
ATOM 2678 O O . VAL B 1 136 ? -0.414 -12.799 -23.150 1.00 16.66 313 VAL B O 1
ATOM 2682 N N . TYR B 1 137 ? 0.165 -11.075 -21.807 1.00 16.23 314 TYR B N 1
ATOM 2683 C CA . TYR B 1 137 ? -0.296 -11.740 -20.581 1.00 16.21 314 TYR B CA 1
ATOM 2684 C C . TYR B 1 137 ? -1.190 -10.796 -19.831 1.00 16.48 314 TYR B C 1
ATOM 2685 O O . TYR B 1 137 ? -0.771 -9.661 -19.460 1.00 17.13 314 TYR B O 1
ATOM 2694 N N . LEU B 1 138 ? -2.427 -11.193 -19.638 1.00 16.19 315 LEU B N 1
ATOM 2695 C CA . LEU B 1 138 ? -3.403 -10.296 -19.000 1.00 16.23 315 LEU B CA 1
ATOM 2696 C C . LEU B 1 138 ? -3.039 -10.132 -17.527 1.00 17.13 315 LEU B C 1
ATOM 2697 O O . LEU B 1 138 ? -2.666 -11.118 -16.850 1.00 18.09 315 LEU B O 1
ATOM 2702 N N . GLY B 1 139 ? -3.025 -8.892 -17.070 1.00 17.64 316 GLY B N 1
ATOM 2703 C CA . GLY B 1 139 ? -2.588 -8.574 -15.703 1.00 18.98 316 GLY B CA 1
ATOM 2704 C C . GLY B 1 139 ? -1.115 -8.846 -15.488 1.00 19.43 316 GLY B C 1
ATOM 2705 O O . GLY B 1 139 ? -0.646 -8.757 -14.327 1.00 21.99 316 GLY B O 1
ATOM 2706 N N . GLY B 1 140 ? -0.360 -9.130 -16.553 1.00 18.76 317 GLY B N 1
ATOM 2707 C CA . GLY B 1 140 ? 1.051 -9.491 -16.382 1.00 18.63 317 GLY B CA 1
ATOM 2708 C C . GLY B 1 140 ? 1.265 -10.851 -15.738 1.00 19.50 317 GLY B C 1
ATOM 2709 O O . GLY B 1 140 ? 2.344 -11.080 -15.178 1.00 20.47 317 GLY B O 1
ATOM 2710 N N . LYS B 1 141 ? 0.252 -11.733 -15.836 1.00 20.22 318 LYS B N 1
ATOM 2711 C CA . LYS B 1 141 ? 0.264 -13.068 -15.173 1.00 21.49 318 LYS B CA 1
ATOM 2712 C C . LYS B 1 141 ? 0.575 -14.133 -16.215 1.00 20.57 318 LYS B C 1
ATOM 2713 O O . LYS B 1 141 ? -0.171 -14.226 -17.186 1.00 18.91 318 LYS B O 1
ATOM 2719 N N . ILE B 1 142 ? 1.611 -14.952 -16.012 1.00 21.26 319 ILE B N 1
ATOM 2720 C CA . ILE B 1 142 ? 1.967 -15.994 -17.013 1.00 21.05 319 ILE B CA 1
ATOM 2721 C C . ILE B 1 142 ? 0.807 -16.977 -17.241 1.00 20.74 319 ILE B C 1
ATOM 2722 O O . ILE B 1 142 ? 0.703 -17.512 -18.359 1.00 21.12 319 ILE B O 1
ATOM 2727 N N A ASP B 1 143 ? -0.054 -17.180 -16.264 0.50 21.08 320 ASP B N 1
ATOM 2728 N N B ASP B 1 143 ? -0.063 -17.186 -16.262 0.50 21.59 320 ASP B N 1
ATOM 2729 C CA A ASP B 1 143 ? -1.197 -18.118 -16.444 0.50 21.67 320 ASP B CA 1
ATOM 2730 C CA B ASP B 1 143 ? -1.187 -18.142 -16.483 0.50 22.48 320 ASP B CA 1
ATOM 2731 C C A ASP B 1 143 ? -2.372 -17.441 -17.144 0.50 20.46 320 ASP B C 1
ATOM 2732 C C B ASP B 1 143 ? -2.373 -17.443 -17.145 0.50 20.90 320 ASP B C 1
ATOM 2733 O O A ASP B 1 143 ? -3.392 -18.090 -17.256 0.50 20.32 320 ASP B O 1
ATOM 2734 O O B ASP B 1 143 ? -3.407 -18.090 -17.241 0.50 20.71 320 ASP B O 1
ATOM 2743 N N . GLN B 1 144 ? -2.229 -16.219 -17.658 1.00 18.90 321 GLN B N 1
ATOM 2744 C CA . GLN B 1 144 ? -3.328 -15.554 -18.405 1.00 18.12 321 GLN B CA 1
ATOM 2745 C C . GLN B 1 144 ? -2.834 -15.149 -19.785 1.00 16.81 321 GLN B C 1
ATOM 2746 O O . GLN B 1 144 ? -2.847 -13.959 -20.136 1.00 16.28 321 GLN B O 1
ATOM 2752 N N . PRO B 1 145 ? -2.379 -16.083 -20.623 1.00 16.80 322 PRO B N 1
ATOM 2753 C CA . PRO B 1 145 ? -1.924 -15.742 -21.961 1.00 16.61 322 PRO B CA 1
ATOM 2754 C C . PRO B 1 145 ? -3.050 -15.224 -22.864 1.00 16.02 322 PRO B C 1
ATOM 2755 O O . PRO B 1 145 ? -4.234 -15.593 -22.746 1.00 16.86 322 PRO B O 1
ATOM 2759 N N . CYS B 1 146 ? -2.625 -14.447 -23.824 1.00 16.95 323 CYS B N 1
ATOM 2760 C CA . CYS B 1 146 ? -3.457 -13.899 -24.882 1.00 16.73 323 CYS B CA 1
ATOM 2761 C C . CYS B 1 146 ? -2.614 -13.794 -26.140 1.00 17.04 323 CYS B C 1
ATOM 2762 O O . CYS B 1 146 ? -1.544 -13.187 -26.066 1.00 18.76 323 CYS B O 1
ATOM 2765 N N . VAL B 1 147 ? -3.035 -14.334 -27.251 1.00 16.45 324 VAL B N 1
ATOM 2766 C CA . VAL B 1 147 ? -2.282 -14.183 -28.509 1.00 17.31 324 VAL B CA 1
ATOM 2767 C C . VAL B 1 147 ? -2.383 -12.728 -28.939 1.00 16.30 324 VAL B C 1
ATOM 2768 O O . VAL B 1 147 ? -3.467 -12.108 -28.818 1.00 17.26 324 VAL B O 1
ATOM 2772 N N . ILE B 1 148 ? -1.321 -12.182 -29.466 1.00 15.75 325 ILE B N 1
ATOM 2773 C CA . ILE B 1 148 ? -1.318 -10.893 -30.187 1.00 16.17 325 ILE B CA 1
ATOM 2774 C C . ILE B 1 148 ? -0.871 -11.169 -31.611 1.00 17.22 325 ILE B C 1
ATOM 2775 O O . ILE B 1 148 ? 0.134 -11.875 -31.830 1.00 16.45 325 ILE B O 1
ATOM 2780 N N . ILE B 1 149 ? -1.582 -10.613 -32.581 1.00 17.07 326 ILE B N 1
ATOM 2781 C CA . ILE B 1 149 ? -1.144 -10.557 -33.981 1.00 17.63 326 ILE B CA 1
ATOM 2782 C C . ILE B 1 149 ? -1.166 -9.104 -34.391 1.00 17.26 326 ILE B C 1
ATOM 2783 O O . ILE B 1 149 ? -2.275 -8.493 -34.351 1.00 18.02 326 ILE B O 1
ATOM 2788 N N . ILE B 1 150 ? -0.028 -8.549 -34.737 1.00 18.00 327 ILE B N 1
ATOM 2789 C CA . ILE B 1 150 ? 0.031 -7.180 -35.312 1.00 17.21 327 ILE B CA 1
ATOM 2790 C C . ILE B 1 150 ? 0.138 -7.347 -36.813 1.00 19.05 327 ILE B C 1
ATOM 2791 O O . ILE B 1 150 ? 1.034 -8.072 -37.284 1.00 19.16 327 ILE B O 1
ATOM 2796 N N . SER B 1 151 ? -0.759 -6.759 -37.581 1.00 18.64 328 SER B N 1
ATOM 2797 C CA . SER B 1 151 ? -0.790 -6.857 -39.048 1.00 19.88 328 SER B CA 1
ATOM 2798 C C . SER B 1 151 ? -0.592 -5.476 -39.665 1.00 20.14 328 SER B C 1
ATOM 2799 O O . SER B 1 151 ? -1.248 -4.515 -39.225 1.00 20.39 328 SER B O 1
ATOM 2802 N N . PHE B 1 152 ? 0.247 -5.415 -40.688 1.00 19.19 329 PHE B N 1
ATOM 2803 C CA . PHE B 1 152 ? 0.578 -4.148 -41.376 1.00 19.77 329 PHE B CA 1
ATOM 2804 C C . PHE B 1 152 ? -0.053 -4.126 -42.756 1.00 20.43 329 PHE B C 1
ATOM 2805 O O . PHE B 1 152 ? 0.108 -5.028 -43.558 1.00 21.75 329 PHE B O 1
ATOM 2813 N N . ASN B 1 153 ? -0.751 -3.028 -43.021 1.00 21.06 330 ASN B N 1
ATOM 2814 C CA . ASN B 1 153 ? -1.199 -2.630 -44.380 1.00 22.30 330 ASN B CA 1
ATOM 2815 C C . ASN B 1 153 ? -2.175 -3.644 -44.979 1.00 24.35 330 ASN B C 1
ATOM 2816 O O . ASN B 1 153 ? -2.303 -3.669 -46.197 1.00 26.50 330 ASN B O 1
ATOM 2821 N N . GLU B 1 154 ? -2.900 -4.401 -44.175 1.00 24.76 331 GLU B N 1
ATOM 2822 C CA . GLU B 1 154 ? -3.818 -5.430 -44.702 1.00 27.82 331 GLU B CA 1
ATOM 2823 C C . GLU B 1 154 ? -5.249 -4.891 -44.841 1.00 28.33 331 GLU B C 1
ATOM 2824 O O . GLU B 1 154 ? -6.049 -5.576 -45.496 1.00 31.93 331 GLU B O 1
ATOM 2830 N N . GLU B 1 155 ? -5.551 -3.695 -44.315 1.00 26.53 332 GLU B N 1
ATOM 2831 C CA . GLU B 1 155 ? -6.925 -3.122 -44.421 1.00 26.97 332 GLU B CA 1
ATOM 2832 C C . GLU B 1 155 ? -7.126 -2.514 -45.815 1.00 29.03 332 GLU B C 1
ATOM 2833 O O . GLU B 1 155 ? -6.393 -1.564 -46.200 1.00 28.80 332 GLU B O 1
ATOM 2839 N N . ALA B 1 156 ? -8.079 -3.073 -46.556 1.00 31.26 333 ALA B N 1
ATOM 2840 C CA . ALA B 1 156 ? -8.231 -2.823 -48.004 1.00 33.79 333 ALA B CA 1
ATOM 2841 C C . ALA B 1 156 ? -8.492 -1.339 -48.288 1.00 35.55 333 ALA B C 1
ATOM 2842 O O . ALA B 1 156 ? -7.981 -0.829 -49.312 1.00 37.27 333 ALA B O 1
ATOM 2844 N N . ASP B 1 157 ? -9.234 -0.646 -47.437 1.00 35.74 334 ASP B N 1
ATOM 2845 C CA . ASP B 1 157 ? -9.779 0.679 -47.863 1.00 37.92 334 ASP B CA 1
ATOM 2846 C C . ASP B 1 157 ? -8.885 1.831 -47.375 1.00 35.29 334 ASP B C 1
ATOM 2847 O O . ASP B 1 157 ? -9.331 2.971 -47.450 1.00 36.82 334 ASP B O 1
ATOM 2852 N N . SER B 1 158 ? -7.659 1.566 -46.911 1.00 31.82 335 SER B N 1
ATOM 2853 C CA . SER B 1 158 ? -6.752 2.603 -46.354 1.00 30.30 335 SER B CA 1
ATOM 2854 C C . SER B 1 158 ? -5.378 2.485 -47.001 1.00 29.10 335 SER B C 1
ATOM 2855 O O . SER B 1 158 ? -4.979 1.387 -47.419 1.00 29.08 335 SER B O 1
ATOM 2858 N N . ASP B 1 159 ? -4.649 3.581 -47.036 1.00 27.94 336 ASP B N 1
ATOM 2859 C CA . ASP B 1 159 ? -3.293 3.621 -47.626 1.00 28.23 336 ASP B CA 1
ATOM 2860 C C . ASP B 1 159 ? -2.336 2.814 -46.746 1.00 25.85 336 ASP B C 1
ATOM 2861 O O . ASP B 1 159 ? -1.423 2.162 -47.285 1.00 26.72 336 ASP B O 1
ATOM 2866 N N . TYR B 1 160 ? -2.510 2.899 -45.431 1.00 23.48 337 TYR B N 1
ATOM 2867 C CA . TYR B 1 160 ? -1.681 2.163 -44.463 1.00 22.54 337 TYR B CA 1
ATOM 2868 C C . TYR B 1 160 ? -2.569 1.710 -43.324 1.00 21.60 337 TYR B C 1
ATOM 2869 O O . TYR B 1 160 ? -3.640 2.291 -43.062 1.00 21.83 337 TYR B O 1
ATOM 2878 N N . SER B 1 161 ? -2.140 0.668 -42.623 1.00 20.61 338 SER B N 1
ATOM 2879 C CA . SER B 1 161 ? -2.870 0.270 -41.414 1.00 20.23 338 SER B CA 1
ATOM 2880 C C . SER B 1 161 ? -1.944 -0.458 -40.454 1.00 19.74 338 SER B C 1
ATOM 2881 O O . SER B 1 161 ? -0.973 -1.121 -40.905 1.00 19.55 338 SER B O 1
ATOM 2884 N N . ILE B 1 162 ? -2.248 -0.322 -39.174 1.00 19.07 339 ILE B N 1
ATOM 2885 C CA . ILE B 1 162 ? -1.624 -1.131 -38.098 1.00 18.78 339 ILE B CA 1
ATOM 2886 C C . ILE B 1 162 ? -2.792 -1.686 -37.321 1.00 18.49 339 ILE B C 1
ATOM 2887 O O . ILE B 1 162 ? -3.591 -0.892 -36.808 1.00 18.49 339 ILE B O 1
ATOM 2892 N N . VAL B 1 163 ? -2.905 -3.000 -37.289 1.00 17.94 340 VAL B N 1
ATOM 2893 C CA . VAL B 1 163 ? -4.041 -3.648 -36.604 1.00 18.27 340 VAL B CA 1
ATOM 2894 C C . VAL B 1 163 ? -3.482 -4.534 -35.513 1.00 17.96 340 VAL B C 1
ATOM 2895 O O . VAL B 1 163 ? -2.573 -5.353 -35.804 1.00 19.50 340 VAL B O 1
ATOM 2899 N N . PHE B 1 164 ? -3.974 -4.373 -34.302 1.00 17.63 341 PHE B N 1
ATOM 2900 C CA . PHE B 1 164 ? -3.642 -5.200 -33.123 1.00 17.89 341 PHE B CA 1
ATOM 2901 C C . PHE B 1 164 ? -4.797 -6.143 -32.862 1.00 18.21 341 PHE B C 1
ATOM 2902 O O . PHE B 1 164 ? -5.940 -5.725 -32.556 1.00 18.72 341 PHE B O 1
ATOM 2910 N N . TYR B 1 165 ? -4.577 -7.430 -33.038 1.00 18.01 342 TYR B N 1
ATOM 2911 C CA . TYR B 1 165 ? -5.581 -8.482 -32.803 1.00 18.92 342 TYR B CA 1
ATOM 2912 C C . TYR B 1 165 ? -5.189 -9.247 -31.559 1.00 18.43 342 TYR B C 1
ATOM 2913 O O . TYR B 1 165 ? -4.048 -9.723 -31.481 1.00 19.59 342 TYR B O 1
ATOM 2922 N N . PHE B 1 166 ? -6.045 -9.302 -30.577 1.00 16.73 343 PHE B N 1
ATOM 2923 C CA . PHE B 1 166 ? -5.860 -10.007 -29.302 1.00 16.61 343 PHE B CA 1
ATOM 2924 C C . PHE B 1 166 ? -6.857 -11.139 -29.277 1.00 17.34 343 PHE B C 1
ATOM 2925 O O . PHE B 1 166 ? -8.039 -10.875 -29.474 1.00 18.24 343 PHE B O 1
ATOM 2933 N N . LYS B 1 167 ? -6.432 -12.364 -28.992 1.00 17.58 344 LYS B N 1
ATOM 2934 C CA . LYS B 1 167 ? -7.355 -13.489 -28.903 1.00 18.58 344 LYS B CA 1
ATOM 2935 C C . LYS B 1 167 ? -6.883 -14.472 -27.844 1.00 18.14 344 LYS B C 1
ATOM 2936 O O . LYS B 1 167 ? -5.716 -14.845 -27.832 1.00 17.69 344 LYS B O 1
ATOM 2942 N N . TRP B 1 168 ? -7.797 -14.886 -26.987 1.00 17.70 345 TRP B N 1
ATOM 2943 C CA . TRP B 1 168 ? -7.474 -15.833 -25.918 1.00 17.80 345 TRP B CA 1
ATOM 2944 C C . TRP B 1 168 ? -8.278 -17.085 -26.072 1.00 19.39 345 TRP B C 1
ATOM 2945 O O . TRP B 1 168 ? -9.366 -17.128 -26.697 1.00 19.87 345 TRP B O 1
ATOM 2956 N N . TYR B 1 169 ? -7.761 -18.154 -25.491 1.00 19.88 346 TYR B N 1
ATOM 2957 C CA . TYR B 1 169 ? -8.317 -19.507 -25.577 1.00 21.91 346 TYR B CA 1
ATOM 2958 C C . TYR B 1 169 ? -8.861 -19.941 -24.230 1.00 22.34 346 TYR B C 1
ATOM 2959 O O . TYR B 1 169 ? -9.846 -20.701 -24.177 1.00 24.26 346 TYR B O 1
ATOM 2968 N N . LYS B 1 170 ? -8.294 -19.481 -23.144 1.00 21.06 347 LYS B N 1
ATOM 2969 C CA . LYS B 1 170 ? -8.722 -19.889 -21.806 1.00 22.83 347 LYS B CA 1
ATOM 2970 C C . LYS B 1 170 ? -10.121 -19.337 -21.528 1.00 21.88 347 LYS B C 1
ATOM 2971 O O . LYS B 1 170 ? -10.515 -18.283 -22.082 1.00 22.28 347 LYS B O 1
ATOM 2977 N N A THR B 1 171 ? -10.861 -20.025 -20.660 0.50 23.66 348 THR B N 1
ATOM 2978 N N B THR B 1 171 ? -10.863 -19.989 -20.639 0.50 21.35 348 THR B N 1
ATOM 2979 C CA A THR B 1 171 ? -12.144 -19.533 -20.112 0.50 25.10 348 THR B CA 1
ATOM 2980 C CA B THR B 1 171 ? -12.181 -19.491 -20.172 0.50 21.23 348 THR B CA 1
ATOM 2981 C C A THR B 1 171 ? -11.785 -18.635 -18.931 0.50 23.52 348 THR B C 1
ATOM 2982 C C B THR B 1 171 ? -11.974 -18.612 -18.941 0.50 21.28 348 THR B C 1
ATOM 2983 O O A THR B 1 171 ? -11.573 -19.147 -17.830 0.50 24.65 348 THR B O 1
ATOM 2984 O O B THR B 1 171 ? -12.187 -19.101 -17.814 0.50 21.87 348 THR B O 1
ATOM 2991 N N . TYR B 1 172 ? -11.655 -17.335 -19.158 1.00 20.95 349 TYR B N 1
ATOM 2992 C CA . TYR B 1 172 ? -11.322 -16.427 -18.056 1.00 21.24 349 TYR B CA 1
ATOM 2993 C C . TYR B 1 172 ? -12.565 -16.144 -17.257 1.00 22.88 349 TYR B C 1
ATOM 2994 O O . TYR B 1 172 ? -13.663 -15.987 -17.849 1.00 23.53 349 TYR B O 1
ATOM 3003 N N A GLU B 1 173 ? -12.418 -16.119 -15.936 0.50 23.30 350 GLU B N 1
ATOM 3004 N N B GLU B 1 173 ? -12.399 -16.088 -15.942 0.50 24.19 350 GLU B N 1
ATOM 3005 C CA A GLU B 1 173 ? -13.536 -15.801 -15.020 0.50 24.49 350 GLU B CA 1
ATOM 3006 C CA B GLU B 1 173 ? -13.500 -15.812 -14.993 0.50 26.08 350 GLU B CA 1
ATOM 3007 C C A GLU B 1 173 ? -13.154 -14.559 -14.216 0.50 24.24 350 GLU B C 1
ATOM 3008 C C B GLU B 1 173 ? -13.152 -14.554 -14.208 0.50 25.13 350 GLU B C 1
ATOM 3009 O O A GLU B 1 173 ? -12.343 -14.672 -13.302 0.50 25.35 350 GLU B O 1
ATOM 3010 O O B GLU B 1 173 ? -12.349 -14.660 -13.283 0.50 26.19 350 GLU B O 1
ATOM 3021 N N . ASN B 1 174 ? -13.745 -13.422 -14.573 1.00 24.20 351 ASN B N 1
ATOM 3022 C CA . ASN B 1 174 ? -13.584 -12.129 -13.870 1.00 25.32 351 ASN B CA 1
ATOM 3023 C C . ASN B 1 174 ? -12.148 -11.638 -14.018 1.00 23.70 351 ASN B C 1
ATOM 3024 O O . ASN B 1 174 ? -11.490 -11.355 -12.999 1.00 25.03 351 ASN B O 1
ATOM 3029 N N . VAL B 1 175 ? -11.662 -11.569 -15.254 1.00 20.92 352 VAL B N 1
ATOM 3030 C CA . VAL B 1 175 ? -10.298 -11.084 -15.583 1.00 20.28 352 VAL B CA 1
ATOM 3031 C C . VAL B 1 175 ? -10.413 -9.841 -16.447 1.00 19.84 352 VAL B C 1
ATOM 3032 O O . VAL B 1 175 ? -10.941 -9.910 -17.573 1.00 19.95 352 VAL B O 1
ATOM 3036 N N . GLN B 1 176 ? -9.913 -8.704 -15.959 1.00 18.87 353 GLN B N 1
ATOM 3037 C CA . GLN B 1 176 ? -9.945 -7.483 -16.780 1.00 18.64 353 GLN B CA 1
ATOM 3038 C C . GLN B 1 176 ? -9.008 -7.650 -17.975 1.00 17.42 353 GLN B C 1
ATOM 3039 O O . GLN B 1 176 ? -7.859 -8.131 -17.800 1.00 17.02 353 GLN B O 1
ATOM 3045 N N . PHE B 1 177 ? -9.417 -7.250 -19.176 1.00 17.04 354 PHE B N 1
ATOM 3046 C CA . PHE B 1 177 ? -8.488 -7.196 -20.312 1.00 16.89 354 PHE B CA 1
ATOM 3047 C C . PHE B 1 177 ? -7.498 -6.073 -20.019 1.00 16.49 354 PHE B C 1
ATOM 3048 O O . PHE B 1 177 ? -7.874 -4.864 -20.049 1.00 16.98 354 PHE B O 1
ATOM 3056 N N . ASP B 1 178 ? -6.265 -6.441 -19.746 1.00 16.77 355 ASP B N 1
ATOM 3057 C CA . ASP B 1 178 ? -5.183 -5.526 -19.340 1.00 16.19 355 ASP B CA 1
ATOM 3058 C C . ASP B 1 178 ? -3.887 -6.158 -19.816 1.00 15.72 355 ASP B C 1
ATOM 3059 O O . ASP B 1 178 ? -3.373 -7.022 -19.102 1.00 16.63 355 ASP B O 1
ATOM 3064 N N . SER B 1 179 ? -3.453 -5.813 -21.020 1.00 15.80 356 SER B N 1
ATOM 3065 C CA . SER B 1 179 ? -2.324 -6.543 -21.629 1.00 15.57 356 SER B CA 1
ATOM 3066 C C . SER B 1 179 ? -0.977 -6.064 -21.142 1.00 15.79 356 SER B C 1
ATOM 3067 O O . SER B 1 179 ? -0.738 -4.867 -20.997 1.00 17.39 356 SER B O 1
ATOM 3070 N N . SER B 1 180 ? -0.065 -6.990 -20.870 1.00 15.95 357 SER B N 1
ATOM 3071 C CA . SER B 1 180 ? 1.338 -6.673 -20.587 1.00 15.93 357 SER B CA 1
ATOM 3072 C C . SER B 1 180 ? 1.934 -5.965 -21.801 1.00 16.63 357 SER B C 1
ATOM 3073 O O . SER B 1 180 ? 1.509 -6.164 -22.917 1.00 16.85 357 SER B O 1
ATOM 3076 N N . SER B 1 181 ? 2.939 -5.142 -21.566 1.00 17.21 358 SER B N 1
ATOM 3077 C CA . SER B 1 181 ? 3.523 -4.338 -22.643 1.00 17.99 358 SER B CA 1
ATOM 3078 C C . SER B 1 181 ? 4.183 -5.244 -23.681 1.00 17.01 358 SER B C 1
ATOM 3079 O O . SER B 1 181 ? 4.929 -6.171 -23.318 1.00 17.61 358 SER B O 1
ATOM 3082 N N . PHE B 1 182 ? 3.942 -4.940 -24.941 1.00 16.87 359 PHE B N 1
ATOM 3083 C CA . PHE B 1 182 ? 4.466 -5.710 -26.076 1.00 17.35 359 PHE B CA 1
ATOM 3084 C C . PHE B 1 182 ? 5.325 -4.824 -26.953 1.00 17.13 359 PHE B C 1
ATOM 3085 O O . PHE B 1 182 ? 4.821 -3.817 -27.471 1.00 17.66 359 PHE B O 1
ATOM 3093 N N A ASN B 1 183 ? 6.566 -5.217 -27.150 0.50 16.43 360 ASN B N 1
ATOM 3094 N N B ASN B 1 183 ? 6.592 -5.162 -27.104 0.50 17.75 360 ASN B N 1
ATOM 3095 C CA A ASN B 1 183 ? 7.565 -4.487 -27.936 0.50 16.55 360 ASN B CA 1
ATOM 3096 C CA B ASN B 1 183 ? 7.495 -4.390 -27.973 0.50 18.78 360 ASN B CA 1
ATOM 3097 C C A ASN B 1 183 ? 7.683 -5.085 -29.341 0.50 17.08 360 ASN B C 1
ATOM 3098 C C B ASN B 1 183 ? 7.555 -5.062 -29.338 0.50 18.21 360 ASN B C 1
ATOM 3099 O O A ASN B 1 183 ? 7.901 -6.296 -29.462 0.50 16.86 360 ASN B O 1
ATOM 3100 O O B ASN B 1 183 ? 7.350 -6.284 -29.425 0.50 17.69 360 ASN B O 1
ATOM 3109 N N . PHE B 1 184 ? 7.783 -4.267 -30.366 1.00 17.88 361 PHE B N 1
ATOM 3110 C CA . PHE B 1 184 ? 7.819 -4.747 -31.754 1.00 18.40 361 PHE B CA 1
ATOM 3111 C C . PHE B 1 184 ? 8.503 -3.697 -32.600 1.00 18.91 361 PHE B C 1
ATOM 3112 O O . PHE B 1 184 ? 8.854 -2.606 -32.134 1.00 19.78 361 PHE B O 1
ATOM 3120 N N . SER B 1 185 ? 8.723 -4.027 -33.847 1.00 18.57 362 SER B N 1
ATOM 3121 C CA . SER B 1 185 ? 9.321 -3.116 -34.824 1.00 19.50 362 SER B CA 1
ATOM 3122 C C . SER B 1 185 ? 8.773 -3.460 -36.197 1.00 18.82 362 SER B C 1
ATOM 3123 O O . SER B 1 185 ? 8.312 -4.575 -36.421 1.00 19.90 362 SER B O 1
ATOM 3126 N N . TYR B 1 186 ? 8.873 -2.508 -37.093 1.00 19.85 363 TYR B N 1
ATOM 3127 C CA . TYR B 1 186 ? 8.510 -2.729 -38.497 1.00 20.21 363 TYR B CA 1
ATOM 3128 C C . TYR B 1 186 ? 9.307 -1.781 -39.369 1.00 21.17 363 TYR B C 1
ATOM 3129 O O . TYR B 1 186 ? 9.933 -0.784 -38.913 1.00 20.50 363 TYR B O 1
ATOM 3138 N N . ILE B 1 187 ? 9.295 -2.068 -40.660 1.00 21.59 364 ILE B N 1
ATOM 3139 C CA . ILE B 1 187 ? 10.015 -1.298 -41.678 1.00 22.49 364 ILE B CA 1
ATOM 3140 C C . ILE B 1 187 ? 9.205 -0.062 -42.049 1.00 22.18 364 ILE B C 1
ATOM 3141 O O . ILE B 1 187 ? 8.039 -0.205 -42.386 1.00 22.15 364 ILE B O 1
ATOM 3146 N N . ALA B 1 188 ? 9.829 1.105 -41.988 1.00 22.57 365 ALA B N 1
ATOM 3147 C CA . ALA B 1 188 ? 9.181 2.401 -42.285 1.00 22.84 365 ALA B CA 1
ATOM 3148 C C . ALA B 1 188 ? 9.030 2.598 -43.791 1.00 24.40 365 ALA B C 1
ATOM 3149 O O . ALA B 1 188 ? 9.911 2.183 -44.562 1.00 25.38 365 ALA B O 1
ATOM 3151 N N . GLN B 1 189 ? 7.963 3.291 -44.179 1.00 24.42 366 GLN B N 1
ATOM 3152 C CA . GLN B 1 189 ? 7.706 3.641 -45.600 1.00 25.92 366 GLN B CA 1
ATOM 3153 C C . GLN B 1 189 ? 8.828 4.499 -46.172 1.00 28.43 366 GLN B C 1
ATOM 3154 O O . GLN B 1 189 ? 9.202 4.275 -47.349 1.00 30.07 366 GLN B O 1
ATOM 3160 N N . GLU B 1 190 ? 9.335 5.453 -45.395 1.00 28.63 367 GLU B N 1
ATOM 3161 C CA . GLU B 1 190 ? 10.489 6.276 -45.840 1.00 32.52 367 GLU B CA 1
ATOM 3162 C C . GLU B 1 190 ? 11.271 6.729 -44.604 1.00 32.61 367 GLU B C 1
ATOM 3163 O O . GLU B 1 190 ? 12.343 7.355 -44.794 1.00 36.72 367 GLU B O 1
ATOM 3170 N N . LYS C 1 2 ? 19.884 4.387 -36.899 1.00 56.96 179 LYS C N 1
ATOM 3171 C CA . LYS C 1 2 ? 20.645 5.429 -37.698 1.00 58.45 179 LYS C CA 1
ATOM 3172 C C . LYS C 1 2 ? 20.984 4.845 -39.080 1.00 54.47 179 LYS C C 1
ATOM 3173 O O . LYS C 1 2 ? 20.136 4.972 -40.007 1.00 58.09 179 LYS C O 1
ATOM 3179 N N . LEU C 1 3 ? 22.151 4.207 -39.209 1.00 47.82 180 LEU C N 1
ATOM 3180 C CA . LEU C 1 3 ? 22.635 3.582 -40.463 1.00 43.66 180 LEU C CA 1
ATOM 3181 C C . LEU C 1 3 ? 22.049 2.172 -40.613 1.00 36.56 180 LEU C C 1
ATOM 3182 O O . LEU C 1 3 ? 21.876 1.499 -39.599 1.00 33.72 180 LEU C O 1
ATOM 3187 N N . THR C 1 4 ? 21.731 1.784 -41.845 1.00 33.98 181 THR C N 1
ATOM 3188 C CA . THR C 1 4 ? 21.028 0.510 -42.120 1.00 32.40 181 THR C CA 1
ATOM 3189 C C . THR C 1 4 ? 21.798 -0.324 -43.140 1.00 30.97 181 THR C C 1
ATOM 3190 O O . THR C 1 4 ? 22.201 0.201 -44.185 1.00 32.16 181 THR C O 1
ATOM 3194 N N . LEU C 1 5 ? 21.996 -1.596 -42.806 1.00 28.07 182 LEU C N 1
ATOM 3195 C CA . LEU C 1 5 ? 22.546 -2.629 -43.703 1.00 28.25 182 LEU C CA 1
ATOM 3196 C C . LEU C 1 5 ? 21.412 -3.631 -43.895 1.00 26.26 182 LEU C C 1
ATOM 3197 O O . LEU C 1 5 ? 20.870 -4.143 -42.883 1.00 25.50 182 LEU C O 1
ATOM 3202 N N . TRP C 1 6 ? 21.044 -3.908 -45.136 1.00 27.41 183 TRP C N 1
ATOM 3203 C CA . TRP C 1 6 ? 19.797 -4.659 -45.362 1.00 26.37 183 TRP C CA 1
ATOM 3204 C C . TRP C 1 6 ? 19.755 -5.348 -46.717 1.00 27.16 183 TRP C C 1
ATOM 3205 O O . TRP C 1 6 ? 20.574 -5.098 -47.579 1.00 28.19 183 TRP C O 1
ATOM 3216 N N . THR C 1 7 ? 18.737 -6.162 -46.860 1.00 25.36 184 THR C N 1
ATOM 3217 C CA . THR C 1 7 ? 18.354 -6.856 -48.115 1.00 26.58 184 THR C CA 1
ATOM 3218 C C . THR C 1 7 ? 17.425 -5.977 -48.945 1.00 27.42 184 THR C C 1
ATOM 3219 O O . THR C 1 7 ? 16.975 -6.469 -49.952 1.00 28.39 184 THR C O 1
ATOM 3223 N N . THR C 1 8 ? 17.107 -4.773 -48.486 1.00 28.45 185 THR C N 1
ATOM 3224 C CA . THR C 1 8 ? 15.922 -3.960 -48.879 1.00 30.89 185 THR C CA 1
ATOM 3225 C C . THR C 1 8 ? 14.682 -4.654 -48.325 1.00 30.94 185 THR C C 1
ATOM 3226 O O . THR C 1 8 ? 14.771 -5.783 -47.874 1.00 29.62 185 THR C O 1
ATOM 3230 N N . PRO C 1 9 ? 13.515 -3.978 -48.336 1.00 33.96 186 PRO C N 1
ATOM 3231 C CA . PRO C 1 9 ? 12.285 -4.615 -47.866 1.00 32.85 186 PRO C CA 1
ATOM 3232 C C . PRO C 1 9 ? 11.708 -5.718 -48.761 1.00 33.37 186 PRO C C 1
ATOM 3233 O O . PRO C 1 9 ? 10.919 -6.480 -48.252 1.00 31.99 186 PRO C O 1
ATOM 3237 N N . ASP C 1 10 ? 12.077 -5.792 -50.048 1.00 33.82 187 ASP C N 1
ATOM 3238 C CA . ASP C 1 10 ? 11.464 -6.805 -50.961 1.00 33.86 187 ASP C CA 1
ATOM 3239 C C . ASP C 1 10 ? 12.532 -7.336 -51.906 1.00 32.97 187 ASP C C 1
ATOM 3240 O O . ASP C 1 10 ? 12.479 -7.109 -53.123 1.00 34.48 187 ASP C O 1
ATOM 3245 N N . PRO C 1 11 ? 13.530 -8.058 -51.372 1.00 30.24 188 PRO C N 1
ATOM 3246 C CA . PRO C 1 11 ? 14.530 -8.669 -52.245 1.00 30.19 188 PRO C CA 1
ATOM 3247 C C . PRO C 1 11 ? 13.882 -9.690 -53.181 1.00 29.26 188 PRO C C 1
ATOM 3248 O O . PRO C 1 11 ? 12.903 -10.306 -52.833 1.00 31.23 188 PRO C O 1
ATOM 3252 N N . SER C 1 12 ? 14.474 -9.888 -54.343 1.00 29.92 189 SER C N 1
ATOM 3253 C CA . SER C 1 12 ? 14.232 -11.078 -55.179 1.00 29.70 189 SER C CA 1
ATOM 3254 C C . SER C 1 12 ? 14.851 -12.276 -54.469 1.00 28.36 189 SER C C 1
ATOM 3255 O O . SER C 1 12 ? 15.631 -12.108 -53.528 1.00 26.86 189 SER C O 1
ATOM 3258 N N . PRO C 1 13 ? 14.525 -13.521 -54.872 1.00 27.80 190 PRO C N 1
ATOM 3259 C CA . PRO C 1 13 ? 15.110 -14.686 -54.206 1.00 26.74 190 PRO C CA 1
ATOM 3260 C C . PRO C 1 13 ? 16.633 -14.548 -54.113 1.00 26.69 190 PRO C C 1
ATOM 3261 O O . PRO C 1 13 ? 17.295 -14.268 -55.105 1.00 28.56 190 PRO C O 1
ATOM 3265 N N . ASN C 1 14 ? 17.148 -14.731 -52.903 1.00 24.87 191 ASN C N 1
ATOM 3266 C CA . ASN C 1 14 ? 18.542 -14.360 -52.550 1.00 25.82 191 ASN C CA 1
ATOM 3267 C C . ASN C 1 14 ? 19.178 -15.367 -51.597 1.00 25.64 191 ASN C C 1
ATOM 3268 O O . ASN C 1 14 ? 20.198 -15.036 -50.949 1.00 26.70 191 ASN C O 1
ATOM 3273 N N A CYS C 1 15 ? 18.599 -16.557 -51.484 0.50 25.62 192 CYS C N 1
ATOM 3274 N N B CYS C 1 15 ? 18.620 -16.575 -51.523 0.50 25.11 192 CYS C N 1
ATOM 3275 C CA A CYS C 1 15 ? 18.996 -17.554 -50.474 0.50 25.66 192 CYS C CA 1
ATOM 3276 C CA B CYS C 1 15 ? 18.920 -17.534 -50.443 0.50 24.62 192 CYS C CA 1
ATOM 3277 C C A CYS C 1 15 ? 18.895 -18.961 -51.052 0.50 26.09 192 CYS C C 1
ATOM 3278 C C B CYS C 1 15 ? 18.863 -18.961 -51.014 0.50 25.48 192 CYS C C 1
ATOM 3279 O O A CYS C 1 15 ? 17.997 -19.226 -51.886 0.50 26.53 192 CYS C O 1
ATOM 3280 O O B CYS C 1 15 ? 18.003 -19.228 -51.890 0.50 26.02 192 CYS C O 1
ATOM 3285 N N . LYS C 1 16 ? 19.808 -19.820 -50.608 1.00 26.01 193 LYS C N 1
ATOM 3286 C CA . LYS C 1 16 ? 19.894 -21.226 -51.023 1.00 26.86 193 LYS C CA 1
ATOM 3287 C C . LYS C 1 16 ? 19.659 -22.096 -49.789 1.00 26.35 193 LYS C C 1
ATOM 3288 O O . LYS C 1 16 ? 20.630 -22.307 -49.038 1.00 27.26 193 LYS C O 1
ATOM 3294 N N . ILE C 1 17 ? 18.441 -22.570 -49.570 1.00 26.50 194 ILE C N 1
ATOM 3295 C CA . ILE C 1 17 ? 18.206 -23.616 -48.537 1.00 26.54 194 ILE C CA 1
ATOM 3296 C C . ILE C 1 17 ? 18.700 -24.953 -49.102 1.00 27.54 194 ILE C C 1
ATOM 3297 O O . ILE C 1 17 ? 19.603 -25.572 -48.516 1.00 29.04 194 ILE C O 1
ATOM 3302 N N . ILE C 1 18 ? 18.163 -25.335 -50.260 1.00 28.10 195 ILE C N 1
ATOM 3303 C CA . ILE C 1 18 ? 18.545 -26.578 -50.980 1.00 29.62 195 ILE C CA 1
ATOM 3304 C C . ILE C 1 18 ? 19.158 -26.207 -52.335 1.00 30.81 195 ILE C C 1
ATOM 3305 O O . ILE C 1 18 ? 20.186 -26.746 -52.685 1.00 31.95 195 ILE C O 1
ATOM 3310 N N . GLU C 1 19 ? 18.499 -25.339 -53.101 1.00 30.89 196 GLU C N 1
ATOM 3311 C CA . GLU C 1 19 ? 18.957 -24.934 -54.456 1.00 32.42 196 GLU C CA 1
ATOM 3312 C C . GLU C 1 19 ? 19.081 -23.422 -54.547 1.00 31.27 196 GLU C C 1
ATOM 3313 O O . GLU C 1 19 ? 18.405 -22.742 -53.821 1.00 27.15 196 GLU C O 1
ATOM 3319 N N . ASP C 1 20 ? 19.941 -22.930 -55.419 1.00 32.97 197 ASP C N 1
ATOM 3320 C CA . ASP C 1 20 ? 20.168 -21.474 -55.605 1.00 34.51 197 ASP C CA 1
ATOM 3321 C C . ASP C 1 20 ? 18.824 -20.733 -55.728 1.00 32.66 197 ASP C C 1
ATOM 3322 O O . ASP C 1 20 ? 17.949 -21.157 -56.510 1.00 32.69 197 ASP C O 1
ATOM 3327 N N . LYS C 1 21 ? 18.688 -19.632 -55.002 1.00 31.43 198 LYS C N 1
ATOM 3328 C CA . LYS C 1 21 ? 17.537 -18.703 -55.105 1.00 31.32 198 LYS C CA 1
ATOM 3329 C C . LYS C 1 21 ? 16.223 -19.466 -54.915 1.00 30.25 198 LYS C C 1
ATOM 3330 O O . LYS C 1 21 ? 15.221 -19.111 -55.530 1.00 30.70 198 LYS C O 1
ATOM 3336 N N . ASP C 1 22 ? 16.201 -20.451 -54.030 1.00 28.23 199 ASP C N 1
ATOM 3337 C CA . ASP C 1 22 ? 14.933 -21.146 -53.699 1.00 27.28 199 ASP C CA 1
ATOM 3338 C C . ASP C 1 22 ? 14.178 -20.386 -52.593 1.00 25.98 199 ASP C C 1
ATOM 3339 O O . ASP C 1 22 ? 13.102 -20.825 -52.220 1.00 24.96 199 ASP C O 1
ATOM 3344 N N . SER C 1 23 ? 14.706 -19.298 -52.056 1.00 25.08 200 SER C N 1
ATOM 3345 C CA . SER C 1 23 ? 14.097 -18.626 -50.900 1.00 23.49 200 SER C CA 1
ATOM 3346 C C . SER C 1 23 ? 14.454 -17.135 -50.896 1.00 24.00 200 SER C C 1
ATOM 3347 O O . SER C 1 23 ? 15.436 -16.743 -51.552 1.00 24.53 200 SER C O 1
ATOM 3350 N N . LYS C 1 24 ? 13.629 -16.366 -50.203 1.00 24.37 201 LYS C N 1
ATOM 3351 C CA . LYS C 1 24 ? 13.791 -14.903 -50.021 1.00 24.61 201 LYS C CA 1
ATOM 3352 C C . LYS C 1 24 ? 14.020 -14.638 -48.532 1.00 22.77 201 LYS C C 1
ATOM 3353 O O . LYS C 1 24 ? 13.090 -14.894 -47.724 1.00 21.30 201 LYS C O 1
ATOM 3359 N N . LEU C 1 25 ? 15.202 -14.167 -48.152 1.00 22.21 202 LEU C N 1
ATOM 3360 C CA . LEU C 1 25 ? 15.466 -13.720 -46.783 1.00 21.53 202 LEU C CA 1
ATOM 3361 C C . LEU C 1 25 ? 15.366 -12.212 -46.754 1.00 21.73 202 LEU C C 1
ATOM 3362 O O . LEU C 1 25 ? 16.133 -11.546 -47.467 1.00 22.43 202 LEU C O 1
ATOM 3367 N N . THR C 1 26 ? 14.448 -11.695 -45.955 1.00 20.67 203 THR C N 1
ATOM 3368 C CA . THR C 1 26 ? 14.336 -10.234 -45.738 1.00 21.53 203 THR C CA 1
ATOM 3369 C C . THR C 1 26 ? 14.995 -9.957 -44.391 1.00 21.29 203 THR C C 1
ATOM 3370 O O . THR C 1 26 ? 14.539 -10.489 -43.381 1.00 21.25 203 THR C O 1
ATOM 3374 N N . LEU C 1 27 ? 16.077 -9.187 -44.384 1.00 21.18 204 LEU C N 1
ATOM 3375 C CA . LEU C 1 27 ? 16.894 -8.965 -43.168 1.00 21.47 204 LEU C CA 1
ATOM 3376 C C . LEU C 1 27 ? 17.284 -7.496 -43.131 1.00 22.16 204 LEU C C 1
ATOM 3377 O O . LEU C 1 27 ? 17.894 -7.009 -44.096 1.00 22.74 204 LEU C O 1
ATOM 3382 N N . ILE C 1 28 ? 16.931 -6.830 -42.048 1.00 21.89 205 ILE C N 1
ATOM 3383 C CA . ILE C 1 28 ? 17.221 -5.374 -41.871 1.00 23.61 205 ILE C CA 1
ATOM 3384 C C . ILE C 1 28 ? 18.012 -5.245 -40.586 1.00 22.93 205 ILE C C 1
ATOM 3385 O O . ILE C 1 28 ? 17.571 -5.775 -39.567 1.00 22.07 205 ILE C O 1
ATOM 3390 N N . LEU C 1 29 ? 19.167 -4.600 -40.656 1.00 22.56 206 LEU C N 1
ATOM 3391 C CA . LEU C 1 29 ? 20.019 -4.313 -39.479 1.00 22.84 206 LEU C CA 1
ATOM 3392 C C . LEU C 1 29 ? 20.177 -2.799 -39.381 1.00 24.57 206 LEU C C 1
ATOM 3393 O O . LEU C 1 29 ? 20.645 -2.183 -40.324 1.00 26.24 206 LEU C O 1
ATOM 3398 N N . THR C 1 30 ? 19.759 -2.231 -38.276 1.00 24.66 207 THR C N 1
ATOM 3399 C CA . THR C 1 30 ? 19.866 -0.782 -38.058 1.00 26.86 207 THR C CA 1
ATOM 3400 C C . THR C 1 30 ? 20.756 -0.518 -36.845 1.00 26.87 207 THR C C 1
ATOM 3401 O O . THR C 1 30 ? 20.498 -1.092 -35.762 1.00 25.12 207 THR C O 1
ATOM 3405 N N . LYS C 1 31 ? 21.736 0.353 -36.987 1.00 28.41 208 LYS C N 1
ATOM 3406 C CA . LYS C 1 31 ? 22.633 0.664 -35.861 1.00 29.44 208 LYS C CA 1
ATOM 3407 C C . LYS C 1 31 ? 21.966 1.731 -34.994 1.00 30.92 208 LYS C C 1
ATOM 3408 O O . LYS C 1 31 ? 21.677 2.813 -35.527 1.00 34.08 208 LYS C O 1
ATOM 3414 N N . CYS C 1 32 ? 21.814 1.456 -33.709 1.00 29.75 209 CYS C N 1
ATOM 3415 C CA . CYS C 1 32 ? 21.295 2.374 -32.687 1.00 32.15 209 CYS C CA 1
ATOM 3416 C C . CYS C 1 32 ? 22.286 2.360 -31.527 1.00 33.02 209 CYS C C 1
ATOM 3417 O O . CYS C 1 32 ? 22.189 1.519 -30.627 1.00 33.29 209 CYS C O 1
ATOM 3420 N N . GLY C 1 33 ? 23.196 3.322 -31.523 1.00 34.95 210 GLY C N 1
ATOM 3421 C CA . GLY C 1 33 ? 24.276 3.382 -30.525 1.00 36.57 210 GLY C CA 1
ATOM 3422 C C . GLY C 1 33 ? 25.071 2.093 -30.532 1.00 34.49 210 GLY C C 1
ATOM 3423 O O . GLY C 1 33 ? 25.567 1.692 -31.595 1.00 37.58 210 GLY C O 1
ATOM 3424 N N A SER C 1 34 ? 25.089 1.408 -29.394 0.50 33.79 211 SER C N 1
ATOM 3425 N N B SER C 1 34 ? 25.140 1.413 -29.386 0.50 33.31 211 SER C N 1
ATOM 3426 C CA A SER C 1 34 ? 25.919 0.199 -29.148 0.50 32.57 211 SER C CA 1
ATOM 3427 C CA B SER C 1 3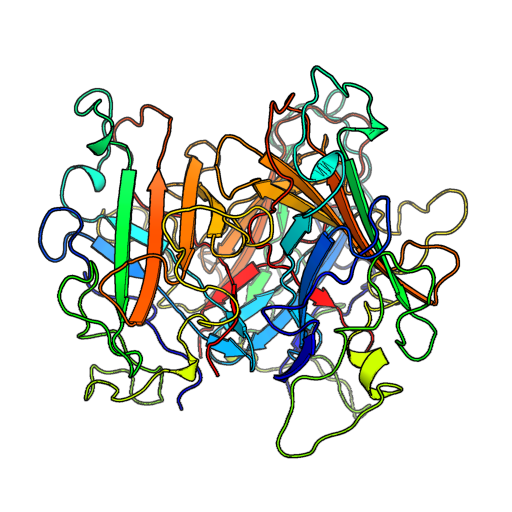4 ? 25.955 0.185 -29.183 0.50 31.80 211 SER C CA 1
ATOM 3428 C C A SER C 1 34 ? 25.197 -1.072 -29.610 0.50 29.81 211 SER C C 1
ATOM 3429 C C B SER C 1 34 ? 25.194 -1.083 -29.590 0.50 29.37 211 SER C C 1
ATOM 3430 O O A SER C 1 34 ? 25.780 -2.157 -29.493 0.50 29.20 211 SER C O 1
ATOM 3431 O O B SER C 1 34 ? 25.790 -2.166 -29.492 0.50 28.83 211 SER C O 1
ATOM 3436 N N . GLN C 1 35 ? 23.948 -0.960 -30.050 1.00 28.32 212 GLN C N 1
ATOM 3437 C CA . GLN C 1 35 ? 23.134 -2.135 -30.402 1.00 26.99 212 GLN C CA 1
ATOM 3438 C C . GLN C 1 35 ? 22.789 -2.089 -31.883 1.00 26.63 212 GLN C C 1
ATOM 3439 O O . GLN C 1 35 ? 22.636 -1.009 -32.457 1.00 28.83 212 GLN C O 1
ATOM 3445 N N . ILE C 1 36 ? 22.571 -3.270 -32.433 1.00 23.71 213 ILE C N 1
ATOM 3446 C CA . ILE C 1 36 ? 21.965 -3.440 -33.770 1.00 23.48 213 ILE C CA 1
ATOM 3447 C C . ILE C 1 36 ? 20.532 -3.875 -33.521 1.00 21.76 213 ILE C C 1
ATOM 3448 O O . ILE C 1 36 ? 20.314 -4.877 -32.800 1.00 22.56 213 ILE C O 1
ATOM 3453 N N . LEU C 1 37 ? 19.605 -3.237 -34.210 1.00 21.93 214 LEU C N 1
ATOM 3454 C CA . LEU C 1 37 ? 18.186 -3.644 -34.194 1.00 22.41 214 LEU C CA 1
ATOM 3455 C C . LEU C 1 37 ? 17.932 -4.409 -35.482 1.00 21.86 214 LEU C C 1
ATOM 3456 O O . LEU C 1 37 ? 18.104 -3.834 -36.564 1.00 23.24 214 LEU C O 1
ATOM 3461 N N . GLY C 1 38 ? 17.446 -5.630 -35.363 1.00 20.34 215 GLY C N 1
ATOM 3462 C CA . GLY C 1 38 ? 17.271 -6.500 -36.522 1.00 20.72 215 GLY C CA 1
ATOM 3463 C C . GLY C 1 38 ? 15.833 -6.917 -36.698 1.00 20.59 215 GLY C C 1
ATOM 3464 O O . GLY C 1 38 ? 15.055 -6.972 -35.731 1.00 20.70 215 GLY C O 1
ATOM 3465 N N A SER C 1 39 ? 15.447 -7.186 -37.932 0.50 20.57 216 SER C N 1
ATOM 3466 N N B SER C 1 39 ? 15.486 -7.189 -37.939 0.50 20.48 216 SER C N 1
ATOM 3467 C CA A SER C 1 39 ? 14.184 -7.904 -38.207 0.50 20.80 216 SER C CA 1
ATOM 3468 C CA B SER C 1 39 ? 14.197 -7.793 -38.312 0.50 20.70 216 SER C CA 1
ATOM 3469 C C A SER C 1 39 ? 14.433 -8.865 -39.344 0.50 20.57 216 SER C C 1
ATOM 3470 C C B SER C 1 39 ? 14.504 -8.872 -39.323 0.50 19.65 216 SER C C 1
ATOM 3471 O O A SER C 1 39 ? 15.078 -8.473 -40.325 0.50 21.50 216 SER C O 1
ATOM 3472 O O B SER C 1 39 ? 15.363 -8.660 -40.192 0.50 20.58 216 SER C O 1
ATOM 3477 N N A VAL C 1 40 ? 13.904 -10.073 -39.210 0.50 19.95 217 VAL C N 1
ATOM 3478 N N B VAL C 1 40 ? 13.821 -10.002 -39.241 0.50 18.24 217 VAL C N 1
ATOM 3479 C CA A VAL C 1 40 ? 14.130 -11.142 -40.206 0.50 20.36 217 VAL C CA 1
ATOM 3480 C CA B VAL C 1 40 ? 14.135 -11.101 -40.180 0.50 17.93 217 VAL C CA 1
ATOM 3481 C C A VAL C 1 40 ? 12.801 -11.821 -40.532 0.50 19.62 217 VAL C C 1
ATOM 3482 C C B VAL C 1 40 ? 12.873 -11.895 -40.500 0.50 18.24 217 VAL C C 1
ATOM 3483 O O A VAL C 1 40 ? 11.908 -11.966 -39.654 0.50 18.88 217 VAL C O 1
ATOM 3484 O O B VAL C 1 40 ? 12.082 -12.165 -39.559 0.50 18.16 217 VAL C O 1
ATOM 3491 N N . SER C 1 41 ? 12.680 -12.202 -41.786 1.00 18.96 218 SER C N 1
ATOM 3492 C CA . SER C 1 41 ? 11.612 -13.117 -42.248 1.00 19.07 218 SER C CA 1
ATOM 3493 C C . SER C 1 41 ? 12.167 -13.935 -43.393 1.00 20.05 218 SER C C 1
ATOM 3494 O O . SER C 1 41 ? 13.044 -13.430 -44.137 1.00 20.56 218 SER C O 1
ATOM 3497 N N . LEU C 1 42 ? 11.669 -15.161 -43.521 1.00 18.44 219 LEU C N 1
ATOM 3498 C CA . LEU C 1 42 ? 12.122 -16.099 -44.555 1.00 19.19 219 LEU C CA 1
ATOM 3499 C C . LEU C 1 42 ? 10.907 -16.689 -45.263 1.00 19.25 219 LEU C C 1
ATOM 3500 O O . LEU C 1 42 ? 10.066 -17.316 -44.601 1.00 18.39 219 LEU C O 1
ATOM 3505 N N . LEU C 1 43 ? 10.920 -16.600 -46.575 1.00 19.29 220 LEU C N 1
ATOM 3506 C CA . LEU C 1 43 ? 9.907 -17.208 -47.451 1.00 19.79 220 LEU C CA 1
ATOM 3507 C C . LEU C 1 43 ? 10.629 -18.207 -48.346 1.00 20.27 220 LEU C C 1
ATOM 3508 O O . LEU C 1 43 ? 11.544 -17.800 -49.064 1.00 21.60 220 LEU C O 1
ATOM 3513 N N . VAL C 1 44 ? 10.210 -19.468 -48.350 1.00 19.90 221 VAL C N 1
ATOM 3514 C CA . VAL C 1 44 ? 10.784 -20.444 -49.296 1.00 21.17 221 VAL C CA 1
ATOM 3515 C C . VAL C 1 44 ? 9.860 -20.572 -50.504 1.00 21.90 221 VAL C C 1
ATOM 3516 O O . VAL C 1 44 ? 8.676 -20.908 -50.320 1.00 22.00 221 VAL C O 1
ATOM 3520 N N . VAL C 1 45 ? 10.360 -20.256 -51.683 1.00 23.71 222 VAL C N 1
ATOM 3521 C CA . VAL C 1 45 ? 9.530 -20.137 -52.916 1.00 25.79 222 VAL C CA 1
ATOM 3522 C C . VAL C 1 45 ? 9.613 -21.383 -53.823 1.00 27.93 222 VAL C C 1
ATOM 3523 O O . VAL C 1 45 ? 8.702 -21.577 -54.619 1.00 30.15 222 VAL C O 1
ATOM 3527 N N . LYS C 1 46 ? 10.663 -22.189 -53.758 1.00 28.77 223 LYS C N 1
ATOM 3528 C CA . LYS C 1 46 ? 10.825 -23.472 -54.480 1.00 30.60 223 LYS C CA 1
ATOM 3529 C C . LYS C 1 46 ? 11.303 -24.592 -53.560 1.00 28.84 223 LYS C C 1
ATOM 3530 O O . LYS C 1 46 ? 11.932 -24.311 -52.525 1.00 27.14 223 LYS C O 1
ATOM 3536 N N . GLY C 1 47 ? 11.062 -25.843 -53.964 1.00 29.16 224 GLY C N 1
ATOM 3537 C CA . GLY C 1 47 ? 11.602 -27.004 -53.237 1.00 29.23 224 GLY C CA 1
ATOM 3538 C C . GLY C 1 47 ? 10.665 -27.512 -52.161 1.00 28.49 224 GLY C C 1
ATOM 3539 O O . GLY C 1 47 ? 9.563 -26.948 -51.965 1.00 27.80 224 GLY C O 1
ATOM 3540 N N . LYS C 1 48 ? 11.102 -28.537 -51.444 1.00 28.86 225 LYS C N 1
ATOM 3541 C CA . LYS C 1 48 ? 10.270 -29.212 -50.428 1.00 30.32 225 LYS C CA 1
ATOM 3542 C C . LYS C 1 48 ? 9.770 -28.199 -49.403 1.00 27.03 225 LYS C C 1
ATOM 3543 O O . LYS C 1 48 ? 8.625 -28.303 -48.977 1.00 26.98 225 LYS C O 1
ATOM 3549 N N . PHE C 1 49 ? 10.591 -27.222 -48.995 1.00 25.53 226 PHE C N 1
ATOM 3550 C CA . PHE C 1 49 ? 10.183 -26.327 -47.895 1.00 24.39 226 PHE C CA 1
ATOM 3551 C C . PHE C 1 49 ? 9.211 -25.251 -48.398 1.00 22.82 226 PHE C C 1
ATOM 3552 O O . PHE C 1 49 ? 8.629 -24.541 -47.565 1.00 22.61 226 PHE C O 1
ATOM 3560 N N . SER C 1 50 ? 8.987 -25.144 -49.712 1.00 23.04 227 SER C N 1
ATOM 3561 C CA . SER C 1 50 ? 7.969 -24.202 -50.247 1.00 23.38 227 SER C CA 1
ATOM 3562 C C . SER C 1 50 ? 6.572 -24.776 -50.049 1.00 23.67 227 SER C C 1
ATOM 3563 O O . SER C 1 50 ? 5.596 -24.047 -50.272 1.00 23.81 227 SER C O 1
ATOM 3566 N N . ASN C 1 51 ? 6.478 -26.068 -49.723 1.00 24.24 228 ASN C N 1
ATOM 3567 C CA . ASN C 1 51 ? 5.196 -26.745 -49.447 1.00 24.47 228 ASN C CA 1
ATOM 3568 C C . ASN C 1 51 ? 5.502 -27.878 -48.489 1.00 24.44 228 ASN C C 1
ATOM 3569 O O . ASN C 1 51 ? 5.584 -29.027 -48.918 1.00 25.61 228 ASN C O 1
ATOM 3574 N N . ILE C 1 52 ? 5.721 -27.529 -47.233 1.00 23.73 229 ILE C N 1
ATOM 3575 C CA . ILE C 1 52 ? 6.103 -28.527 -46.206 1.00 23.87 229 ILE C CA 1
ATOM 3576 C C . ILE C 1 52 ? 5.002 -29.571 -46.177 1.00 24.41 229 ILE C C 1
ATOM 3577 O O . ILE C 1 52 ? 3.823 -29.234 -46.010 1.00 25.14 229 ILE C O 1
ATOM 3582 N N . ASN C 1 53 ? 5.381 -30.834 -46.300 1.00 26.03 230 ASN C N 1
ATOM 3583 C CA . ASN C 1 53 ? 4.438 -31.926 -46.046 1.00 27.43 230 ASN C CA 1
ATOM 3584 C C . ASN C 1 53 ? 5.184 -32.987 -45.254 1.00 27.64 230 ASN C C 1
ATOM 3585 O O . ASN C 1 53 ? 5.981 -33.726 -45.860 1.00 27.86 230 ASN C O 1
ATOM 3590 N N . ASN C 1 54 ? 4.982 -33.001 -43.940 1.00 26.84 231 ASN C N 1
ATOM 3591 C CA . ASN C 1 54 ? 5.774 -33.873 -43.043 1.00 27.43 231 ASN C CA 1
ATOM 3592 C C . ASN C 1 54 ? 5.143 -35.260 -42.927 1.00 29.83 231 ASN C C 1
ATOM 3593 O O . ASN C 1 54 ? 5.668 -36.043 -42.170 1.00 29.90 231 ASN C O 1
ATOM 3598 N N . THR C 1 55 ? 4.059 -35.533 -43.639 1.00 30.61 232 THR C N 1
ATOM 3599 C CA . THR C 1 55 ? 3.636 -36.932 -43.882 1.00 34.48 232 THR C CA 1
ATOM 3600 C C . THR C 1 55 ? 4.516 -37.485 -44.990 1.00 34.89 232 THR C C 1
ATOM 3601 O O . THR C 1 55 ? 5.041 -38.606 -44.804 1.00 38.35 232 THR C O 1
ATOM 3605 N N A THR C 1 56 ? 4.689 -36.758 -46.091 0.50 34.79 233 THR C N 1
ATOM 3606 N N B THR C 1 56 ? 4.705 -36.705 -46.072 0.50 33.41 233 THR C N 1
ATOM 3607 C CA A THR C 1 56 ? 5.538 -37.270 -47.204 0.50 35.64 233 THR C CA 1
ATOM 3608 C CA B THR C 1 56 ? 5.523 -37.023 -47.282 0.50 33.22 233 THR C CA 1
ATOM 3609 C C A THR C 1 56 ? 7.015 -37.172 -46.798 0.50 33.79 233 THR C C 1
ATOM 3610 C C B THR C 1 56 ? 7.011 -37.050 -46.926 0.50 32.55 233 THR C C 1
ATOM 3611 O O A THR C 1 56 ? 7.742 -38.148 -47.088 0.50 35.49 233 THR C O 1
ATOM 3612 O O B THR C 1 56 ? 7.758 -37.853 -47.510 0.50 34.34 233 THR C O 1
ATOM 3619 N N . ASN C 1 57 ? 7.413 -36.133 -46.053 1.00 31.00 234 ASN C N 1
ATOM 3620 C CA . ASN C 1 57 ? 8.818 -35.859 -45.678 1.00 29.53 234 ASN C CA 1
ATOM 3621 C C . ASN C 1 57 ? 8.870 -35.774 -44.157 1.00 28.03 234 ASN C C 1
ATOM 3622 O O . ASN C 1 57 ? 8.823 -34.679 -43.592 1.00 25.97 234 ASN C O 1
ATOM 3627 N N . PRO C 1 58 ? 8.905 -36.927 -43.450 1.00 28.70 235 PRO C N 1
ATOM 3628 C CA . PRO C 1 58 ? 8.790 -36.910 -41.992 1.00 28.44 235 PRO C CA 1
ATOM 3629 C C . PRO C 1 58 ? 10.090 -36.965 -41.192 1.00 29.69 235 PRO C C 1
ATOM 3630 O O . PRO C 1 58 ? 10.038 -37.056 -39.952 1.00 30.39 235 PRO C O 1
ATOM 3634 N N . ASN C 1 59 ? 11.235 -36.851 -41.877 1.00 30.40 236 ASN C N 1
ATOM 3635 C CA . ASN C 1 59 ? 12.545 -36.991 -41.213 1.00 31.64 236 ASN C CA 1
ATOM 3636 C C . ASN C 1 59 ? 12.894 -35.699 -40.489 1.00 29.59 236 ASN C C 1
ATOM 3637 O O . ASN C 1 59 ? 12.351 -34.618 -40.816 1.00 26.73 236 ASN C O 1
ATOM 3642 N N . GLU C 1 60 ? 13.790 -35.787 -39.520 1.00 30.91 237 GLU C N 1
ATOM 3643 C CA . GLU C 1 60 ? 14.217 -34.624 -38.721 1.00 30.23 237 GLU C CA 1
ATOM 3644 C C . GLU C 1 60 ? 14.731 -33.516 -39.663 1.00 27.41 237 GLU C C 1
ATOM 3645 O O . GLU C 1 60 ? 14.441 -32.331 -39.428 1.00 25.89 237 GLU C O 1
ATOM 3651 N N . ALA C 1 61 ? 15.465 -33.890 -40.721 1.00 28.55 238 ALA C N 1
ATOM 3652 C CA . ALA C 1 61 ? 16.030 -32.921 -41.691 1.00 28.49 238 ALA C CA 1
ATOM 3653 C C . ALA C 1 61 ? 14.928 -32.183 -42.449 1.00 26.46 238 ALA C C 1
ATOM 3654 O O . ALA C 1 61 ? 15.176 -31.100 -43.023 1.00 27.87 238 ALA C O 1
ATOM 3656 N N . ASP C 1 62 ? 13.708 -32.711 -42.441 1.00 25.87 239 ASP C N 1
ATOM 3657 C CA . ASP C 1 62 ? 12.546 -32.133 -43.146 1.00 25.24 239 ASP C CA 1
ATOM 3658 C C . ASP C 1 62 ? 11.769 -31.185 -42.227 1.00 23.35 239 ASP C C 1
ATOM 3659 O O . ASP C 1 62 ? 10.688 -30.714 -42.646 1.00 23.25 239 ASP C O 1
ATOM 3664 N N . LYS C 1 63 ? 12.250 -30.974 -41.000 1.00 22.50 240 LYS C N 1
ATOM 3665 C CA . LYS C 1 63 ? 11.516 -30.193 -39.983 1.00 22.37 240 LYS C CA 1
ATOM 3666 C C . LYS C 1 63 ? 12.412 -29.083 -39.447 1.00 20.92 240 LYS C C 1
ATOM 3667 O O . LYS C 1 63 ? 12.099 -28.542 -38.389 1.00 20.95 240 LYS C O 1
ATOM 3673 N N . GLN C 1 64 ? 13.425 -28.673 -40.216 1.00 21.18 241 GLN C N 1
ATOM 3674 C CA . GLN C 1 64 ? 14.258 -27.531 -39.771 1.00 20.64 241 GLN C CA 1
ATOM 3675 C C . GLN C 1 64 ? 14.933 -26.893 -40.970 1.00 20.33 241 GLN C C 1
ATOM 3676 O O . GLN C 1 64 ? 15.127 -27.563 -41.985 1.00 21.46 241 GLN C O 1
ATOM 3682 N N . ILE C 1 65 ? 15.268 -25.615 -40.796 1.00 19.08 242 ILE C N 1
ATOM 3683 C CA . ILE C 1 65 ? 16.011 -24.807 -41.797 1.00 19.61 242 ILE C CA 1
ATOM 3684 C C . ILE C 1 65 ? 17.053 -24.004 -41.032 1.00 19.11 242 ILE C C 1
ATOM 3685 O O . ILE C 1 65 ? 16.715 -23.383 -40.045 1.00 19.42 242 ILE C O 1
ATOM 3690 N N . THR C 1 66 ? 18.278 -23.986 -41.520 1.00 19.68 243 THR C N 1
ATOM 3691 C CA . THR C 1 66 ? 19.378 -23.173 -40.966 1.00 20.86 243 THR C CA 1
ATOM 3692 C C . THR C 1 66 ? 19.831 -22.182 -42.031 1.00 21.40 243 THR C C 1
ATOM 3693 O O . THR C 1 66 ? 20.245 -22.608 -43.112 1.00 24.17 243 THR C O 1
ATOM 3697 N N . VAL C 1 67 ? 19.765 -20.899 -41.708 1.00 20.17 244 VAL C N 1
ATOM 3698 C CA . VAL C 1 67 ? 20.286 -19.826 -42.579 1.00 20.48 244 VAL C CA 1
ATOM 3699 C C . VAL C 1 67 ? 21.521 -19.243 -41.888 1.00 20.56 244 VAL C C 1
ATOM 3700 O O . VAL C 1 67 ? 21.394 -18.637 -40.803 1.00 20.41 244 VAL C O 1
ATOM 3704 N N . LYS C 1 68 ? 22.668 -19.369 -42.516 1.00 21.45 245 LYS C N 1
ATOM 3705 C CA . LYS C 1 68 ? 23.933 -18.891 -41.938 1.00 22.59 245 LYS C CA 1
ATOM 3706 C C . LYS C 1 68 ? 24.413 -17.670 -42.714 1.00 22.62 245 LYS C C 1
ATOM 3707 O O . LYS C 1 68 ? 24.632 -17.772 -43.926 1.00 23.96 245 LYS C O 1
ATOM 3713 N N . LEU C 1 69 ? 24.672 -16.584 -41.986 1.00 22.89 246 LEU C N 1
ATOM 3714 C CA . LEU C 1 69 ? 25.419 -15.431 -42.504 1.00 24.38 246 LEU C CA 1
ATOM 3715 C C . LEU C 1 69 ? 26.805 -15.434 -41.865 1.00 24.74 246 LEU C C 1
ATOM 3716 O O . LEU C 1 69 ? 26.914 -15.343 -40.640 1.00 24.09 246 LEU C O 1
ATOM 3721 N N . LEU C 1 70 ? 27.806 -15.624 -42.700 1.00 25.35 247 LEU C N 1
ATOM 3722 C CA . LEU C 1 70 ? 29.212 -15.734 -42.276 1.00 26.14 247 LEU C CA 1
ATOM 3723 C C . LEU C 1 70 ? 29.924 -14.473 -42.756 1.00 27.19 247 LEU C C 1
ATOM 3724 O O . LEU C 1 70 ? 29.726 -14.093 -43.923 1.00 27.44 247 LEU C O 1
ATOM 3729 N N . PHE C 1 71 ? 30.708 -13.830 -41.888 1.00 28.02 248 PHE C N 1
ATOM 3730 C CA . PHE C 1 71 ? 31.434 -12.596 -42.250 1.00 28.81 248 PHE C CA 1
ATOM 3731 C C . PHE C 1 71 ? 32.916 -12.742 -41.924 1.00 30.28 248 PHE C C 1
ATOM 3732 O O . PHE C 1 71 ? 33.296 -13.427 -40.967 1.00 29.56 248 PHE C O 1
ATOM 3740 N N . ASP C 1 72 ? 33.714 -12.036 -42.698 1.00 31.91 249 ASP C N 1
ATOM 3741 C CA . ASP C 1 72 ? 35.180 -12.006 -42.528 1.00 34.12 249 ASP C CA 1
ATOM 3742 C C . ASP C 1 72 ? 35.551 -10.889 -41.540 1.00 34.61 249 ASP C C 1
ATOM 3743 O O . ASP C 1 72 ? 34.665 -10.251 -40.971 1.00 33.79 249 ASP C O 1
ATOM 3748 N N . ALA C 1 73 ? 36.849 -10.633 -41.364 1.00 36.55 250 ALA C N 1
ATOM 3749 C CA . ALA C 1 73 ? 37.317 -9.644 -40.364 1.00 38.06 250 ALA C CA 1
ATOM 3750 C C . ALA C 1 73 ? 36.873 -8.227 -40.726 1.00 39.16 250 ALA C C 1
ATOM 3751 O O . ALA C 1 73 ? 36.887 -7.359 -39.828 1.00 40.30 250 ALA C O 1
ATOM 3753 N N . ASN C 1 74 ? 36.538 -7.978 -41.992 1.00 39.82 251 ASN C N 1
ATOM 3754 C CA . ASN C 1 74 ? 36.081 -6.646 -42.457 1.00 40.88 251 ASN C CA 1
ATOM 3755 C C . ASN C 1 74 ? 34.559 -6.552 -42.441 1.00 38.95 251 ASN C C 1
ATOM 3756 O O . ASN C 1 74 ? 34.043 -5.506 -42.859 1.00 39.64 251 ASN C O 1
ATOM 3761 N N . GLY C 1 75 ? 33.858 -7.564 -41.921 1.00 36.49 252 GLY C N 1
ATOM 3762 C CA . GLY C 1 75 ? 32.386 -7.570 -41.868 1.00 34.76 252 GLY C CA 1
ATOM 3763 C C . GLY C 1 75 ? 31.764 -7.813 -43.234 1.00 34.89 252 GLY C C 1
ATOM 3764 O O . GLY C 1 75 ? 30.560 -7.531 -43.365 1.00 34.05 252 GLY C O 1
ATOM 3765 N N . VAL C 1 76 ? 32.498 -8.402 -44.167 1.00 35.99 253 VAL C N 1
ATOM 3766 C CA . VAL C 1 76 ? 32.006 -8.685 -45.545 1.00 36.92 253 VAL C CA 1
ATOM 3767 C C . VAL C 1 76 ? 31.406 -10.087 -45.549 1.00 35.35 253 VAL C C 1
ATOM 3768 O O . VAL C 1 76 ? 32.019 -10.997 -44.973 1.00 33.52 253 VAL C O 1
ATOM 3772 N N . LEU C 1 77 ? 30.212 -10.240 -46.144 1.00 34.64 254 LEU C N 1
ATOM 3773 C CA . LEU C 1 77 ? 29.493 -11.531 -46.307 1.00 34.19 254 LEU C CA 1
ATOM 3774 C C . LEU C 1 77 ? 30.383 -12.511 -47.080 1.00 35.24 254 LEU C C 1
ATOM 3775 O O . LEU C 1 77 ? 30.814 -12.169 -48.192 1.00 37.89 254 LEU C O 1
ATOM 3780 N N . LYS C 1 78 ? 30.655 -13.681 -46.513 1.00 34.94 255 LYS C N 1
ATOM 3781 C CA . LYS C 1 78 ? 31.457 -14.766 -47.145 1.00 36.68 255 LYS C CA 1
ATOM 3782 C C . LYS C 1 78 ? 30.592 -15.640 -48.065 1.00 36.57 255 LYS C C 1
ATOM 3783 O O . LYS C 1 78 ? 29.405 -15.808 -47.797 1.00 33.54 255 LYS C O 1
ATOM 3789 N N A GLN C 1 79 ? 31.192 -16.172 -49.129 0.50 38.47 256 GLN C N 1
ATOM 3790 N N B GLN C 1 79 ? 31.183 -16.213 -49.125 0.50 38.72 256 GLN C N 1
ATOM 3791 C CA A GLN C 1 79 ? 30.462 -16.860 -50.227 0.50 38.86 256 GLN C CA 1
ATOM 3792 C CA B GLN C 1 79 ? 30.438 -16.853 -50.247 0.50 39.31 256 GLN C CA 1
ATOM 3793 C C A GLN C 1 79 ? 29.641 -18.042 -49.694 0.50 38.05 256 GLN C C 1
ATOM 3794 C C B GLN C 1 79 ? 29.732 -18.151 -49.811 0.50 38.70 256 GLN C C 1
ATOM 3795 O O A GLN C 1 79 ? 28.531 -18.262 -50.198 0.50 37.69 256 GLN C O 1
ATOM 3796 O O B GLN C 1 79 ? 28.797 -18.567 -50.520 0.50 39.20 256 GLN C O 1
ATOM 3807 N N . GLY C 1 80 ? 30.131 -18.785 -48.702 1.00 38.51 257 GLY C N 1
ATOM 3808 C CA . GLY C 1 80 ? 29.467 -20.011 -48.236 1.00 35.56 257 GLY C CA 1
ATOM 3809 C C . GLY C 1 80 ? 28.238 -19.718 -47.397 1.00 32.43 257 GLY C C 1
ATOM 3810 O O . GLY C 1 80 ? 27.608 -20.654 -46.932 1.00 33.66 257 GLY C O 1
ATOM 3811 N N . SER C 1 81 ? 27.940 -18.442 -47.174 1.00 30.59 258 SER C N 1
ATOM 3812 C CA . SER C 1 81 ? 26.693 -18.009 -46.506 1.00 27.75 258 SER C CA 1
ATOM 3813 C C . SER C 1 81 ? 25.479 -18.547 -47.249 1.00 26.66 258 SER C C 1
ATOM 3814 O O . SER C 1 81 ? 25.528 -18.700 -48.475 1.00 27.91 258 SER C O 1
ATOM 3817 N N . THR C 1 82 ? 24.408 -18.824 -46.514 1.00 24.74 259 THR C N 1
ATOM 3818 C CA . THR C 1 82 ? 23.132 -19.291 -47.095 1.00 24.82 259 THR C CA 1
ATOM 3819 C C . THR C 1 82 ? 22.578 -18.198 -47.998 1.00 25.64 259 THR C C 1
ATOM 3820 O O . THR C 1 82 ? 22.008 -18.497 -49.051 1.00 25.22 259 THR C O 1
ATOM 3824 N N . MET C 1 83 ? 22.683 -16.948 -47.531 1.00 25.49 260 MET C N 1
ATOM 3825 C CA . MET C 1 83 ? 22.207 -15.773 -48.288 1.00 25.72 260 MET C CA 1
ATOM 3826 C C . MET C 1 83 ? 23.317 -15.322 -49.239 1.00 27.44 260 MET C C 1
ATOM 3827 O O . MET C 1 83 ? 24.492 -15.273 -48.839 1.00 28.52 260 MET C O 1
ATOM 3832 N N . ASP C 1 84 ? 22.936 -15.019 -50.479 1.00 28.16 261 ASP C N 1
ATOM 3833 C CA . ASP C 1 84 ? 23.879 -14.545 -51.509 1.00 30.89 261 ASP C CA 1
ATOM 3834 C C . ASP C 1 84 ? 24.024 -13.032 -51.360 1.00 31.13 261 ASP C C 1
ATOM 3835 O O . ASP C 1 84 ? 23.335 -12.391 -50.548 1.00 30.53 261 ASP C O 1
ATOM 3840 N N . SER C 1 85 ? 24.956 -12.466 -52.105 1.00 33.01 262 SER C N 1
ATOM 3841 C CA . SER C 1 85 ? 25.290 -11.024 -52.015 1.00 33.88 262 SER C CA 1
ATOM 3842 C C . SER C 1 85 ? 24.415 -10.157 -52.930 1.00 33.95 262 SER C C 1
ATOM 3843 O O . SER C 1 85 ? 24.687 -8.958 -53.010 1.00 35.51 262 SER C O 1
ATOM 3846 N N . SER C 1 86 ? 23.387 -10.700 -53.577 1.00 32.84 263 SER C N 1
ATOM 3847 C CA . SER C 1 86 ? 22.583 -9.940 -54.576 1.00 33.30 263 SER C CA 1
ATOM 3848 C C . SER C 1 86 ? 21.903 -8.719 -53.935 1.00 32.96 263 SER C C 1
ATOM 3849 O O . SER C 1 86 ? 21.912 -7.644 -54.559 1.00 33.99 263 SER C O 1
ATOM 3852 N N . TYR C 1 87 ? 21.349 -8.872 -52.743 1.00 31.29 264 TYR C N 1
ATOM 3853 C CA . TYR C 1 87 ? 20.612 -7.828 -51.997 1.00 30.94 264 TYR C CA 1
ATOM 3854 C C . TYR C 1 87 ? 21.250 -7.715 -50.608 1.00 30.34 264 TYR C C 1
ATOM 3855 O O . TYR C 1 87 ? 20.730 -8.266 -49.622 1.00 28.47 264 TYR C O 1
ATOM 3864 N N . TRP C 1 88 ? 22.361 -6.992 -50.519 1.00 31.93 265 TRP C N 1
ATOM 3865 C CA . TRP C 1 88 ? 23.042 -6.825 -49.208 1.00 31.44 265 TRP C CA 1
ATOM 3866 C C . TRP C 1 88 ? 23.927 -5.604 -49.214 1.00 34.44 265 TRP C C 1
ATOM 3867 O O . TRP C 1 88 ? 25.061 -5.654 -49.724 1.00 36.02 265 TRP C O 1
ATOM 3878 N N . ASN C 1 89 ? 23.359 -4.493 -48.769 1.00 34.85 266 ASN C N 1
ATOM 3879 C CA . ASN C 1 89 ? 24.033 -3.190 -48.944 1.00 38.08 266 ASN C CA 1
ATOM 3880 C C . ASN C 1 89 ? 23.427 -2.167 -47.991 1.00 37.21 266 ASN C C 1
ATOM 3881 O O . ASN C 1 89 ? 22.420 -2.427 -47.343 1.00 34.60 266 ASN C O 1
ATOM 3886 N N . TYR C 1 90 ? 24.064 -1.026 -47.910 1.00 39.16 267 TYR C N 1
ATOM 3887 C CA . TYR C 1 90 ? 23.589 0.067 -47.032 1.00 41.62 267 TYR C CA 1
ATOM 3888 C C . TYR C 1 90 ? 22.371 0.677 -47.692 1.00 45.15 267 TYR C C 1
ATOM 3889 O O . TYR C 1 90 ? 22.343 0.749 -48.932 1.00 48.90 267 TYR C O 1
ATOM 3898 N N . ARG C 1 91 ? 21.425 1.124 -46.874 1.00 47.78 268 ARG C N 1
ATOM 3899 C CA . ARG C 1 91 ? 20.256 1.905 -47.328 1.00 53.02 268 ARG C CA 1
ATOM 3900 C C . ARG C 1 91 ? 20.786 3.228 -47.868 1.00 59.47 268 ARG C C 1
ATOM 3901 O O . ARG C 1 91 ? 21.655 3.840 -47.197 1.00 57.57 268 ARG C O 1
ATOM 3909 N N . SER C 1 92 ? 20.313 3.615 -49.047 1.00 67.22 269 SER C N 1
ATOM 3910 C CA . SER C 1 92 ? 20.778 4.837 -49.746 1.00 77.09 269 SER C CA 1
ATOM 3911 C C . SER C 1 92 ? 20.593 6.036 -48.812 1.00 84.31 269 SER C C 1
ATOM 3912 O O . SER C 1 92 ? 19.511 6.145 -48.187 1.00 84.34 269 SER C O 1
ATOM 3915 N N . ASP C 1 93 ? 21.650 6.844 -48.666 1.00 92.99 270 ASP C N 1
ATOM 3916 C CA . ASP C 1 93 ? 21.741 7.982 -47.712 1.00 99.64 270 ASP C CA 1
ATOM 3917 C C . ASP C 1 93 ? 21.601 9.269 -48.536 1.00 107.16 270 ASP C C 1
ATOM 3918 O O . ASP C 1 93 ? 21.014 9.204 -49.639 1.00 108.87 270 ASP C O 1
ATOM 3923 N N . ASN C 1 94 ? 22.144 10.392 -48.052 1.00 114.92 271 ASN C N 1
ATOM 3924 C CA . ASN C 1 94 ? 22.394 11.618 -48.862 1.00 122.20 271 ASN C CA 1
ATOM 3925 C C . ASN C 1 94 ? 23.423 11.280 -49.957 1.00 127.69 271 ASN C C 1
ATOM 3926 O O . ASN C 1 94 ? 23.188 11.626 -51.140 1.00 130.18 271 ASN C O 1
ATOM 3931 N N . SER C 1 95 ? 24.505 10.588 -49.579 1.00 130.99 272 SER C N 1
ATOM 3932 C CA . SER C 1 95 ? 25.572 10.093 -50.494 1.00 134.17 272 SER C CA 1
ATOM 3933 C C . SER C 1 95 ? 25.370 8.596 -50.783 1.00 135.02 272 SER C C 1
ATOM 3934 O O . SER C 1 95 ? 24.751 7.895 -49.953 1.00 133.91 272 SER C O 1
ATOM 3937 N N . ASN C 1 96 ? 25.872 8.124 -51.928 1.00 137.56 273 ASN C N 1
ATOM 3938 C CA . ASN C 1 96 ? 25.807 6.698 -52.359 1.00 135.41 273 ASN C CA 1
ATOM 3939 C C . ASN C 1 96 ? 27.205 6.081 -52.231 1.00 137.32 273 ASN C C 1
ATOM 3940 O O . ASN C 1 96 ? 28.188 6.850 -52.202 1.00 140.22 273 ASN C O 1
ATOM 3945 N N . LEU C 1 97 ? 27.293 4.744 -52.186 1.00 136.54 274 LEU C N 1
ATOM 3946 C CA . LEU C 1 97 ? 28.567 3.964 -52.150 1.00 137.20 274 LEU C CA 1
ATOM 3947 C C . LEU C 1 97 ? 28.271 2.480 -52.430 1.00 136.85 274 LEU C C 1
ATOM 3948 O O . LEU C 1 97 ? 27.330 1.934 -51.819 1.00 137.75 274 LEU C O 1
ATOM 3953 N N . SER C 1 98 ? 29.054 1.849 -53.317 1.00 137.23 275 SER C N 1
ATOM 3954 C CA . SER C 1 98 ? 28.778 0.507 -53.907 1.00 134.27 275 SER C CA 1
ATOM 3955 C C . SER C 1 98 ? 29.481 -0.640 -53.155 1.00 132.81 275 SER C C 1
ATOM 3956 O O . SER C 1 98 ? 29.232 -1.809 -53.550 1.00 129.70 275 SER C O 1
ATOM 3959 N N . GLN C 1 99 ? 30.325 -0.358 -52.148 1.00 134.32 276 GLN C N 1
ATOM 3960 C CA . GLN C 1 99 ? 31.071 -1.391 -51.375 1.00 133.23 276 GLN C CA 1
ATOM 3961 C C . GLN C 1 99 ? 30.957 -1.141 -49.872 1.00 130.84 276 GLN C C 1
ATOM 3962 O O . GLN C 1 99 ? 30.935 0.005 -49.436 1.00 133.63 276 GLN C O 1
ATOM 3968 N N . PRO C 1 100 ? 30.867 -2.216 -49.051 1.00 124.32 277 PRO C N 1
ATOM 3969 C CA . PRO C 1 100 ? 31.048 -2.134 -47.602 1.00 120.51 277 PRO C CA 1
ATOM 3970 C C . PRO C 1 100 ? 32.394 -2.706 -47.129 1.00 117.74 277 PRO C C 1
ATOM 3971 O O . PRO C 1 100 ? 32.783 -3.748 -47.621 1.00 119.84 277 PRO C O 1
ATOM 3975 N N . TYR C 1 101 ? 33.071 -2.044 -46.189 1.00 110.62 278 TYR C N 1
ATOM 3976 C CA . TYR C 1 101 ? 34.296 -2.594 -45.549 1.00 104.56 278 TYR C CA 1
ATOM 3977 C C . TYR C 1 101 ? 34.381 -2.192 -44.066 1.00 96.86 278 TYR C C 1
ATOM 3978 O O . TYR C 1 101 ? 33.762 -2.912 -43.272 1.00 94.60 278 TYR C O 1
ATOM 3987 N N . LYS C 1 102 ? 35.113 -1.138 -43.685 1.00 91.48 279 LYS C N 1
ATOM 3988 C CA . LYS C 1 102 ? 35.356 -0.798 -42.255 1.00 83.70 279 LYS C CA 1
ATOM 3989 C C . LYS C 1 102 ? 34.031 -0.460 -41.560 1.00 74.99 279 LYS C C 1
ATOM 3990 O O . LYS C 1 102 ? 33.856 -0.822 -40.379 1.00 68.80 279 LYS C O 1
ATOM 3996 N N . LYS C 1 103 ? 33.120 0.198 -42.278 1.00 68.66 280 LYS C N 1
ATOM 3997 C CA . LYS C 1 103 ? 31.755 0.532 -41.801 1.00 63.00 280 LYS C CA 1
ATOM 3998 C C . LYS C 1 103 ? 30.977 -0.750 -41.479 1.00 55.00 280 LYS C C 1
ATOM 3999 O O . LYS C 1 103 ? 30.047 -0.679 -40.651 1.00 51.60 280 LYS C O 1
ATOM 4005 N N . ALA C 1 104 ? 31.316 -1.871 -42.122 1.00 49.45 281 ALA C N 1
ATOM 4006 C CA . ALA C 1 104 ? 30.594 -3.146 -41.945 1.00 43.90 281 ALA C CA 1
ATOM 4007 C C . ALA C 1 104 ? 30.892 -3.732 -40.565 1.00 39.24 281 ALA C C 1
ATOM 4008 O O . ALA C 1 104 ? 30.019 -4.376 -40.016 1.00 35.52 281 ALA C O 1
ATOM 4010 N N . VAL C 1 105 ? 32.076 -3.521 -40.005 1.00 38.11 282 VAL C N 1
ATOM 4011 C CA . VAL C 1 105 ? 32.394 -4.086 -38.667 1.00 36.10 282 VAL C CA 1
ATOM 4012 C C . VAL C 1 105 ? 31.440 -3.506 -37.611 1.00 34.57 282 VAL C C 1
ATOM 4013 O O . VAL C 1 105 ? 31.107 -4.249 -36.673 1.00 32.95 282 VAL C O 1
ATOM 4017 N N . GLY C 1 106 ? 30.913 -2.296 -37.789 1.00 33.94 283 GLY C N 1
ATOM 4018 C CA . GLY C 1 106 ? 29.934 -1.679 -36.866 1.00 32.53 283 GLY C CA 1
ATOM 4019 C C . GLY C 1 106 ? 28.597 -2.411 -36.830 1.00 30.64 283 GLY C C 1
ATOM 4020 O O . GLY C 1 106 ? 27.803 -2.133 -35.923 1.00 30.79 283 GLY C O 1
ATOM 4021 N N . PHE C 1 107 ? 28.363 -3.291 -37.793 1.00 30.40 284 PHE C N 1
ATOM 4022 C CA . PHE C 1 107 ? 27.118 -4.089 -37.862 1.00 27.92 284 PHE C CA 1
ATOM 4023 C C . PHE C 1 107 ? 27.364 -5.505 -37.343 1.00 26.54 284 PHE C C 1
ATOM 4024 O O . PHE C 1 107 ? 26.417 -6.259 -37.249 1.00 26.19 284 PHE C O 1
ATOM 4032 N N . MET C 1 108 ? 28.596 -5.871 -37.017 1.00 27.01 285 MET C N 1
ATOM 4033 C CA . MET C 1 108 ? 28.922 -7.274 -36.680 1.00 25.74 285 MET C CA 1
ATOM 4034 C C . MET C 1 108 ? 28.562 -7.517 -35.220 1.00 25.03 285 MET C C 1
ATOM 4035 O O . MET C 1 108 ? 28.654 -6.627 -34.372 1.00 25.89 285 MET C O 1
A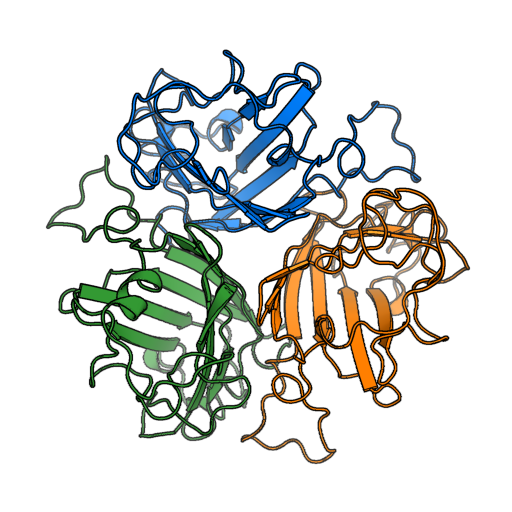TOM 4040 N N . PRO C 1 109 ? 28.183 -8.749 -34.850 1.00 23.62 286 PRO C N 1
ATOM 4041 C CA . PRO C 1 109 ? 27.978 -9.055 -33.442 1.00 22.77 286 PRO C CA 1
ATOM 4042 C C . PRO C 1 109 ? 29.308 -9.022 -32.678 1.00 24.03 286 PRO C C 1
ATOM 4043 O O . PRO C 1 109 ? 30.308 -9.520 -33.159 1.00 24.75 286 PRO C O 1
ATOM 4047 N N . SER C 1 110 ? 29.292 -8.367 -31.528 1.00 24.74 287 SER C N 1
ATOM 4048 C CA . SER C 1 110 ? 30.487 -8.142 -30.684 1.00 26.59 287 SER C CA 1
ATOM 4049 C C . SER C 1 110 ? 31.187 -9.465 -30.366 1.00 26.18 287 SER C C 1
ATOM 4050 O O . SER C 1 110 ? 30.562 -10.381 -29.832 1.00 25.23 287 SER C O 1
ATOM 4053 N N . LYS C 1 111 ? 32.498 -9.534 -30.564 1.00 27.98 288 LYS C N 1
ATOM 4054 C CA . LYS C 1 111 ? 33.287 -10.719 -30.121 1.00 29.20 288 LYS C CA 1
ATOM 4055 C C . LYS C 1 111 ? 33.482 -10.726 -28.603 1.00 29.36 288 LYS C C 1
ATOM 4056 O O . LYS C 1 111 ? 33.895 -11.747 -28.049 1.00 29.71 288 LYS C O 1
ATOM 4062 N N A THR C 1 112 ? 33.313 -9.583 -27.952 0.50 29.89 289 THR C N 1
ATOM 4063 N N B THR C 1 112 ? 33.320 -9.581 -27.925 0.50 29.15 289 THR C N 1
ATOM 4064 C CA A THR C 1 112 ? 33.428 -9.443 -26.477 0.50 30.15 289 THR C CA 1
ATOM 4065 C CA B THR C 1 112 ? 33.417 -9.529 -26.437 0.50 28.93 289 THR C CA 1
ATOM 4066 C C A THR C 1 112 ? 32.100 -9.885 -25.834 0.50 28.88 289 THR C C 1
ATOM 4067 C C B THR C 1 112 ? 32.080 -9.939 -25.830 0.50 28.16 289 THR C C 1
ATOM 4068 O O A THR C 1 112 ? 32.122 -10.580 -24.807 0.50 29.32 289 THR C O 1
ATOM 4069 O O B THR C 1 112 ? 32.086 -10.682 -24.830 0.50 28.56 289 THR C O 1
ATOM 4076 N N . ALA C 1 113 ? 30.967 -9.495 -26.410 1.00 27.20 290 ALA C N 1
ATOM 4077 C CA . ALA C 1 113 ? 29.648 -9.944 -25.937 1.00 26.36 290 ALA C CA 1
ATOM 4078 C C . ALA C 1 113 ? 29.500 -11.434 -26.216 1.00 24.85 290 ALA C C 1
ATOM 4079 O O . ALA C 1 113 ? 28.903 -12.166 -25.378 1.00 25.32 290 ALA C O 1
ATOM 4081 N N . TYR C 1 114 ? 29.968 -11.874 -27.387 1.00 24.22 291 TYR C N 1
ATOM 4082 C CA . TYR C 1 114 ? 29.671 -13.238 -27.910 1.00 23.47 291 TYR C CA 1
ATOM 4083 C C . TYR C 1 114 ? 30.978 -13.918 -28.296 1.00 24.47 291 TYR C C 1
ATOM 4084 O O . TYR C 1 114 ? 31.263 -14.131 -29.478 1.00 25.15 291 TYR C O 1
ATOM 4093 N N . PRO C 1 115 ? 31.840 -14.247 -27.324 1.00 25.23 292 PRO C N 1
ATOM 4094 C CA . PRO C 1 115 ? 33.141 -14.827 -27.631 1.00 27.03 292 PRO C CA 1
ATOM 4095 C C . PRO C 1 115 ? 32.959 -16.278 -28.083 1.00 28.19 292 PRO C C 1
ATOM 4096 O O . PRO C 1 115 ? 32.012 -16.927 -27.667 1.00 28.85 292 PRO C O 1
ATOM 4100 N N . LYS C 1 116 ? 33.914 -16.752 -28.875 1.00 30.39 293 LYS C N 1
ATOM 4101 C CA . LYS C 1 116 ? 34.025 -18.198 -29.181 1.00 32.90 293 LYS C CA 1
ATOM 4102 C C . LYS C 1 116 ? 34.362 -18.939 -27.886 1.00 34.76 293 LYS C C 1
ATOM 4103 O O . LYS C 1 116 ? 35.018 -18.401 -27.034 1.00 34.59 293 LYS C O 1
ATOM 4109 N N . GLN C 1 117 ? 33.838 -20.159 -27.755 1.00 39.17 294 GLN C N 1
ATOM 4110 C CA . GLN C 1 117 ? 34.048 -21.078 -26.605 1.00 43.60 294 GLN C CA 1
ATOM 4111 C C . GLN C 1 117 ? 35.163 -22.049 -26.961 1.00 48.66 294 GLN C C 1
ATOM 4112 O O . GLN C 1 117 ? 35.247 -22.422 -28.149 1.00 49.85 294 GLN C O 1
ATOM 4118 N N . THR C 1 118 ? 35.977 -22.428 -25.970 1.00 54.82 295 THR C N 1
ATOM 4119 C CA . THR C 1 118 ? 37.102 -23.393 -26.099 1.00 59.75 295 THR C CA 1
ATOM 4120 C C . THR C 1 118 ? 36.659 -24.728 -25.491 1.00 62.90 295 THR C C 1
ATOM 4121 O O . THR C 1 118 ? 35.748 -24.722 -24.635 1.00 60.69 295 THR C O 1
ATOM 4125 N N . LYS C 1 119 ? 37.300 -25.811 -25.965 1.00 68.55 296 LYS C N 1
ATOM 4126 C CA . LYS C 1 119 ? 37.217 -27.263 -25.591 1.00 72.14 296 LYS C CA 1
ATOM 4127 C C . LYS C 1 119 ? 36.062 -27.578 -24.625 1.00 72.92 296 LYS C C 1
ATOM 4128 O O . LYS C 1 119 ? 34.914 -27.241 -24.935 1.00 70.73 296 LYS C O 1
ATOM 4134 N N . PRO C 1 120 ? 36.261 -28.286 -23.482 1.00 73.66 297 PRO C N 1
ATOM 4135 C CA . PRO C 1 120 ? 35.250 -28.331 -22.432 1.00 72.08 297 PRO C CA 1
ATOM 4136 C C . PRO C 1 120 ? 35.016 -26.935 -21.839 1.00 68.92 297 PRO C C 1
ATOM 4137 O O . PRO C 1 120 ? 35.956 -26.292 -21.366 1.00 69.33 297 PRO C O 1
ATOM 4141 N N . THR C 1 121 ? 33.745 -26.551 -21.827 1.00 64.71 298 THR C N 1
ATOM 4142 C CA . THR C 1 121 ? 33.275 -25.197 -21.454 1.00 60.80 298 THR C CA 1
ATOM 4143 C C . THR C 1 121 ? 33.587 -24.957 -19.975 1.00 57.97 298 THR C C 1
ATOM 4144 O O . THR C 1 121 ? 33.641 -25.928 -19.197 1.00 60.94 298 THR C O 1
ATOM 4148 N N . ASN C 1 122 ? 33.831 -23.686 -19.651 1.00 51.86 299 ASN C N 1
ATOM 4149 C CA . ASN C 1 122 ? 34.130 -23.102 -18.316 1.00 48.73 299 ASN C CA 1
ATOM 4150 C C . ASN C 1 122 ? 32.802 -22.559 -17.755 1.00 45.04 299 ASN C C 1
ATOM 4151 O O . ASN C 1 122 ? 32.138 -21.776 -18.466 1.00 43.23 299 ASN C O 1
ATOM 4156 N N . LYS C 1 123 ? 32.436 -22.947 -16.532 1.00 45.74 300 LYS C N 1
ATOM 4157 C CA . LYS C 1 123 ? 31.124 -22.573 -15.921 1.00 44.07 300 LYS C CA 1
ATOM 4158 C C . LYS C 1 123 ? 31.084 -21.051 -15.688 1.00 40.79 300 LYS C C 1
ATOM 4159 O O . LYS C 1 123 ? 30.008 -20.480 -15.522 1.00 40.58 300 LYS C O 1
ATOM 4165 N N . GLU C 1 124 ? 32.205 -20.355 -15.745 1.00 39.56 301 GLU C N 1
ATOM 4166 C CA . GLU C 1 124 ? 32.234 -18.880 -15.574 1.00 37.77 301 GLU C CA 1
ATOM 4167 C C . GLU C 1 124 ? 31.883 -18.177 -16.880 1.00 34.65 301 GLU C C 1
ATOM 4168 O O . GLU C 1 124 ? 31.624 -16.959 -16.833 1.00 34.08 301 GLU C O 1
ATOM 4174 N N . ILE C 1 125 ? 31.743 -18.887 -18.003 1.00 31.18 302 ILE C N 1
ATOM 4175 C CA . ILE C 1 125 ? 31.479 -18.281 -19.332 1.00 29.73 302 ILE C CA 1
ATOM 4176 C C . ILE C 1 125 ? 30.109 -18.753 -19.804 1.00 27.71 302 ILE C C 1
ATOM 4177 O O . ILE C 1 125 ? 29.855 -19.965 -19.923 1.00 28.30 302 ILE C O 1
ATOM 4182 N N . SER C 1 126 ? 29.234 -17.820 -20.152 1.00 25.87 303 SER C N 1
ATOM 4183 C CA . SER C 1 126 ? 27.862 -18.153 -20.559 1.00 24.72 303 SER C CA 1
ATOM 4184 C C . SER C 1 126 ? 27.870 -18.989 -21.840 1.00 25.26 303 SER C C 1
ATOM 4185 O O . SER C 1 126 ? 28.561 -18.631 -22.795 1.00 26.63 303 SER C O 1
ATOM 4188 N N . GLN C 1 127 ? 26.972 -19.967 -21.926 1.00 25.33 304 GLN C N 1
ATOM 4189 C CA . GLN C 1 127 ? 26.662 -20.728 -23.160 1.00 27.18 304 GLN C CA 1
ATOM 4190 C C . GLN C 1 127 ? 25.428 -20.146 -23.849 1.00 25.38 304 GLN C C 1
ATOM 4191 O O . GLN C 1 127 ? 25.186 -20.449 -25.014 1.00 26.91 304 GLN C O 1
ATOM 4197 N N . ALA C 1 128 ? 24.639 -19.333 -23.147 1.00 23.96 305 ALA C N 1
ATOM 4198 C CA . ALA C 1 128 ? 23.286 -18.937 -23.584 1.00 22.23 305 ALA C CA 1
ATOM 4199 C C . ALA C 1 128 ? 23.256 -17.505 -24.148 1.00 20.66 305 ALA C C 1
ATOM 4200 O O . ALA C 1 128 ? 22.370 -17.208 -24.919 1.00 20.67 305 ALA C O 1
ATOM 4202 N N . LYS C 1 129 ? 24.185 -16.648 -23.718 1.00 20.79 306 LYS C N 1
ATOM 4203 C CA . LYS C 1 129 ? 23.984 -15.206 -23.965 1.00 21.29 306 LYS C CA 1
ATOM 4204 C C . LYS C 1 129 ? 24.118 -14.867 -25.445 1.00 20.31 306 LYS C C 1
ATOM 4205 O O . LYS C 1 129 ? 23.551 -13.837 -25.871 1.00 20.46 306 LYS C O 1
ATOM 4211 N N . ASN C 1 130 ? 24.736 -15.707 -26.253 1.00 19.60 307 ASN C N 1
ATOM 4212 C CA . ASN C 1 130 ? 24.864 -15.471 -27.700 1.00 19.57 307 ASN C CA 1
ATOM 4213 C C . ASN C 1 130 ? 23.690 -16.072 -28.448 1.00 19.09 307 ASN C C 1
ATOM 4214 O O . ASN C 1 130 ? 23.761 -16.099 -29.671 1.00 19.17 307 ASN C O 1
ATOM 4219 N N . LYS C 1 131 ? 22.621 -16.434 -27.737 1.00 18.45 308 LYS C N 1
ATOM 4220 C CA . LYS C 1 131 ? 21.418 -16.994 -28.388 1.00 18.59 308 LYS C CA 1
ATOM 4221 C C . LYS C 1 131 ? 20.188 -16.181 -28.032 1.00 17.90 308 LYS C C 1
ATOM 4222 O O . LYS C 1 131 ? 20.063 -15.738 -26.877 1.00 18.72 308 LYS C O 1
ATOM 4228 N N . ILE C 1 132 ? 19.309 -16.055 -29.007 1.00 17.64 309 ILE C N 1
ATOM 4229 C CA . ILE C 1 132 ? 17.938 -15.534 -28.814 1.00 17.45 309 ILE C CA 1
ATOM 4230 C C . ILE C 1 132 ? 17.027 -16.689 -29.196 1.00 17.20 309 ILE C C 1
ATOM 4231 O O . ILE C 1 132 ? 17.156 -17.164 -30.331 1.00 17.28 309 ILE C O 1
ATOM 4236 N N . VAL C 1 133 ? 16.124 -17.064 -28.301 1.00 17.22 310 VAL C N 1
ATOM 4237 C CA . VAL C 1 133 ? 15.272 -18.263 -28.542 1.00 17.30 310 VAL C CA 1
ATOM 4238 C C . VAL C 1 133 ? 13.822 -17.821 -28.424 1.00 17.52 310 VAL C C 1
ATOM 4239 O O . VAL C 1 133 ? 13.455 -17.277 -27.382 1.00 18.11 310 VAL C O 1
ATOM 4243 N N . SER C 1 134 ? 13.012 -18.087 -29.433 1.00 17.24 311 SER C N 1
ATOM 4244 C CA . SER C 1 134 ? 11.608 -17.639 -29.429 1.00 18.19 311 SER C CA 1
ATOM 4245 C C . SER C 1 134 ? 10.835 -18.453 -30.448 1.00 17.90 311 SER C C 1
ATOM 4246 O O . SER C 1 134 ? 11.291 -19.534 -30.841 1.00 17.49 311 SER C O 1
ATOM 4249 N N . ASN C 1 135 ? 9.650 -17.995 -30.802 1.00 18.54 312 ASN C N 1
ATOM 4250 C CA . ASN C 1 135 ? 8.826 -18.670 -31.814 1.00 18.84 312 ASN C CA 1
ATOM 4251 C C . ASN C 1 135 ? 8.455 -17.653 -32.880 1.00 18.13 312 ASN C C 1
ATOM 4252 O O . ASN C 1 135 ? 8.238 -16.439 -32.560 1.00 20.13 312 ASN C O 1
ATOM 4257 N N . VAL C 1 136 ? 8.381 -18.144 -34.090 1.00 17.49 313 VAL C N 1
ATOM 4258 C CA . VAL C 1 136 ? 7.723 -17.472 -35.226 1.00 17.15 313 VAL C CA 1
ATOM 4259 C C . VAL C 1 136 ? 6.556 -18.331 -35.665 1.00 17.05 313 VAL C C 1
ATOM 4260 O O . VAL C 1 136 ? 6.414 -19.474 -35.184 1.00 16.92 313 VAL C O 1
ATOM 4264 N N . TYR C 1 137 ? 5.735 -17.842 -36.571 1.00 16.94 314 TYR C N 1
ATOM 4265 C CA . TYR C 1 137 ? 4.479 -18.528 -36.924 1.00 16.81 314 TYR C CA 1
ATOM 4266 C C . TYR C 1 137 ? 4.397 -18.597 -38.437 1.00 17.21 314 TYR C C 1
ATOM 4267 O O . TYR C 1 137 ? 4.404 -17.557 -39.134 1.00 17.49 314 TYR C O 1
ATOM 4276 N N . LEU C 1 138 ? 4.328 -19.781 -38.973 1.00 16.97 315 LEU C N 1
ATOM 4277 C CA . LEU C 1 138 ? 4.361 -19.961 -40.426 1.00 17.03 315 LEU C CA 1
ATOM 4278 C C . LEU C 1 138 ? 3.038 -19.458 -40.989 1.00 18.38 315 LEU C C 1
ATOM 4279 O O . LEU C 1 138 ? 1.939 -19.744 -40.419 1.00 18.71 315 LEU C O 1
ATOM 4284 N N . GLY C 1 139 ? 3.116 -18.689 -42.058 1.00 18.24 316 GLY C N 1
ATOM 4285 C CA . GLY C 1 139 ? 1.914 -18.060 -42.623 1.00 19.13 316 GLY C CA 1
ATOM 4286 C C . GLY C 1 139 ? 1.342 -16.982 -41.736 1.00 20.02 316 GLY C C 1
ATOM 4287 O O . GLY C 1 139 ? 0.262 -16.483 -42.069 1.00 22.33 316 GLY C O 1
ATOM 4288 N N . GLY C 1 140 ? 2.003 -16.655 -40.629 1.00 18.79 317 GLY C N 1
ATOM 4289 C CA . GLY C 1 140 ? 1.424 -15.784 -39.604 1.00 19.53 317 GLY C CA 1
ATOM 4290 C C . GLY C 1 140 ? 0.210 -16.377 -38.922 1.00 20.00 317 GLY C C 1
ATOM 4291 O O . GLY C 1 140 ? -0.589 -15.648 -38.345 1.00 21.25 317 GLY C O 1
ATOM 4292 N N . LYS C 1 141 ? 0.124 -17.708 -38.896 1.00 20.95 318 LYS C N 1
ATOM 4293 C CA . LYS C 1 141 ? -1.022 -18.440 -38.292 1.00 21.95 318 LYS C CA 1
ATOM 4294 C C . LYS C 1 141 ? -0.621 -18.914 -36.909 1.00 21.58 318 LYS C C 1
ATOM 4295 O O . LYS C 1 141 ? 0.432 -19.587 -36.762 1.00 20.44 318 LYS C O 1
ATOM 4301 N N . ILE C 1 142 ? -1.429 -18.583 -35.907 1.00 24.58 319 ILE C N 1
ATOM 4302 C CA . ILE C 1 142 ? -1.046 -18.892 -34.512 1.00 25.01 319 ILE C CA 1
ATOM 4303 C C . ILE C 1 142 ? -0.924 -20.416 -34.331 1.00 23.69 319 ILE C C 1
ATOM 4304 O O . ILE C 1 142 ? -0.042 -20.839 -33.533 1.00 24.37 319 ILE C O 1
ATOM 4309 N N . ASP C 1 143 ? -1.675 -21.219 -35.082 1.00 23.67 320 ASP C N 1
ATOM 4310 C CA . ASP C 1 143 ? -1.550 -22.685 -34.864 1.00 23.29 320 ASP C CA 1
ATOM 4311 C C . ASP C 1 143 ? -0.421 -23.284 -35.695 1.00 21.62 320 ASP C C 1
ATOM 4312 O O . ASP C 1 143 ? -0.326 -24.515 -35.738 1.00 20.91 320 ASP C O 1
ATOM 4317 N N . GLN C 1 144 ? 0.480 -22.477 -36.237 1.00 19.61 321 GLN C N 1
ATOM 4318 C CA . GLN C 1 144 ? 1.656 -23.003 -36.974 1.00 18.48 321 GLN C CA 1
ATOM 4319 C C . GLN C 1 144 ? 2.959 -22.490 -36.374 1.00 17.98 321 GLN C C 1
ATOM 4320 O O . GLN C 1 144 ? 3.761 -21.854 -37.064 1.00 18.11 321 GLN C O 1
ATOM 4326 N N . PRO C 1 145 ? 3.229 -22.770 -35.086 1.00 17.83 322 PRO C N 1
ATOM 4327 C CA . PRO C 1 145 ? 4.465 -22.326 -34.480 1.00 17.11 322 PRO C CA 1
ATOM 4328 C C . PRO C 1 145 ? 5.698 -23.003 -35.060 1.00 17.35 322 PRO C C 1
ATOM 4329 O O . PRO C 1 145 ? 5.691 -24.167 -35.474 1.00 18.47 322 PRO C O 1
ATOM 4333 N N . CYS C 1 146 ? 6.784 -22.280 -34.959 1.00 17.06 323 CYS C N 1
ATOM 4334 C CA . CYS C 1 146 ? 8.136 -22.731 -35.349 1.00 16.89 323 CYS C CA 1
ATOM 4335 C C . CYS C 1 146 ? 9.143 -22.087 -34.419 1.00 17.12 323 CYS C C 1
ATOM 4336 O O . CYS C 1 146 ? 9.077 -20.879 -34.252 1.00 18.71 323 CYS C O 1
ATOM 4339 N N . VAL C 1 147 ? 10.007 -22.849 -33.801 1.00 16.93 324 VAL C N 1
ATOM 4340 C CA . VAL C 1 147 ? 11.034 -22.238 -32.938 1.00 17.64 324 VAL C CA 1
ATOM 4341 C C . VAL C 1 147 ? 12.051 -21.523 -33.816 1.00 16.79 324 VAL C C 1
ATOM 4342 O O . VAL C 1 147 ? 12.383 -21.985 -34.920 1.00 17.62 324 VAL C O 1
ATOM 4346 N N . ILE C 1 148 ? 12.481 -20.348 -33.361 1.00 16.75 325 ILE C N 1
ATOM 4347 C CA . ILE C 1 148 ? 13.649 -19.656 -33.959 1.00 16.77 325 ILE C CA 1
ATOM 4348 C C . ILE C 1 148 ? 14.729 -19.564 -32.899 1.00 16.91 325 ILE C C 1
ATOM 4349 O O . ILE C 1 148 ? 14.440 -19.194 -31.737 1.00 17.06 325 ILE C O 1
ATOM 4354 N N . ILE C 1 149 ? 15.948 -19.916 -33.277 1.00 17.47 326 ILE C N 1
ATOM 4355 C CA . ILE C 1 149 ? 17.139 -19.649 -32.437 1.00 17.83 326 ILE C CA 1
ATOM 4356 C C . ILE C 1 149 ? 18.092 -18.837 -33.283 1.00 18.09 326 ILE C C 1
ATOM 4357 O O . ILE C 1 149 ? 18.484 -19.295 -34.346 1.00 19.10 326 ILE C O 1
ATOM 4362 N N . ILE C 1 150 ? 18.388 -17.625 -32.835 1.00 17.78 327 ILE C N 1
ATOM 4363 C CA . ILE C 1 150 ? 19.415 -16.783 -33.486 1.00 17.88 327 ILE C CA 1
ATOM 4364 C C . ILE C 1 150 ? 20.689 -16.969 -32.668 1.00 18.45 327 ILE C C 1
ATOM 4365 O O . ILE C 1 150 ? 20.627 -16.773 -31.460 1.00 19.06 327 ILE C O 1
ATOM 4370 N N . SER C 1 151 ? 21.786 -17.328 -33.317 1.00 18.88 328 SER C N 1
ATOM 4371 C CA . SER C 1 151 ? 23.089 -17.534 -32.639 1.00 20.15 328 SER C CA 1
ATOM 4372 C C . SER C 1 151 ? 24.110 -16.568 -33.219 1.00 20.62 328 SER C C 1
ATOM 4373 O O . SER C 1 151 ? 24.221 -16.468 -34.459 1.00 21.12 328 SER C O 1
ATOM 4376 N N . PHE C 1 152 ? 24.897 -15.950 -32.348 1.00 20.85 329 PHE C N 1
ATOM 4377 C CA . PHE C 1 152 ? 25.927 -14.983 -32.773 1.00 21.43 329 PHE C CA 1
ATOM 4378 C C . PHE C 1 152 ? 27.319 -15.590 -32.582 1.00 21.76 329 PHE C C 1
ATOM 4379 O O . PHE C 1 152 ? 27.665 -16.102 -31.494 1.00 22.92 329 PHE C O 1
ATOM 4387 N N . ASN C 1 153 ? 28.115 -15.505 -33.641 1.00 22.04 330 ASN C N 1
ATOM 4388 C CA . ASN C 1 153 ? 29.575 -15.742 -33.632 1.00 24.21 330 ASN C CA 1
ATOM 4389 C C . ASN C 1 153 ? 29.906 -17.171 -33.219 1.00 25.79 330 ASN C C 1
ATOM 4390 O O . ASN C 1 153 ? 31.042 -17.390 -32.782 1.00 29.86 330 ASN C O 1
ATOM 4395 N N . GLU C 1 154 ? 29.036 -18.132 -33.472 1.00 27.13 331 GLU C N 1
ATOM 4396 C CA . GLU C 1 154 ? 29.310 -19.520 -33.036 1.00 28.94 331 GLU C CA 1
ATOM 4397 C C . GLU C 1 154 ? 29.879 -20.345 -34.195 1.00 30.46 331 GLU C C 1
ATOM 4398 O O . GLU C 1 154 ? 30.391 -21.447 -33.894 1.00 35.00 331 GLU C O 1
ATOM 4404 N N . GLU C 1 155 ? 29.954 -19.803 -35.417 1.00 28.65 332 GLU C N 1
ATOM 4405 C CA . GLU C 1 155 ? 30.531 -20.547 -36.577 1.00 29.89 332 GLU C CA 1
ATOM 4406 C C . GLU C 1 155 ? 32.061 -20.504 -36.533 1.00 32.98 332 GLU C C 1
ATOM 4407 O O . GLU C 1 155 ? 32.637 -19.426 -36.625 1.00 32.10 332 GLU C O 1
ATOM 4413 N N . ALA C 1 156 ? 32.681 -21.660 -36.382 1.00 36.30 333 ALA C N 1
ATOM 4414 C CA . ALA C 1 156 ? 34.123 -21.783 -36.054 1.00 40.21 333 ALA C CA 1
ATOM 4415 C C . ALA C 1 156 ? 35.001 -21.068 -37.093 1.00 43.54 333 ALA C C 1
ATOM 4416 O O . ALA C 1 156 ? 36.015 -20.418 -36.688 1.00 46.11 333 ALA C O 1
ATOM 4418 N N . ASP C 1 157 ? 34.664 -21.160 -38.377 1.00 43.07 334 ASP C N 1
ATOM 4419 C CA . ASP C 1 157 ? 35.659 -20.785 -39.421 1.00 45.53 334 ASP C CA 1
ATOM 4420 C C . ASP C 1 157 ? 35.419 -19.356 -39.931 1.00 41.91 334 ASP C C 1
ATOM 4421 O O . ASP C 1 157 ? 35.989 -19.012 -40.977 1.00 42.99 334 ASP C O 1
ATOM 4426 N N . SER C 1 158 ? 34.624 -18.538 -39.229 1.00 37.34 335 SER C N 1
ATOM 4427 C CA . SER C 1 158 ? 34.360 -17.142 -39.643 1.00 35.71 335 SER C CA 1
ATOM 4428 C C . SER C 1 158 ? 34.631 -16.204 -38.469 1.00 33.88 335 SER C C 1
ATOM 4429 O O . SER C 1 158 ? 34.438 -16.596 -37.298 1.00 34.12 335 SER C O 1
ATOM 4432 N N . ASP C 1 159 ? 34.997 -14.976 -38.784 1.00 33.32 336 ASP C N 1
ATOM 4433 C CA . ASP C 1 159 ? 35.276 -13.951 -37.760 1.00 33.46 336 ASP C CA 1
ATOM 4434 C C . ASP C 1 159 ? 33.977 -13.547 -37.069 1.00 30.88 336 ASP C C 1
ATOM 4435 O O . ASP C 1 159 ? 33.977 -13.287 -35.857 1.00 31.21 336 ASP C O 1
ATOM 4440 N N . TYR C 1 160 ? 32.886 -13.488 -37.821 1.00 29.21 337 TYR C N 1
ATOM 4441 C CA . TYR C 1 160 ? 31.567 -13.156 -37.250 1.00 26.82 337 TYR C CA 1
ATOM 4442 C C . TYR C 1 160 ? 30.522 -14.026 -37.920 1.00 25.82 337 TYR C C 1
ATOM 4443 O O . TYR C 1 160 ? 30.696 -14.454 -39.071 1.00 26.66 337 TYR C O 1
ATOM 4452 N N . SER C 1 161 ? 29.430 -14.271 -37.224 1.00 24.22 338 SER C N 1
ATOM 4453 C CA . SER C 1 161 ? 28.317 -14.999 -37.855 1.00 23.24 338 SER C CA 1
ATOM 4454 C C . SER C 1 161 ? 27.016 -14.611 -37.188 1.00 21.54 338 SER C C 1
ATOM 4455 O O . SER C 1 161 ? 26.973 -14.330 -35.972 1.00 20.97 338 SER C O 1
ATOM 4458 N N . ILE C 1 162 ? 25.961 -14.667 -37.996 1.00 21.32 339 ILE C N 1
ATOM 4459 C CA . ILE C 1 162 ? 24.560 -14.592 -37.511 1.00 20.47 339 ILE C CA 1
ATOM 4460 C C . ILE C 1 162 ? 23.882 -15.800 -38.124 1.00 20.04 339 ILE C C 1
ATOM 4461 O O . ILE C 1 162 ? 23.866 -15.874 -39.372 1.00 20.84 339 ILE C O 1
ATOM 4466 N N . VAL C 1 163 ? 23.380 -16.684 -37.280 1.00 20.12 340 VAL C N 1
ATOM 4467 C CA . VAL C 1 163 ? 22.732 -17.914 -37.790 1.00 20.76 340 VAL C CA 1
ATOM 4468 C C . VAL C 1 163 ? 21.294 -17.914 -37.293 1.00 20.27 340 VAL C C 1
ATOM 4469 O O . VAL C 1 163 ? 21.049 -17.735 -36.075 1.00 20.92 340 VAL C O 1
ATOM 4473 N N . PHE C 1 164 ? 20.352 -18.099 -38.225 1.00 19.48 341 PHE C N 1
ATOM 4474 C CA . PHE C 1 164 ? 18.916 -18.245 -37.928 1.00 18.97 341 PHE C CA 1
ATOM 4475 C C . PHE C 1 164 ? 18.536 -19.704 -38.100 1.00 19.16 341 PHE C C 1
ATOM 4476 O O . PHE C 1 164 ? 18.622 -20.247 -39.214 1.00 20.50 341 PHE C O 1
ATOM 4484 N N . TYR C 1 165 ? 18.194 -20.335 -36.993 1.00 18.50 342 TYR C N 1
ATOM 4485 C CA . TYR C 1 165 ? 17.774 -21.743 -36.953 1.00 19.36 342 TYR C CA 1
ATOM 4486 C C . TYR C 1 165 ? 16.277 -21.812 -36.727 1.00 18.91 342 TYR C C 1
ATOM 4487 O O . TYR C 1 165 ? 15.786 -21.217 -35.775 1.00 20.29 342 TYR C O 1
ATOM 4496 N N . PHE C 1 166 ? 15.584 -22.419 -37.664 1.00 18.03 343 PHE C N 1
ATOM 4497 C CA . PHE C 1 166 ? 14.113 -22.593 -37.592 1.00 17.61 343 PHE C CA 1
ATOM 4498 C C . PHE C 1 166 ? 13.821 -24.073 -37.452 1.00 18.06 343 PHE C C 1
ATOM 4499 O O . PHE C 1 166 ? 14.337 -24.852 -38.251 1.00 19.69 343 PHE C O 1
ATOM 4507 N N . LYS C 1 167 ? 13.042 -24.463 -36.456 1.00 17.90 344 LYS C N 1
ATOM 4508 C CA . LYS C 1 167 ? 12.726 -25.894 -36.274 1.00 18.56 344 LYS C CA 1
ATOM 4509 C C . LYS C 1 167 ? 11.308 -26.012 -35.737 1.00 18.47 344 LYS C C 1
ATOM 4510 O O . LYS C 1 167 ? 10.953 -25.303 -34.784 1.00 17.77 344 LYS C O 1
ATOM 4516 N N . TRP C 1 168 ? 10.539 -26.906 -36.351 1.00 18.81 345 TRP C N 1
ATOM 4517 C CA . TRP C 1 168 ? 9.146 -27.102 -35.932 1.00 18.72 345 TRP C CA 1
ATOM 4518 C C . TRP C 1 168 ? 8.923 -28.520 -35.467 1.00 20.36 345 TRP C C 1
ATOM 4519 O O . TRP C 1 168 ? 9.695 -29.465 -35.819 1.00 21.36 345 TRP C O 1
ATOM 4530 N N . TYR C 1 169 ? 7.887 -28.668 -34.656 1.00 20.82 346 TYR C N 1
ATOM 4531 C CA . TYR C 1 169 ? 7.577 -29.925 -33.948 1.00 21.53 346 TYR C CA 1
ATOM 4532 C C . TYR C 1 169 ? 6.293 -30.538 -34.496 1.00 23.19 346 TYR C C 1
ATOM 4533 O O . TYR C 1 169 ? 6.130 -31.739 -34.502 1.00 25.39 346 TYR C O 1
ATOM 4542 N N . LYS C 1 170 ? 5.374 -29.712 -34.932 1.00 21.92 347 LYS C N 1
ATOM 4543 C CA . LYS C 1 170 ? 4.093 -30.186 -35.497 1.00 22.75 347 LYS C CA 1
ATOM 4544 C C . LYS C 1 170 ? 4.350 -30.815 -36.865 1.00 23.44 347 LYS C C 1
ATOM 4545 O O . LYS C 1 170 ? 5.394 -30.533 -37.499 1.00 23.95 347 LYS C O 1
ATOM 4551 N N A THR C 1 171 ? 3.468 -31.684 -37.335 0.50 24.70 348 THR C N 1
ATOM 4552 N N B THR C 1 171 ? 3.426 -31.647 -37.297 0.50 23.35 348 THR C N 1
ATOM 4553 C CA A THR C 1 171 ? 3.597 -32.275 -38.698 0.50 25.36 348 THR C CA 1
ATOM 4554 C CA B THR C 1 171 ? 3.410 -32.275 -38.635 0.50 23.32 348 THR C CA 1
ATOM 4555 C C A THR C 1 171 ? 2.705 -31.476 -39.652 0.50 24.74 348 THR C C 1
ATOM 4556 C C B THR C 1 171 ? 2.628 -31.282 -39.490 0.50 23.27 348 THR C C 1
ATOM 4557 O O A THR C 1 171 ? 1.482 -31.773 -39.806 0.50 26.07 348 THR C O 1
ATOM 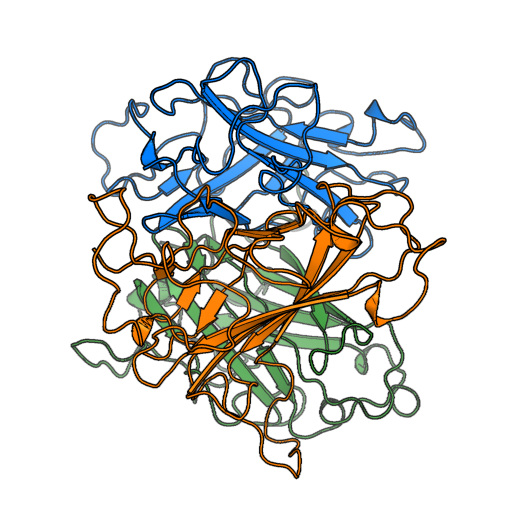4558 O O B THR C 1 171 ? 1.407 -31.122 -39.250 0.50 23.98 348 THR C O 1
ATOM 4565 N N . TYR C 1 172 ? 3.316 -30.530 -40.347 1.00 22.61 349 TYR C N 1
ATOM 4566 C CA . TYR C 1 172 ? 2.614 -29.615 -41.266 1.00 22.18 349 TYR C CA 1
ATOM 4567 C C . TYR C 1 172 ? 2.296 -30.327 -42.566 1.00 24.70 349 TYR C C 1
ATOM 4568 O O . TYR C 1 172 ? 3.096 -31.119 -43.051 1.00 25.69 349 TYR C O 1
ATOM 4577 N N . GLU C 1 173 ? 1.096 -30.086 -43.073 1.00 25.04 350 GLU C N 1
ATOM 4578 C CA . GLU C 1 173 ? 0.604 -30.683 -44.334 1.00 27.99 350 GLU C CA 1
ATOM 4579 C C . GLU C 1 173 ? 0.299 -29.575 -45.347 1.00 27.08 350 GLU C C 1
ATOM 4580 O O . GLU C 1 173 ? -0.722 -28.891 -45.173 1.00 28.15 350 GLU C O 1
ATOM 4586 N N . ASN C 1 174 ? 1.160 -29.414 -46.342 1.00 26.53 351 ASN C N 1
ATOM 4587 C CA . ASN C 1 174 ? 1.002 -28.415 -47.424 1.00 26.90 351 ASN C CA 1
ATOM 4588 C C . ASN C 1 174 ? 1.042 -26.997 -46.832 1.00 25.25 351 ASN C C 1
ATOM 4589 O O . ASN C 1 174 ? 0.114 -26.199 -47.051 1.00 26.28 351 ASN C O 1
ATOM 4594 N N . VAL C 1 175 ? 2.096 -26.706 -46.086 1.00 22.69 352 VAL C N 1
ATOM 4595 C CA . VAL C 1 175 ? 2.334 -25.401 -45.446 1.00 22.02 352 VAL C CA 1
ATOM 4596 C C . VAL C 1 175 ? 3.623 -24.848 -46.036 1.00 21.26 352 VAL C C 1
ATOM 4597 O O . VAL C 1 175 ? 4.681 -25.396 -45.803 1.00 21.12 352 VAL C O 1
ATOM 4601 N N . GLN C 1 176 ? 3.540 -23.718 -46.724 1.00 20.97 353 GLN C N 1
ATOM 4602 C CA . GLN C 1 176 ? 4.768 -23.057 -47.214 1.00 20.61 353 GLN C CA 1
ATOM 4603 C C . GLN C 1 176 ? 5.567 -22.548 -46.028 1.00 19.35 353 GLN C C 1
ATOM 4604 O O . GLN C 1 176 ? 5.000 -21.946 -45.103 1.00 19.18 353 GLN C O 1
ATOM 4610 N N . PHE C 1 177 ? 6.882 -22.754 -46.024 1.00 19.06 354 PHE C N 1
ATOM 4611 C CA . PHE C 1 177 ? 7.723 -22.065 -45.022 1.00 18.31 354 PHE C CA 1
ATOM 4612 C C . PHE C 1 177 ? 7.712 -20.571 -45.320 1.00 18.73 354 PHE C C 1
ATOM 4613 O O . PHE C 1 177 ? 8.246 -20.139 -46.355 1.00 19.25 354 PHE C O 1
ATOM 4621 N N . ASP C 1 178 ? 7.065 -19.835 -44.431 1.00 18.32 355 ASP C N 1
ATOM 4622 C CA . ASP C 1 178 ? 6.818 -18.385 -44.603 1.00 18.19 355 ASP C CA 1
ATOM 4623 C C . ASP C 1 178 ? 6.761 -17.824 -43.201 1.00 17.40 355 ASP C C 1
ATOM 4624 O O . ASP C 1 178 ? 5.700 -17.913 -42.579 1.00 18.14 355 ASP C O 1
ATOM 4629 N N . SER C 1 179 ? 7.879 -17.336 -42.669 1.00 17.40 356 SER C N 1
ATOM 4630 C CA . SER C 1 179 ? 7.901 -16.998 -41.233 1.00 17.45 356 SER C CA 1
ATOM 4631 C C . SER C 1 179 ? 7.347 -15.602 -40.983 1.00 17.86 356 SER C C 1
ATOM 4632 O O . SER C 1 179 ? 7.626 -14.647 -41.745 1.00 18.78 356 SER C O 1
ATOM 4635 N N . SER C 1 180 ? 6.573 -15.453 -39.919 1.00 17.19 357 SER C N 1
ATOM 4636 C CA . SER C 1 180 ? 6.133 -14.135 -39.431 1.00 17.16 357 SER C CA 1
ATOM 4637 C C . SER C 1 180 ? 7.362 -13.309 -39.076 1.00 17.90 357 SER C C 1
ATOM 4638 O O . SER C 1 180 ? 8.395 -13.849 -38.710 1.00 18.27 357 SER C O 1
ATOM 4641 N N . SER C 1 181 ? 7.218 -11.994 -39.147 1.00 17.68 358 SER C N 1
ATOM 4642 C CA . SER C 1 181 ? 8.386 -11.100 -38.912 1.00 18.88 358 SER C CA 1
ATOM 4643 C C . SER C 1 181 ? 8.859 -11.254 -37.467 1.00 18.10 358 SER C C 1
ATOM 4644 O O . SER C 1 181 ? 8.034 -11.210 -36.538 1.00 19.12 358 SER C O 1
ATOM 4647 N N . PHE C 1 182 ? 10.169 -11.305 -37.291 1.00 18.29 359 PHE C N 1
ATOM 4648 C CA . PHE C 1 182 ? 10.781 -11.490 -35.971 1.00 18.66 359 PHE C CA 1
ATOM 4649 C C . PHE C 1 182 ? 11.768 -10.351 -35.748 1.00 18.99 359 PHE C C 1
ATOM 4650 O O . PHE C 1 182 ? 12.720 -10.205 -36.511 1.00 19.38 359 PHE C O 1
ATOM 4658 N N A ASN C 1 183 ? 11.584 -9.653 -34.643 0.50 18.80 360 ASN C N 1
ATOM 4659 N N B ASN C 1 183 ? 11.593 -9.610 -34.665 0.50 19.81 360 ASN C N 1
ATOM 4660 C CA A ASN C 1 183 ? 12.407 -8.507 -34.224 0.50 19.11 360 ASN C CA 1
ATOM 4661 C CA B ASN C 1 183 ? 12.533 -8.524 -34.337 0.50 20.73 360 ASN C CA 1
ATOM 4662 C C A ASN C 1 183 ? 13.426 -8.982 -33.189 0.50 18.72 360 ASN C C 1
ATOM 4663 C C B ASN C 1 183 ? 13.400 -8.872 -33.130 0.50 19.71 360 ASN C C 1
ATOM 4664 O O A ASN C 1 183 ? 13.116 -9.876 -32.382 0.50 18.49 360 ASN C O 1
ATOM 4665 O O B ASN C 1 183 ? 12.951 -9.460 -32.117 0.50 19.22 360 ASN C O 1
ATOM 4674 N N . PHE C 1 184 ? 14.638 -8.416 -33.210 1.00 19.11 361 PHE C N 1
ATOM 4675 C CA . PHE C 1 184 ? 15.685 -8.840 -32.262 1.00 19.09 361 PHE C CA 1
ATOM 4676 C C . PHE C 1 184 ? 16.722 -7.743 -32.222 1.00 19.72 361 PHE C C 1
ATOM 4677 O O . PHE C 1 184 ? 16.644 -6.744 -32.945 1.00 20.91 361 PHE C O 1
ATOM 4685 N N . SER C 1 185 ? 17.657 -7.882 -31.302 1.00 19.99 362 SER C N 1
ATOM 4686 C CA . SER C 1 185 ? 18.776 -6.941 -31.192 1.00 20.82 362 SER C CA 1
ATOM 4687 C C . SER C 1 185 ? 20.002 -7.678 -30.697 1.00 20.90 362 SER C C 1
ATOM 4688 O O . SER C 1 185 ? 19.893 -8.778 -30.165 1.00 19.77 362 SER C O 1
ATOM 4691 N N . TYR C 1 186 ? 21.145 -7.068 -30.929 1.00 21.11 363 TYR C N 1
ATOM 4692 C CA . TYR C 1 186 ? 22.406 -7.621 -30.402 1.00 21.22 363 TYR C CA 1
ATOM 4693 C C . TYR C 1 186 ? 23.403 -6.514 -30.200 1.00 22.66 363 TYR C C 1
ATOM 4694 O O . TYR C 1 186 ? 23.223 -5.385 -30.676 1.00 23.14 363 TYR C O 1
ATOM 4703 N N . ILE C 1 187 ? 24.463 -6.822 -29.461 1.00 22.90 364 ILE C N 1
ATOM 4704 C CA . ILE C 1 187 ? 25.524 -5.842 -29.157 1.00 24.57 364 ILE C CA 1
ATOM 4705 C C . ILE C 1 187 ? 26.482 -5.782 -30.340 1.00 24.51 364 ILE C C 1
ATOM 4706 O O . ILE C 1 187 ? 26.968 -6.826 -30.789 1.00 23.57 364 ILE C O 1
ATOM 4711 N N . ALA C 1 188 ? 26.734 -4.577 -30.836 1.00 25.18 365 ALA C N 1
ATOM 4712 C CA . ALA C 1 188 ? 27.617 -4.339 -31.993 1.00 26.03 365 ALA C CA 1
ATOM 4713 C C . ALA C 1 188 ? 29.092 -4.464 -31.607 1.00 27.00 365 ALA C C 1
ATOM 4714 O O . ALA C 1 188 ? 29.485 -4.063 -30.479 1.00 28.41 365 ALA C O 1
ATOM 4716 N N . GLN C 1 189 ? 29.918 -4.932 -32.538 1.00 28.04 366 GLN C N 1
ATOM 4717 C CA . GLN C 1 189 ? 31.397 -5.013 -32.344 1.00 30.30 366 GLN C CA 1
ATOM 4718 C C . GLN C 1 189 ? 31.990 -3.629 -32.055 1.00 33.18 366 GLN C C 1
ATOM 4719 O O . GLN C 1 189 ? 32.884 -3.529 -31.185 1.00 35.14 366 GLN C O 1
ATOM 4725 N N . GLU C 1 190 ? 31.452 -2.582 -32.674 1.00 35.05 367 GLU C N 1
ATOM 4726 C CA . GLU C 1 190 ? 31.913 -1.212 -32.330 1.00 40.80 367 GLU C CA 1
ATOM 4727 C C . GLU C 1 190 ? 30.895 -0.159 -32.757 1.00 41.61 367 GLU C C 1
ATOM 4728 O O . GLU C 1 190 ? 31.154 1.029 -32.434 1.00 47.28 367 GLU C O 1
#

InterPro domains:
  IPR000931 Adenovirus fibre protein [PR00307] (8-18)
  IPR000931 Adenovirus fibre protein [PR00307] (24-36)
  IPR000931 Adenovirus fibre protein [PR00307] (58-72)
  IPR000931 Adenovirus fibre protein [PR00307] (106-116)
  IPR000931 Adenovirus fibre protein [PR00307] (181-192)
  IPR000931 Adenovirus fibre protein [PR00307] (199-213)
  IPR000931 Adenovirus fibre protein [PR00307] (280-292)
  IPR000978 Adenoviral fibre protein, knob [PF00541] (174-367)
  IPR008982 Adenovirus pIV-like, attachment domain [G3DSA:2.60.90.10] (168-367)
  IPR008982 Adenovirus pIV-like, attachment domain [SSF49835] (178-367)
  IPR009013 Attachment protein shaft domain superfamily [SSF51225] (46-118)

Secondary structure (DSSP, 8-state):
---EEES-SSPPS-B-SSSTT-EEEEEEEEEETTEEEEEEEEEE-SSGGGGEETTTS-SGGGGEEEEEEEE-TTSPBPBTBSB-STT-EEPPSS-S-----S--GGGSBPTTTSPPPPSS--TTS-SSTTEEEEEEEBTT-TT-EEEEEEEES--TTSSEEEEEEEE--S--EEE--BBPPEEEEEEB--/--SEEES-SSPPS-B-SSSTT-EEEEEEEEEETTEEEEEEEEEE-SSGGGGEETTTS-SGGGGEEEEEEEE-TTSPBPBTBSB-STT-EE--S--S--SPPS--GGGSBPTTTSPPPPSS--TTS-SSTTEEEEEEEBTT-TTSEEEEEEEES--TTSSEEEEEEEE--S--EEE--BBPPEEEEEEB--/--EEES-SSPPS-B-SSSTT-EEEEEEEEEETTEEEEEEEEEE-SSGGGGEETTTS-SGGGGEEEEEEEE-TT-PBPTTSSB-STT-EEPP-SS--S--SHHHHTTSBPTTTSPPPPSSPPTTS-SSTTEEEEEEEBTT-TTSEEEEEEEES--TTSSEEEEEEEE--S--EEE--BBPPEEEEEEB--

Radius of gyration: 23.0 Å; Cα contacts (8 Å, |Δi|>4): 1594; chains: 3; bounding box: 61×58×54 Å

B-factor: mean 30.67, std 16.69, range [12.01, 140.22]

Solvent-accessible surface area: 24464 Å² total; per-residue (Å²): 131,121,75,7,0,22,0,47,15,78,5,53,37,0,0,113,38,81,116,92,79,3,0,42,0,9,1,2,0,0,40,13,41,13,0,0,12,1,11,4,7,1,8,1,3,127,46,113,19,4,71,4,28,5,88,96,26,84,97,111,77,25,23,60,3,54,0,76,0,21,0,44,63,55,0,45,26,72,176,58,15,21,3,39,93,59,68,20,43,32,99,90,123,96,130,111,153,101,108,110,23,157,128,3,25,14,4,0,0,3,92,77,2,7,68,108,68,104,176,115,97,76,97,70,81,26,60,0,26,18,32,10,8,25,48,2,23,0,20,6,121,56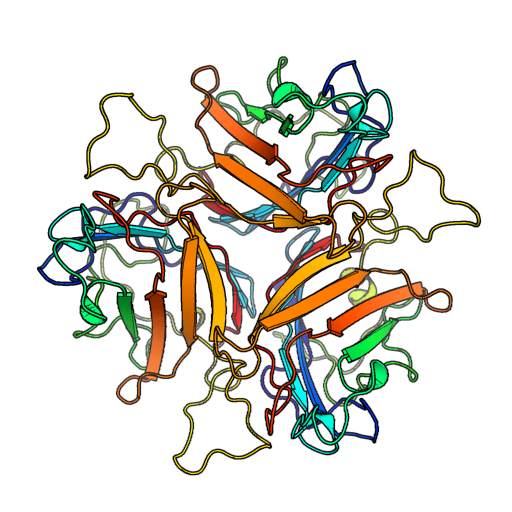,90,27,36,1,8,0,25,0,13,2,3,83,48,82,131,7,52,9,0,0,12,0,56,2,16,0,119,96,82,12,106,93,20,35,0,4,1,1,18,29,38,10,9,0,5,10,59,136,112,113,87,4,0,38,2,37,22,94,8,66,35,12,0,105,32,118,79,102,105,1,0,39,0,8,0,0,0,1,38,9,22,2,0,0,10,1,9,3,5,2,9,1,3,89,38,131,16,4,72,5,29,6,93,98,32,80,98,120,78,27,24,62,3,49,0,75,0,25,0,45,59,64,0,45,14,64,162,69,19,20,8,53,61,67,102,8,23,28,75,32,140,90,104,110,102,50,163,101,24,173,124,3,18,15,4,0,0,2,91,83,0,6,59,95,81,104,200,108,86,73,109,76,72,12,75,0,24,14,30,10,7,37,42,2,23,0,14,5,118,37,99,32,36,1,6,0,24,0,16,2,2,93,40,84,135,6,55,7,0,0,12,0,61,1,26,1,130,93,94,10,103,93,20,38,0,5,1,1,15,25,36,9,8,1,7,9,58,118,165,37,2,2,26,0,38,16,80,2,55,34,0,1,109,32,98,114,103,87,2,0,28,0,8,0,0,0,0,43,12,39,8,0,0,10,1,8,4,8,1,8,1,2,120,48,128,18,10,71,4,23,6,87,94,31,81,94,124,76,26,26,59,3,50,0,75,0,28,0,47,62,67,3,34,26,65,177,66,12,20,1,41,88,65,75,24,74,19,62,88,97,169,82,120,128,118,132,35,112,171,84,1,20,6,0,0,0,4,85,66,0,10,60,97,71,99,165,106,80,71,99,66,72,12,50,0,30,15,32,10,7,38,46,2,21,0,16,5,117,46,89,27,35,1,10,1,24,0,16,3,3,94,41,86,135,7,53,10,0,0,11,0,62,2,22,1,128,98,83,12,86,95,17,33,0,4,2,1,17,25,37,10,9,2,8,10,60,98

Nearest PDB structures (foldseek):
  6stw-assembly1_C  TM=9.674E-01  e=1.638E-36  Human adenovirus 15
  6stu-assembly1_C  TM=9.666E-01  e=3.649E-29  Human adenovirus 30
  6qpn-assembly1_C  TM=9.583E-01  e=3.649E-29  Human adenovirus 49
  6qpn-assembly1_A  TM=9.584E-01  e=1.272E-28  Human adenovirus 49
  6qpn-assembly2_F  TM=9.523E-01  e=1.597E-28  Human adenovirus 49

Foldseek 3Di:
DQQKKWLPQDHQQFFCQPHGSQKDWGKIWGQPDFKTKMKIKMFGNDDCQQFQACVVVVDQSSFKTKFKFFAAPQRATDDVGRGHPPRTAGDDPDDPDDDHDRHDLQRFFACVQAPADDPPDDPVDDPDSQWDWDWWAQVNDPVRIWIWIWGWQHDPVHPIMTMIMTGDDDRDGGGRRITDMDIDMHGGND/DFQKWWLAQDHQQWFCQPHGSQKDKTKIWGDPDQKTKMKIKMFGNDDCQQFQACVVVVDQSSFKTKFKFFAAPQRQTDPVGRGHQQSGAGDDPPSDRDDHDRHDLQRFFACVQAPEDDDPDDPVDDPDRQWDWDWWAAVNDPVRIWIWIWGWQHDPPGPIMTMIMIGDDDRDGGGRRITDMDMDMHGGND/DKKKWLPQDHQQFFCQPHGSQKDWGWIWDDDPQKTKMKIKMFGNDDCQQFQACVVVVDQSSFKTKFKFFAAPFLHTDCVGRGHPPRTGIDCDVDDDDDGGNVNLQRFFACVQAPEADDPGDPVDDPDRQKDWDWWAAVNDPVRIWIWIWGWQHDVPGRIMTMIMTGDDDRDGGGRRITDMDMDMHGGND

Sequence (569 aa):
DKLTLWTTPDPSSPNCCKIIEDKDSKLTLILTKCGSQILGSSVVSLLVVKGKFSNINNTTTNPNEADKQITVKKLLFDANGVLKQGSTMDSSYWNYRSDNSNLSQPYKKAVGFMPSKTAYPKQTKPTNKEISQQAKKNKIVSSNVYLGGKIDQPCVIIISFNEEADSDYSIVFYFKWYKTYENVQFDSSSFNFSYIAQEDKLTLWTTTPDPSPNCCKIIEDDKDSKLTLIILTKCGSQILGSSVSLLVVKKGKFSNINNTTNPNEADKQITVKLLFDANGVLKQGSTMDDSSYWNYRSDNSNLSQPYKKAVGFMPSKTAYPKQTKPTNKEISQAKNKIVSNVYLGGKIDDQPCVIIISFNEEADSDYSIVFYFKWYKTTYEENVQFDSSSFNNFSYIAQEKLTLWTTPDPSPNCCKIIEDKDSKLTLILTKCGSSQILGSSVVSLLVVKGKFSNINNTTTNPNEADKQITVKLLFDANGVLKQQGSTMDSSYWNYRSDNSNLSQPYKKAVGFMPSKTTAYPKQTKPTNKEISQAKNKIVSNVYLGGKIDQPCVIIISFNEEADSDYSIVFYFKWYKTTYENVQFDSSSFNNFSYIAQE

Organism: Human adenovirus D serotype 15 (NCBI:txid28276)